Protein AF-0000000076350309 (afdb_homodimer)

pLDDT: mean 96.48, std 7.48, range [29.39, 98.94]

Solvent-accessible surface area (backbone atoms only — not comparable to full-atom values): 29999 Å² total; per-residue (Å²): 111,44,42,26,37,51,48,71,53,39,19,86,79,54,42,64,66,51,50,51,47,52,54,49,47,38,48,73,71,63,35,56,29,39,27,26,43,61,72,67,57,34,24,63,75,46,32,63,47,60,28,59,30,50,51,46,39,62,40,49,46,18,20,42,32,36,62,42,72,75,42,17,35,34,30,63,34,36,41,47,68,81,47,61,39,58,48,52,37,40,50,52,18,45,41,20,52,60,14,92,51,30,45,36,47,18,30,30,58,71,84,57,55,68,37,27,53,54,70,71,43,66,56,91,46,31,64,63,45,27,56,52,36,53,51,49,23,54,44,39,53,76,30,72,57,25,67,45,84,56,95,88,52,52,47,68,50,28,41,43,33,56,50,40,68,47,86,73,61,43,28,27,22,30,47,78,48,70,68,31,37,51,44,8,17,73,73,20,55,14,34,26,26,63,47,47,21,58,49,51,48,67,58,44,52,60,52,27,42,52,47,1,54,74,67,73,40,68,60,36,38,38,33,38,34,26,43,46,41,84,40,82,56,78,91,49,56,74,39,37,40,36,48,12,32,72,67,51,31,44,50,41,53,51,50,39,50,74,72,52,29,50,34,39,33,42,25,71,65,69,68,37,65,91,66,51,70,52,72,68,56,47,51,52,52,51,52,51,49,46,50,46,56,51,54,61,60,64,74,104,111,44,42,25,36,52,50,71,52,39,18,87,80,54,42,61,68,51,50,51,46,50,52,50,47,39,48,72,73,64,36,56,30,39,27,26,42,61,70,66,57,33,24,64,75,46,33,64,46,59,28,58,30,48,51,44,39,61,41,49,47,20,20,42,32,36,61,42,72,75,42,17,36,34,28,63,33,37,40,48,67,80,47,60,37,59,48,53,37,40,49,53,16,45,41,19,52,60,15,92,52,29,44,36,47,18,30,31,59,71,84,58,56,67,37,26,53,53,70,71,42,67,58,91,45,32,64,63,46,26,56,52,33,52,52,50,24,55,44,38,52,75,29,72,59,24,67,46,84,56,95,87,52,50,47,70,52,27,40,41,33,57,50,39,66,46,86,74,60,44,29,26,21,28,46,79,47,69,68,30,37,51,46,8,17,73,72,20,56,15,35,26,26,62,46,48,20,58,50,52,47,67,60,44,52,60,52,28,41,51,46,1,55,76,66,73,40,69,61,38,38,38,32,38,32,26,44,46,41,84,42,83,54,78,92,49,55,74,40,38,38,37,49,12,32,73,68,50,31,43,49,39,54,51,50,39,50,73,73,53,30,49,34,39,32,41,26,71,65,68,67,37,65,91,67,50,70,52,70,67,56,48,49,51,52,51,53,51,48,46,52,47,55,52,54,61,63,62,78,107

Organism: Streptomyces venezuelae (NCBI:txid54571)

Radius of gyration: 25.12 Å; Cα contacts (8 Å, |Δi|>4): 1314; chains: 2; bounding box: 47×79×51 Å

Secondary structure (DSSP, 8-state):
-EEEEEE--BSTT--HHHHHHHHHHHHHHT-SEEEE---SSB-HHHHHHSPSSB--HHHHHHHHHHHSTT-EEEES-EEGGGS-HHHHHHHHHHHHHH-TT-EEEEEE--S-HHHHHHHT--GGGHHHHHHHHHHHHHHHHH-SSEEEE-SS-EEEEEB-PSPPSSSSPPEEEE-SSHHHHHHHHHH-SEEE-BS-BHHHHHHHHHHHHHHHHHHT-PPPEE-PEEEPEES-----TTSBTTEE-HHHHHHHHHHHHHTTB-EEEEE---SSGGGPPPHHHHHHHHHHHHHHHHHHHHT-/-EEEEEE--BSTT--HHHHHHHHHHHHHHT-SEEEE---SSB-HHHHHHSPSPB--HHHHHHHHHHHSTT-EEEES-EEGGGS-HHHHHHHHHHHHHH-TT-EEEEEE--S-HHHHHHHT--GGGHHHHHHHHHHHHHHHHH-SSEEEE-SS-EEEEEB-PSPPSSSSPPEEEE-SSHHHHHHHHHH-SEEE-BS-BHHHHHHHHHHHHHHHHHHT-PPPEE-PEEEPEES-----TTSBTTEE-HHHHHHHHHHHHHTTB-EEEEE---SSGGGPPPHHHHHHHHHHHHHHHHHHHHT-

Structure (mmCIF, N/CA/C/O backbone):
data_AF-0000000076350309-model_v1
#
loop_
_entity.id
_entity.type
_entity.pdbx_description
1 polymer 'LLM class F420-dependent oxidoreductase'
#
loop_
_atom_site.group_PDB
_atom_site.id
_atom_site.type_symbol
_atom_site.label_atom_id
_atom_site.label_alt_id
_atom_site.label_comp_id
_atom_site.label_asym_id
_atom_site.label_entity_id
_atom_site.label_seq_id
_atom_site.pdbx_PDB_ins_code
_atom_site.Cartn_x
_atom_site.Cartn_y
_atom_site.Cartn_z
_atom_site.occupancy
_atom_site.B_iso_or_equiv
_atom_site.auth_seq_id
_atom_site.auth_comp_id
_atom_site.auth_asym_id
_atom_site.auth_atom_id
_atom_site.pdbx_PDB_model_num
ATOM 1 N N . MET A 1 1 ? -15.742 -23.703 -12.102 1 93.44 1 MET A N 1
ATOM 2 C CA . MET A 1 1 ? -14.336 -23.312 -12.086 1 93.44 1 MET A CA 1
ATOM 3 C C . MET A 1 1 ? -14.156 -21.906 -12.672 1 93.44 1 MET A C 1
ATOM 5 O O . MET A 1 1 ? -14.672 -21.625 -13.758 1 93.44 1 MET A O 1
ATOM 9 N N . ARG A 1 2 ? -13.695 -21.078 -11.938 1 96.38 2 ARG A N 1
ATOM 10 C CA . ARG A 1 2 ? -13.461 -19.703 -12.367 1 96.38 2 ARG A CA 1
ATOM 11 C C . ARG A 1 2 ? -12.039 -19.531 -12.898 1 96.38 2 ARG A C 1
ATOM 13 O O . ARG A 1 2 ? -11.109 -20.188 -12.422 1 96.38 2 ARG A O 1
ATOM 20 N N . TYR A 1 3 ? -11.883 -18.609 -13.836 1 98.25 3 TYR A N 1
ATOM 21 C CA . TYR A 1 3 ? -10.578 -18.344 -14.43 1 98.25 3 TYR A CA 1
ATOM 22 C C . TYR A 1 3 ? -10.109 -16.922 -14.117 1 98.25 3 TYR A C 1
ATOM 24 O O . TYR A 1 3 ? -10.914 -15.992 -14.109 1 98.25 3 TYR A O 1
ATOM 32 N N . GLY A 1 4 ? -8.852 -16.766 -13.875 1 98.56 4 GLY A N 1
ATOM 33 C CA . GLY A 1 4 ? -8.219 -15.469 -13.68 1 98.56 4 GLY A CA 1
ATOM 34 C C . GLY A 1 4 ? -6.973 -15.281 -14.523 1 98.56 4 GLY A C 1
ATOM 35 O O . GLY A 1 4 ? -6.547 -16.203 -15.227 1 98.56 4 GLY A O 1
ATOM 36 N N . VAL A 1 5 ? -6.445 -14.125 -14.508 1 98.5 5 VAL A N 1
ATOM 37 C CA . VAL A 1 5 ? -5.262 -13.812 -15.305 1 98.5 5 VAL A CA 1
ATOM 38 C C . VAL A 1 5 ? -4.199 -13.172 -14.406 1 98.5 5 VAL A C 1
ATOM 40 O O . VAL A 1 5 ? -4.52 -12.375 -13.523 1 98.5 5 VAL A O 1
ATOM 43 N N . ASN A 1 6 ? -2.979 -13.578 -14.586 1 98.56 6 ASN A N 1
ATOM 44 C CA . ASN A 1 6 ? -1.843 -12.891 -13.984 1 98.56 6 ASN A CA 1
ATOM 45 C C . ASN A 1 6 ? -1.532 -11.578 -14.703 1 98.56 6 ASN A C 1
ATOM 47 O O . ASN A 1 6 ? -1.207 -11.578 -15.891 1 98.56 6 ASN A O 1
ATOM 51 N N . LEU A 1 7 ? -1.704 -10.469 -14.031 1 98.5 7 LEU A N 1
ATOM 52 C CA . LEU A 1 7 ? -1.295 -9.18 -14.594 1 98.5 7 LEU A CA 1
ATOM 53 C C . LEU A 1 7 ? 0.222 -9.023 -14.539 1 98.5 7 LEU A C 1
ATOM 55 O O . LEU A 1 7 ? 0.835 -9.219 -13.492 1 98.5 7 LEU A O 1
ATOM 59 N N . LEU A 1 8 ? 0.759 -8.719 -15.641 1 97.94 8 LEU A N 1
ATOM 60 C CA . LEU A 1 8 ? 2.205 -8.531 -15.695 1 97.94 8 LEU A CA 1
ATOM 61 C C . LEU A 1 8 ? 2.592 -7.121 -15.273 1 97.94 8 LEU A C 1
ATOM 63 O O . LEU A 1 8 ? 2.709 -6.23 -16.125 1 97.94 8 LEU A O 1
ATOM 67 N N . ASN A 1 9 ? 2.867 -6.973 -14 1 98.62 9 ASN A N 1
ATOM 68 C CA . ASN A 1 9 ? 3.16 -5.664 -13.422 1 98.62 9 ASN A CA 1
ATOM 69 C C . ASN A 1 9 ? 4.66 -5.371 -13.43 1 98.62 9 ASN A C 1
ATOM 71 O O . ASN A 1 9 ? 5.156 -4.641 -12.57 1 98.62 9 ASN A O 1
ATOM 75 N N . PHE A 1 10 ? 5.387 -5.965 -14.336 1 98.38 10 PHE A N 1
ATOM 76 C CA . PHE A 1 10 ? 6.836 -5.797 -14.406 1 98.38 10 PHE A CA 1
ATOM 77 C C . PHE A 1 10 ? 7.324 -5.914 -15.844 1 98.38 10 PHE A C 1
ATOM 79 O O . PHE A 1 10 ? 6.617 -6.438 -16.703 1 98.38 10 PHE A O 1
ATOM 86 N N . GLY A 1 11 ? 8.531 -5.387 -16.016 1 96.69 11 GLY A N 1
ATOM 87 C CA . GLY A 1 11 ? 9.242 -5.609 -17.266 1 96.69 11 GLY A CA 1
ATOM 88 C C . GLY A 1 11 ? 8.992 -4.527 -18.297 1 96.69 11 GLY A C 1
ATOM 89 O O . GLY A 1 11 ? 8.219 -3.598 -18.047 1 96.69 11 GLY A O 1
ATOM 90 N N . SER A 1 12 ? 9.625 -4.703 -19.453 1 91.06 12 SER A N 1
ATOM 91 C CA . SER A 1 12 ? 9.547 -3.729 -20.531 1 91.06 12 SER A CA 1
ATOM 92 C C . SER A 1 12 ? 8.109 -3.516 -20.984 1 91.06 12 SER A C 1
ATOM 94 O O . SER A 1 12 ? 7.344 -4.473 -21.109 1 91.06 12 SER A O 1
ATOM 96 N N . GLY A 1 13 ? 7.719 -2.285 -21.125 1 91.25 13 GLY A N 1
ATOM 97 C CA . GLY A 1 13 ? 6.391 -1.97 -21.625 1 91.25 13 GLY A CA 1
ATOM 98 C C . GLY A 1 13 ? 5.359 -1.817 -20.531 1 91.25 13 GLY A C 1
ATOM 99 O O . GLY A 1 13 ? 4.199 -1.491 -20.797 1 91.25 13 GLY A O 1
ATOM 100 N N . THR A 1 14 ? 5.844 -2.059 -19.328 1 97.06 14 THR A N 1
ATOM 101 C CA . THR A 1 14 ? 4.906 -1.904 -18.219 1 97.06 14 THR A CA 1
ATOM 102 C C . THR A 1 14 ? 4.723 -0.431 -17.875 1 97.06 14 THR A C 1
ATOM 104 O O . THR A 1 14 ? 5.664 0.23 -17.438 1 97.06 14 THR A O 1
ATOM 107 N N . THR A 1 15 ? 3.594 0.11 -18.156 1 97.62 15 THR A N 1
ATOM 108 C CA . THR A 1 15 ? 3.162 1.479 -17.891 1 97.62 15 THR A CA 1
ATOM 109 C C . THR A 1 15 ? 1.771 1.498 -17.266 1 97.62 15 THR A C 1
ATOM 111 O O . THR A 1 15 ? 1.062 0.49 -17.281 1 97.62 15 THR A O 1
ATOM 114 N N . PRO A 1 16 ? 1.378 2.623 -16.672 1 98 16 PRO A N 1
ATOM 115 C CA . PRO A 1 16 ? 0.005 2.715 -16.172 1 98 16 PRO A CA 1
ATOM 116 C C . PRO A 1 16 ? -1.034 2.338 -17.234 1 98 16 PRO A C 1
ATOM 118 O O . PRO A 1 16 ? -1.977 1.6 -16.938 1 98 16 PRO A O 1
ATOM 121 N N . ASP A 1 17 ? -0.868 2.76 -18.438 1 97.56 17 ASP A N 1
ATOM 122 C CA . ASP A 1 17 ? -1.815 2.477 -19.516 1 97.56 17 ASP A CA 1
ATOM 123 C C . ASP A 1 17 ? -1.858 0.983 -19.828 1 97.56 17 ASP A C 1
ATOM 125 O O . ASP A 1 17 ? -2.936 0.414 -20.016 1 97.56 17 ASP A O 1
ATOM 129 N N . SER A 1 18 ? -0.678 0.36 -19.922 1 97.75 18 SER A N 1
ATOM 130 C CA . SER A 1 18 ? -0.656 -1.062 -20.25 1 97.75 18 SER A CA 1
ATOM 131 C C . SER A 1 18 ? -1.261 -1.896 -19.125 1 97.75 18 SER A C 1
ATOM 133 O O . SER A 1 18 ? -1.907 -2.914 -19.375 1 97.75 18 SER A O 1
ATOM 135 N N . LEU A 1 19 ? -1.033 -1.503 -17.875 1 98.31 19 LEU A N 1
ATOM 136 C CA . LEU A 1 19 ? -1.599 -2.203 -16.734 1 98.31 19 LEU A CA 1
ATOM 137 C C . LEU A 1 19 ? -3.117 -2.08 -16.719 1 98.31 19 LEU A C 1
ATOM 139 O O . LEU A 1 19 ? -3.822 -3.062 -16.484 1 98.31 19 LEU A O 1
ATOM 143 N N . LEU A 1 20 ? -3.594 -0.855 -16.969 1 98.06 20 LEU A N 1
ATOM 144 C CA . LEU A 1 20 ? -5.035 -0.643 -17.062 1 98.06 20 LEU A CA 1
ATOM 145 C C . LEU A 1 20 ? -5.633 -1.468 -18.203 1 98.06 20 LEU A C 1
ATOM 147 O O . LEU A 1 20 ? -6.691 -2.078 -18.031 1 98.06 20 LEU A O 1
ATOM 151 N N . ARG A 1 21 ? -4.949 -1.507 -19.281 1 97.69 21 ARG A N 1
ATOM 152 C CA . ARG A 1 21 ? -5.426 -2.275 -20.438 1 97.69 21 ARG A CA 1
ATOM 153 C C . ARG A 1 21 ? -5.484 -3.764 -20.109 1 97.69 21 ARG A C 1
ATOM 155 O O . ARG A 1 21 ? -6.449 -4.441 -20.469 1 97.69 21 ARG A O 1
ATOM 162 N N . GLN A 1 22 ? -4.48 -4.297 -19.438 1 98 22 GLN A N 1
ATOM 163 C CA . GLN A 1 22 ? -4.48 -5.699 -19.047 1 98 22 GLN A CA 1
ATOM 164 C C . GLN A 1 22 ? -5.711 -6.031 -18.203 1 98 22 GLN A C 1
ATOM 166 O O . GLN A 1 22 ? -6.395 -7.027 -18.453 1 98 22 GLN A O 1
ATOM 171 N N . ALA A 1 23 ? -5.98 -5.191 -17.219 1 98.5 23 ALA A N 1
ATOM 172 C CA . ALA A 1 23 ? -7.098 -5.434 -16.312 1 98.5 23 ALA A CA 1
ATOM 173 C C . ALA A 1 23 ? -8.43 -5.316 -17.031 1 98.5 23 ALA A C 1
ATOM 175 O O . ALA A 1 23 ? -9.336 -6.137 -16.828 1 98.5 23 ALA A O 1
ATOM 176 N N . THR A 1 24 ? -8.547 -4.297 -17.875 1 97.31 24 THR A N 1
ATOM 177 C CA . THR A 1 24 ? -9.773 -4.09 -18.641 1 97.31 24 THR A CA 1
ATOM 178 C C . THR A 1 24 ? -10.023 -5.25 -19.594 1 97.31 24 THR A C 1
ATOM 180 O O . THR A 1 24 ? -11.148 -5.742 -19.703 1 97.31 24 THR A O 1
ATOM 183 N N . ASP A 1 25 ? -8.914 -5.684 -20.25 1 96.56 25 ASP A N 1
ATOM 184 C CA . ASP A 1 25 ? -9.023 -6.832 -21.141 1 96.56 25 ASP A CA 1
ATOM 185 C C . ASP A 1 25 ? -9.477 -8.078 -20.391 1 96.56 25 ASP A C 1
ATOM 187 O O . ASP A 1 25 ? -10.336 -8.82 -20.875 1 96.56 25 ASP A O 1
ATOM 191 N N . ALA A 1 26 ? -8.898 -8.297 -19.219 1 96.75 26 ALA A N 1
ATOM 192 C CA . ALA A 1 26 ? -9.273 -9.445 -18.406 1 96.75 26 ALA A CA 1
ATOM 193 C C . ALA A 1 26 ? -10.773 -9.445 -18.109 1 96.75 26 ALA A C 1
ATOM 195 O O . ALA A 1 26 ? -11.461 -10.438 -18.328 1 96.75 26 ALA A O 1
ATOM 196 N N . ARG A 1 27 ? -11.289 -8.297 -17.641 1 95.5 27 ARG A N 1
ATOM 197 C CA . ARG A 1 27 ? -12.711 -8.164 -17.344 1 95.5 27 ARG A CA 1
ATOM 198 C C . ARG A 1 27 ? -13.562 -8.383 -18.594 1 95.5 27 ARG A C 1
ATOM 200 O O . ARG A 1 27 ? -14.539 -9.133 -18.562 1 95.5 27 ARG A O 1
ATOM 207 N N . ASP A 1 28 ? -13.125 -7.789 -19.672 1 94.31 28 ASP A N 1
ATOM 208 C CA . ASP A 1 28 ? -13.914 -7.809 -20.906 1 94.31 28 ASP A CA 1
ATOM 209 C C . ASP A 1 28 ? -13.914 -9.203 -21.531 1 94.31 28 ASP A C 1
ATOM 211 O O . ASP A 1 28 ? -14.875 -9.578 -22.219 1 94.31 28 ASP A O 1
ATOM 215 N N . LEU A 1 29 ? -12.844 -9.969 -21.375 1 95.19 29 LEU A N 1
ATOM 216 C CA . LEU A 1 29 ? -12.742 -11.32 -21.922 1 95.19 29 LEU A CA 1
ATOM 217 C C . LEU A 1 29 ? -13.5 -12.312 -21.031 1 95.19 29 LEU A C 1
ATOM 219 O O . LEU A 1 29 ? -13.641 -13.484 -21.406 1 95.19 29 LEU A O 1
ATOM 223 N N . GLY A 1 30 ? -13.945 -11.867 -19.844 1 94.94 30 GLY A N 1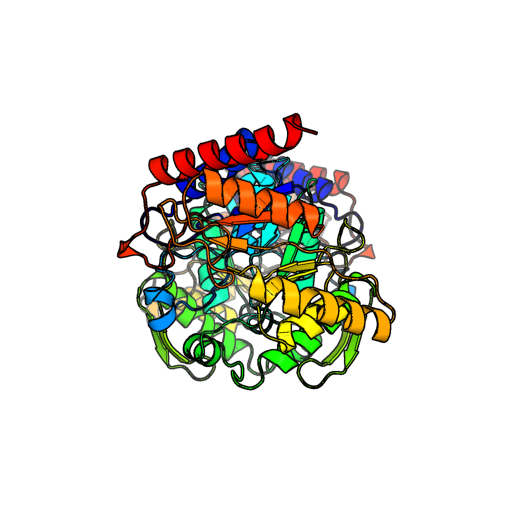
ATOM 224 C CA . GLY A 1 30 ? -14.789 -12.703 -19.016 1 94.94 30 GLY A CA 1
ATOM 225 C C . GLY A 1 30 ? -14.039 -13.375 -17.891 1 94.94 30 GLY A C 1
ATOM 226 O O . GLY A 1 30 ? -14.562 -14.297 -17.25 1 94.94 30 GLY A O 1
ATOM 227 N N . PHE A 1 31 ? -12.852 -12.977 -17.656 1 97.5 31 PHE A N 1
ATOM 228 C CA . PHE A 1 31 ? -12.117 -13.508 -16.5 1 97.5 31 PHE A CA 1
ATOM 229 C C . PHE A 1 31 ? -12.734 -13.023 -15.203 1 97.5 31 PHE A C 1
ATOM 231 O O . PHE A 1 31 ? -13.164 -11.875 -15.102 1 97.5 31 PHE A O 1
ATOM 238 N N . GLY A 1 32 ? -12.719 -13.891 -14.195 1 96.88 32 GLY A N 1
ATOM 239 C CA . GLY A 1 32 ? -13.359 -13.602 -12.922 1 96.88 32 GLY A CA 1
ATOM 240 C C . GLY A 1 32 ? -12.453 -12.844 -11.961 1 96.88 32 GLY A C 1
ATOM 241 O O . GLY A 1 32 ? -12.93 -12.227 -11.008 1 96.88 32 GLY A O 1
ATOM 242 N N . PHE A 1 33 ? -11.141 -12.938 -12.148 1 98.69 33 PHE A N 1
ATOM 243 C CA . PHE A 1 33 ? -10.219 -12.266 -11.242 1 98.69 33 PHE A CA 1
ATOM 244 C C . PHE A 1 33 ? -8.875 -12.023 -11.93 1 98.69 33 PHE A C 1
ATOM 246 O O . PHE A 1 33 ? -8.594 -12.609 -12.977 1 98.69 33 PHE A O 1
ATOM 253 N N . ALA A 1 34 ? -8.125 -11.125 -11.43 1 98.88 34 ALA A N 1
ATOM 254 C CA . ALA A 1 34 ? -6.754 -10.828 -11.844 1 98.88 34 ALA A CA 1
ATOM 255 C C . ALA A 1 34 ? -5.832 -10.719 -10.641 1 98.88 34 ALA A C 1
ATOM 257 O O . ALA A 1 34 ? -6.234 -10.234 -9.578 1 98.88 34 ALA A O 1
ATOM 258 N N . MET A 1 35 ? -4.629 -11.219 -10.797 1 98.88 35 MET A N 1
ATOM 259 C CA . MET A 1 35 ? -3.717 -11.234 -9.656 1 98.88 35 MET A CA 1
ATOM 260 C C . MET A 1 35 ? -2.379 -10.602 -10.023 1 98.88 35 MET A C 1
ATOM 262 O O . MET A 1 35 ? -2.039 -10.492 -11.203 1 98.88 35 MET A O 1
ATOM 266 N N . ILE A 1 36 ? -1.663 -10.156 -9.016 1 98.94 36 ILE A N 1
ATOM 267 C CA . ILE A 1 36 ? -0.493 -9.305 -9.195 1 98.94 36 ILE A CA 1
ATOM 268 C C . ILE A 1 36 ? 0.669 -9.844 -8.359 1 98.94 36 ILE A C 1
ATOM 270 O O . ILE A 1 36 ? 0.478 -10.266 -7.219 1 98.94 36 ILE A O 1
ATOM 274 N N . SER A 1 37 ? 1.897 -9.797 -8.875 1 98.69 37 SER A N 1
ATOM 275 C CA . SER A 1 37 ? 3.098 -10.336 -8.242 1 98.69 37 SER A CA 1
ATOM 276 C C . SER A 1 37 ? 3.705 -9.336 -7.266 1 98.69 37 SER A C 1
ATOM 278 O O . SER A 1 37 ? 3.383 -8.148 -7.305 1 98.69 37 SER A O 1
ATOM 280 N N . ASP A 1 38 ? 4.664 -9.891 -6.445 1 98.75 38 ASP A N 1
ATOM 281 C CA . ASP A 1 38 ? 5.23 -9.078 -5.375 1 98.75 38 ASP A CA 1
ATOM 282 C C . ASP A 1 38 ? 6.754 -9.078 -5.426 1 98.75 38 ASP A C 1
ATOM 284 O O . ASP A 1 38 ? 7.379 -10.141 -5.398 1 98.75 38 ASP A O 1
ATOM 288 N N . HIS A 1 39 ? 7.352 -7.93 -5.449 1 98.75 39 HIS A N 1
ATOM 289 C CA . HIS A 1 39 ? 8.734 -7.637 -5.09 1 98.75 39 HIS A CA 1
ATOM 290 C C . HIS A 1 39 ? 8.883 -6.211 -4.57 1 98.75 39 HIS A C 1
ATOM 292 O O . HIS A 1 39 ? 8.328 -5.273 -5.152 1 98.75 39 HIS A O 1
ATOM 298 N N . ILE A 1 40 ? 9.609 -6.074 -3.463 1 98.44 40 ILE A N 1
ATOM 299 C CA . ILE A 1 40 ? 9.867 -4.754 -2.896 1 98.44 40 ILE A CA 1
ATOM 300 C C . ILE A 1 40 ? 11.242 -4.258 -3.35 1 98.44 40 ILE A C 1
ATOM 302 O O . ILE A 1 40 ? 11.367 -3.143 -3.857 1 98.44 40 ILE A O 1
ATOM 306 N N . ALA A 1 41 ? 12.258 -5.047 -3.145 1 98.62 41 ALA A N 1
ATOM 307 C CA . ALA A 1 41 ? 13.617 -4.773 -3.592 1 98.62 41 ALA A CA 1
ATOM 308 C C . ALA A 1 41 ? 14 -5.66 -4.773 1 98.62 41 ALA A C 1
ATOM 310 O O . ALA A 1 41 ? 14.305 -6.844 -4.598 1 98.62 41 ALA A O 1
ATOM 311 N N . VAL A 1 42 ? 14.039 -5.129 -5.957 1 98.75 42 VAL A N 1
ATOM 312 C CA . VAL A 1 42 ? 14.383 -5.895 -7.152 1 98.75 42 VAL A CA 1
ATOM 313 C C . VAL A 1 42 ? 15.898 -6.02 -7.277 1 98.75 42 VAL A C 1
ATOM 315 O O . VAL A 1 42 ? 16.531 -5.223 -7.969 1 98.75 42 VAL A O 1
ATOM 318 N N . THR A 1 43 ? 16.453 -6.977 -6.625 1 98.81 43 THR A N 1
ATOM 319 C CA . THR A 1 43 ? 17.891 -7.289 -6.652 1 98.81 43 THR A CA 1
ATOM 320 C C . THR A 1 43 ? 18.281 -7.855 -8.016 1 98.81 43 THR A C 1
ATOM 322 O O . THR A 1 43 ? 17.422 -8.172 -8.836 1 98.81 43 THR A O 1
ATOM 325 N N . PRO A 1 44 ? 19.609 -8.008 -8.25 1 98.19 44 PRO A N 1
ATOM 326 C CA . PRO A 1 44 ? 20.047 -8.508 -9.555 1 98.19 44 PRO A CA 1
ATOM 327 C C . PRO A 1 44 ? 19.453 -9.867 -9.898 1 98.19 44 PRO A C 1
ATOM 329 O O . PRO A 1 44 ? 19.047 -10.086 -11.047 1 98.19 44 PRO A O 1
ATOM 332 N N . ASP A 1 45 ? 19.375 -10.773 -8.961 1 97.69 45 ASP A N 1
ATOM 333 C CA . ASP A 1 45 ? 18.797 -12.094 -9.219 1 97.69 45 ASP A CA 1
ATOM 334 C C . ASP A 1 45 ? 17.312 -11.992 -9.555 1 97.69 45 ASP A C 1
ATOM 336 O O . ASP A 1 45 ? 16.828 -12.68 -10.453 1 97.69 45 ASP A O 1
ATOM 340 N N . VAL A 1 46 ? 16.562 -11.141 -8.859 1 98.31 46 VAL A N 1
ATOM 341 C CA . VAL A 1 46 ? 15.156 -10.914 -9.133 1 98.31 46 VAL A CA 1
ATOM 342 C C . VAL A 1 46 ? 14.984 -10.297 -10.516 1 98.31 46 VAL A C 1
ATOM 344 O O . VAL A 1 46 ? 14.133 -10.727 -11.297 1 98.31 46 VAL A O 1
ATOM 347 N N . HIS A 1 47 ? 15.82 -9.305 -10.828 1 98 47 HIS A N 1
ATOM 348 C CA . HIS A 1 47 ? 15.742 -8.586 -12.094 1 98 47 HIS A CA 1
ATOM 349 C C . HIS A 1 47 ? 15.938 -9.531 -13.273 1 98 47 HIS A C 1
ATOM 351 O O . HIS A 1 47 ? 15.359 -9.328 -14.344 1 98 47 HIS A O 1
ATOM 357 N N . GLU A 1 48 ? 16.719 -10.539 -13.055 1 97.19 48 GLU A N 1
ATOM 358 C CA . GLU A 1 48 ? 17 -11.5 -14.117 1 97.19 48 GLU A CA 1
ATOM 359 C C . GLU A 1 48 ? 15.75 -12.266 -14.523 1 97.19 48 GLU A C 1
ATOM 361 O O . GLU A 1 48 ? 15.602 -12.664 -15.68 1 97.19 48 GLU A O 1
ATOM 366 N N . VAL A 1 49 ? 14.828 -12.453 -13.609 1 96.56 49 VAL A N 1
ATOM 367 C CA . VAL A 1 49 ? 13.625 -13.25 -13.852 1 96.56 49 VAL A CA 1
ATOM 368 C C . VAL A 1 49 ? 12.422 -12.328 -14.031 1 96.56 49 VAL A C 1
ATOM 370 O O . VAL A 1 49 ? 11.617 -12.516 -14.945 1 96.56 49 VAL A O 1
ATOM 373 N N . TYR A 1 50 ? 12.297 -11.312 -13.203 1 97.06 50 TYR A N 1
ATOM 374 C CA . TYR A 1 50 ? 11.227 -10.328 -13.18 1 97.06 50 TYR A CA 1
ATOM 375 C C . TYR A 1 50 ? 11.789 -8.914 -13.258 1 97.06 50 TYR A C 1
ATOM 377 O O . TYR A 1 50 ? 11.945 -8.242 -12.234 1 97.06 50 TYR A O 1
ATOM 385 N N . PRO A 1 51 ? 12 -8.453 -14.43 1 97.38 51 PRO A N 1
ATOM 386 C CA . PRO A 1 51 ? 12.758 -7.211 -14.586 1 97.38 51 PRO A CA 1
ATOM 387 C C . PRO A 1 51 ? 11.961 -5.973 -14.195 1 97.38 51 PRO A C 1
ATOM 389 O O . PRO A 1 51 ? 10.734 -5.957 -14.344 1 97.38 51 PRO A O 1
ATOM 392 N N . ALA A 1 52 ? 12.656 -4.938 -13.766 1 97.5 52 ALA A N 1
ATOM 393 C CA . ALA A 1 52 ? 12.078 -3.602 -13.633 1 97.5 52 ALA A CA 1
ATOM 394 C C . ALA A 1 52 ? 11.695 -3.033 -15 1 97.5 52 ALA A C 1
ATOM 396 O O . ALA A 1 52 ? 12.281 -3.4 -16.016 1 97.5 52 ALA A O 1
ATOM 397 N N . PRO A 1 53 ? 10.75 -2.137 -15.07 1 98.31 53 PRO A N 1
ATOM 398 C CA . PRO A 1 53 ? 10.039 -1.568 -13.922 1 98.31 53 PRO A CA 1
ATOM 399 C C . PRO A 1 53 ? 9.102 -2.574 -13.258 1 98.31 53 PRO A C 1
ATOM 401 O O . PRO A 1 53 ? 8.547 -3.445 -13.93 1 98.31 53 PRO A O 1
ATOM 404 N N . PHE A 1 54 ? 8.93 -2.51 -11.969 1 98.81 54 PHE A N 1
ATOM 405 C CA . PHE A 1 54 ? 8.102 -3.402 -11.164 1 98.81 54 PHE A CA 1
ATOM 406 C C . PHE A 1 54 ? 7.156 -2.607 -10.273 1 98.81 54 PHE A C 1
ATOM 408 O O . PHE A 1 54 ? 7.598 -1.857 -9.406 1 98.81 54 PHE A O 1
ATOM 415 N N . TYR A 1 55 ? 5.828 -2.76 -10.438 1 98.88 55 TYR A N 1
ATOM 416 C CA . TYR A 1 55 ? 4.828 -2.01 -9.688 1 98.88 55 TYR A CA 1
ATOM 417 C C . TYR A 1 55 ? 4.41 -2.762 -8.43 1 98.88 55 TYR A C 1
ATOM 419 O O . TYR A 1 55 ? 4.262 -3.986 -8.453 1 98.88 55 TYR A O 1
ATOM 427 N N . ASP A 1 56 ? 4.184 -2.006 -7.348 1 98.88 56 ASP A N 1
ATOM 428 C CA . ASP A 1 56 ? 3.742 -2.57 -6.074 1 98.88 56 ASP A CA 1
ATOM 429 C C . ASP A 1 56 ? 2.371 -3.229 -6.211 1 98.88 56 ASP A C 1
ATOM 431 O O . ASP A 1 56 ? 1.444 -2.633 -6.766 1 98.88 56 ASP A O 1
ATOM 435 N N . GLN A 1 57 ? 2.232 -4.355 -5.648 1 98.88 57 GLN A N 1
ATOM 436 C CA . GLN A 1 57 ? 1.042 -5.164 -5.902 1 98.88 57 GLN A CA 1
ATOM 437 C C . GLN A 1 57 ? -0.181 -4.57 -5.207 1 98.88 57 GLN A C 1
ATOM 439 O O . GLN A 1 57 ? -1.28 -4.578 -5.762 1 98.88 57 GLN A O 1
ATOM 444 N N . PHE A 1 58 ? -0.064 -4.047 -3.99 1 98.94 58 PHE A N 1
ATOM 445 C CA . PHE A 1 58 ? -1.215 -3.545 -3.25 1 98.94 58 PHE A CA 1
ATOM 446 C C . PHE A 1 58 ? -1.666 -2.197 -3.801 1 98.94 58 PHE A C 1
ATOM 448 O O . PHE A 1 58 ? -2.865 -1.957 -3.961 1 98.94 58 PHE A O 1
ATOM 455 N N . VAL A 1 59 ? -0.687 -1.352 -4.133 1 98.88 59 VAL A N 1
ATOM 456 C CA . VAL A 1 59 ? -0.993 -0.054 -4.727 1 98.88 59 VAL A CA 1
ATOM 457 C C . VAL A 1 59 ? -1.698 -0.252 -6.066 1 98.88 59 VAL A C 1
ATOM 459 O O . VAL A 1 59 ? -2.723 0.382 -6.336 1 98.88 59 VAL A O 1
ATOM 462 N N . LEU A 1 60 ? -1.185 -1.148 -6.852 1 98.94 60 LEU A N 1
ATOM 463 C CA . LEU A 1 60 ? -1.78 -1.398 -8.164 1 98.94 60 LEU A CA 1
ATOM 464 C C . LEU A 1 60 ? -3.174 -2.002 -8.016 1 98.94 60 LEU A C 1
ATOM 466 O O . LEU A 1 60 ? -4.102 -1.604 -8.719 1 98.94 60 LEU A O 1
ATOM 470 N N . ALA A 1 61 ? -3.316 -2.98 -7.105 1 98.94 61 ALA A N 1
ATOM 471 C CA . ALA A 1 61 ? -4.629 -3.582 -6.879 1 98.94 61 ALA A CA 1
ATOM 472 C C . ALA A 1 61 ? -5.652 -2.527 -6.461 1 98.94 61 ALA A C 1
ATOM 474 O O . ALA A 1 61 ? -6.777 -2.514 -6.961 1 98.94 61 ALA A O 1
ATOM 475 N N . ALA A 1 62 ? -5.297 -1.646 -5.562 1 98.88 62 ALA A N 1
ATOM 476 C CA . ALA A 1 62 ? -6.199 -0.6 -5.086 1 98.88 62 ALA A CA 1
ATOM 477 C C . ALA A 1 62 ? -6.59 0.343 -6.219 1 98.88 62 ALA A C 1
ATOM 479 O O . ALA A 1 62 ? -7.762 0.692 -6.367 1 98.88 62 ALA A O 1
ATOM 480 N N . TYR A 1 63 ? -5.605 0.761 -7.066 1 98.88 63 TYR A N 1
ATOM 481 C CA . TYR A 1 63 ? -5.848 1.624 -8.219 1 98.88 63 TYR A CA 1
ATOM 482 C C . TYR A 1 63 ? -6.832 0.979 -9.188 1 98.88 63 TYR A C 1
ATOM 484 O O . TYR A 1 63 ? -7.801 1.612 -9.609 1 98.88 63 TYR A O 1
ATOM 492 N N . LEU A 1 64 ? -6.566 -0.319 -9.453 1 98.81 64 LEU A N 1
ATOM 493 C CA . LEU A 1 64 ? -7.41 -1.032 -10.414 1 98.81 64 LEU A CA 1
ATOM 494 C C . LEU A 1 64 ? -8.805 -1.269 -9.836 1 98.81 64 LEU A C 1
ATOM 496 O O . LEU A 1 64 ? -9.789 -1.277 -10.578 1 98.81 64 LEU A O 1
ATOM 500 N N . ALA A 1 65 ? -8.898 -1.47 -8.484 1 98.56 65 ALA A N 1
ATOM 501 C CA . ALA A 1 65 ? -10.203 -1.568 -7.836 1 98.56 65 ALA A CA 1
ATOM 502 C C . ALA A 1 65 ? -11.047 -0.326 -8.109 1 98.56 65 ALA A C 1
ATOM 504 O O . ALA A 1 65 ? -12.266 -0.411 -8.227 1 98.56 65 ALA A O 1
ATOM 505 N N . GLY A 1 66 ? -10.398 0.819 -8.203 1 97.88 66 GLY A N 1
ATOM 506 C CA . GLY A 1 66 ? -11.086 2.062 -8.516 1 97.88 66 GLY A CA 1
ATOM 507 C C . GLY A 1 66 ? -11.383 2.227 -9.992 1 97.88 66 GLY A C 1
ATOM 508 O O . GLY A 1 66 ? -12.453 2.709 -10.367 1 97.88 66 GLY A O 1
ATOM 509 N N . ARG A 1 67 ? -10.531 1.762 -10.867 1 97.38 67 ARG A N 1
ATOM 510 C CA . ARG A 1 67 ? -10.562 2.064 -12.297 1 97.38 67 ARG A CA 1
ATOM 511 C C . ARG A 1 67 ? -11.367 1.013 -13.062 1 97.38 67 ARG A C 1
ATOM 513 O O . ARG A 1 67 ? -11.93 1.301 -14.117 1 97.38 67 ARG A O 1
ATOM 520 N N . VAL A 1 68 ? -11.32 -0.234 -12.547 1 97.5 68 VAL A N 1
ATOM 521 C CA . VAL A 1 68 ? -11.93 -1.359 -13.258 1 97.5 68 VAL A CA 1
ATOM 522 C C . VAL A 1 68 ? -12.906 -2.082 -12.336 1 97.5 68 VAL A C 1
ATOM 524 O O . VAL A 1 68 ? -12.688 -3.24 -11.977 1 97.5 68 VAL A O 1
ATOM 527 N N . PRO A 1 69 ? -14.031 -1.414 -12.023 1 93.38 69 PRO A N 1
ATOM 528 C CA . PRO A 1 69 ? -15.008 -2.033 -11.133 1 93.38 69 PRO A CA 1
ATOM 529 C C . PRO A 1 69 ? -15.523 -3.373 -11.648 1 93.38 69 PRO A C 1
ATOM 531 O O . PRO A 1 69 ? -15.688 -3.545 -12.859 1 93.38 69 PRO A O 1
ATOM 534 N N . GLY A 1 70 ? -15.727 -4.309 -10.742 1 95.12 70 GLY A N 1
ATOM 535 C CA . GLY A 1 70 ? -16.312 -5.598 -11.086 1 95.12 70 GLY A CA 1
ATOM 536 C C . GLY A 1 70 ? -15.266 -6.695 -11.242 1 95.12 70 GLY A C 1
ATOM 537 O O . GLY A 1 70 ? -15.617 -7.875 -11.352 1 95.12 70 GLY A O 1
ATOM 538 N N . LEU A 1 71 ? -14.047 -6.363 -11.336 1 98.06 71 LEU A N 1
ATOM 539 C CA . LEU A 1 71 ? -12.969 -7.344 -11.43 1 98.06 71 LEU A CA 1
ATOM 540 C C . LEU A 1 71 ? -12.422 -7.68 -10.047 1 98.06 71 LEU A C 1
ATOM 542 O O . LEU A 1 71 ? -11.93 -6.797 -9.336 1 98.06 71 LEU A O 1
ATOM 546 N N . ARG A 1 72 ? -12.586 -8.938 -9.617 1 98.75 72 ARG A N 1
ATOM 547 C CA . ARG A 1 72 ? -11.938 -9.359 -8.375 1 98.75 72 ARG A CA 1
ATOM 548 C C . ARG A 1 72 ? -10.422 -9.312 -8.516 1 98.75 72 ARG A C 1
ATOM 550 O O . ARG A 1 72 ? -9.875 -9.695 -9.555 1 98.75 72 ARG A O 1
ATOM 557 N N . LEU A 1 73 ? -9.758 -8.766 -7.555 1 98.94 73 LEU A N 1
ATOM 558 C CA . LEU A 1 73 ? -8.312 -8.609 -7.602 1 98.94 73 LEU A CA 1
ATOM 559 C C . LEU A 1 73 ? -7.633 -9.477 -6.543 1 98.94 73 LEU A C 1
ATOM 561 O O . LEU A 1 73 ? -8.281 -9.922 -5.598 1 98.94 73 LEU A O 1
ATOM 565 N N . GLY A 1 74 ? -6.402 -9.797 -6.703 1 98.88 74 GLY A N 1
ATOM 566 C CA . GLY A 1 74 ? -5.645 -10.547 -5.711 1 98.88 74 GLY A CA 1
ATOM 567 C C . GLY A 1 74 ? -4.148 -10.508 -5.949 1 98.88 74 GLY A C 1
ATOM 568 O O . GLY A 1 74 ? -3.67 -9.75 -6.797 1 98.88 74 GLY A O 1
ATOM 569 N N . THR A 1 75 ? -3.449 -11.227 -5.109 1 98.94 75 THR A N 1
ATOM 570 C CA . THR A 1 75 ? -1.996 -11.305 -5.219 1 98.94 75 THR A CA 1
ATOM 571 C C . THR A 1 75 ? -1.551 -12.734 -5.5 1 98.94 75 THR A C 1
ATOM 573 O O . THR A 1 75 ? -2.189 -13.688 -5.055 1 98.94 75 THR A O 1
ATOM 576 N N . THR A 1 76 ? -0.46 -12.938 -6.27 1 98.88 76 THR A N 1
ATOM 577 C CA . THR A 1 76 ? 0.064 -14.258 -6.609 1 98.88 76 THR A CA 1
ATOM 578 C C . THR A 1 76 ? 1.587 -14.227 -6.699 1 98.88 76 THR A C 1
ATOM 580 O O . THR A 1 76 ? 2.148 -14.094 -7.789 1 98.88 76 THR A O 1
ATOM 583 N N . ILE A 1 77 ? 2.168 -14.188 -5.637 1 98.62 77 ILE A N 1
ATOM 584 C CA . ILE A 1 77 ? 1.668 -14.125 -4.27 1 98.62 77 ILE A CA 1
ATOM 585 C C . ILE A 1 77 ? 2.287 -12.93 -3.547 1 98.62 77 ILE A C 1
ATOM 587 O O . ILE A 1 77 ? 3.201 -12.289 -4.07 1 98.62 77 ILE A O 1
ATOM 591 N N . THR A 1 78 ? 1.719 -12.531 -2.447 1 98.94 78 THR A N 1
ATOM 592 C CA . THR A 1 78 ? 2.385 -11.695 -1.459 1 98.94 78 THR A CA 1
ATOM 593 C C . THR A 1 78 ? 3.461 -12.484 -0.716 1 98.94 78 THR A C 1
ATOM 595 O O . THR A 1 78 ? 3.174 -13.523 -0.119 1 98.94 78 THR A O 1
ATOM 598 N N . VAL A 1 79 ? 4.75 -12.039 -0.831 1 98.94 79 VAL A N 1
ATOM 599 C CA . VAL A 1 79 ? 5.781 -12.617 0.022 1 98.94 79 VAL A CA 1
ATOM 600 C C . VAL A 1 79 ? 5.613 -12.109 1.453 1 98.94 79 VAL A C 1
ATOM 602 O O . VAL A 1 79 ? 6.043 -11 1.781 1 98.94 79 VAL A O 1
ATOM 605 N N . VAL A 1 80 ? 5.102 -12.906 2.27 1 98.88 80 VAL A N 1
ATOM 606 C CA . VAL A 1 80 ? 4.5 -12.523 3.543 1 98.88 80 VAL A CA 1
ATOM 607 C C . VAL A 1 80 ? 5.559 -11.898 4.449 1 98.88 80 VAL A C 1
ATOM 609 O O . VAL A 1 80 ? 5.32 -10.867 5.074 1 98.88 80 VAL A O 1
ATOM 612 N N . PRO A 1 81 ? 6.852 -12.406 4.449 1 98.88 81 PRO A N 1
ATOM 613 C CA . PRO A 1 81 ? 7.82 -11.914 5.43 1 98.88 81 PRO A CA 1
ATOM 614 C C . PRO A 1 81 ? 8.336 -10.516 5.094 1 98.88 81 PRO A C 1
ATOM 616 O O . PRO A 1 81 ? 9.008 -9.891 5.914 1 98.88 81 PRO A O 1
ATOM 619 N N . TYR A 1 82 ? 7.965 -10 3.881 1 98.81 82 TYR A N 1
ATOM 620 C CA . TYR A 1 82 ? 8.578 -8.758 3.42 1 98.81 82 TYR A CA 1
ATOM 621 C C . TYR A 1 82 ? 8.016 -7.559 4.18 1 98.81 82 TYR A C 1
ATOM 623 O O . TYR A 1 82 ? 8.578 -6.461 4.125 1 98.81 82 TYR A O 1
ATOM 631 N N . ARG A 1 83 ? 6.914 -7.762 4.902 1 98.38 83 ARG A N 1
ATOM 632 C CA . ARG A 1 83 ? 6.223 -6.691 5.613 1 98.38 83 ARG A CA 1
ATOM 633 C C . ARG A 1 83 ? 5.801 -7.145 7.008 1 98.38 83 ARG A C 1
ATOM 635 O O . ARG A 1 83 ? 5.617 -8.344 7.25 1 98.38 83 ARG A O 1
ATOM 642 N N . HIS A 1 84 ? 5.652 -6.113 7.895 1 98.75 84 HIS A N 1
ATOM 643 C CA . HIS A 1 84 ? 4.992 -6.43 9.156 1 98.75 84 HIS A CA 1
ATOM 644 C C . HIS A 1 84 ? 3.604 -7.016 8.914 1 98.75 84 HIS A C 1
ATOM 646 O O . HIS A 1 84 ? 2.861 -6.539 8.055 1 98.75 84 HIS A O 1
ATOM 652 N N . PRO A 1 85 ? 3.209 -8.094 9.672 1 98.88 85 PRO A N 1
ATOM 653 C CA . PRO A 1 85 ? 1.938 -8.758 9.375 1 98.88 85 PRO A CA 1
ATOM 654 C C . PRO A 1 85 ? 0.733 -7.832 9.547 1 98.88 85 PRO A C 1
ATOM 656 O O . PRO A 1 85 ? -0.254 -7.953 8.82 1 98.88 85 PRO A O 1
ATOM 659 N N . LEU A 1 86 ? 0.786 -6.883 10.484 1 98.88 86 LEU A N 1
ATOM 660 C CA . LEU A 1 86 ? -0.328 -5.961 10.68 1 98.88 86 LEU A CA 1
ATOM 661 C C . LEU A 1 86 ? -0.495 -5.043 9.477 1 98.88 86 LEU A C 1
ATOM 663 O O . LEU A 1 86 ? -1.616 -4.656 9.141 1 98.88 86 LEU A O 1
ATOM 667 N N . GLN A 1 87 ? 0.61 -4.68 8.844 1 98.88 87 GLN A N 1
ATOM 668 C CA . GLN A 1 87 ? 0.525 -3.891 7.613 1 98.88 87 GLN A CA 1
ATOM 669 C C . GLN A 1 87 ? -0.161 -4.68 6.504 1 98.88 87 GLN A C 1
ATOM 671 O O . GLN A 1 87 ? -1.061 -4.164 5.836 1 98.88 87 GLN A O 1
ATOM 676 N N . THR A 1 88 ? 0.255 -5.922 6.328 1 98.94 88 THR A N 1
ATOM 677 C CA . THR A 1 88 ? -0.352 -6.781 5.316 1 98.94 88 THR A CA 1
ATOM 678 C C . THR A 1 88 ? -1.836 -6.988 5.602 1 98.94 88 THR A C 1
ATOM 680 O O . THR A 1 88 ? -2.668 -6.891 4.695 1 98.94 88 THR A O 1
ATOM 683 N N . ALA A 1 89 ? -2.143 -7.25 6.883 1 98.88 89 ALA A N 1
ATOM 684 C CA . ALA A 1 89 ? -3.533 -7.453 7.277 1 98.88 89 ALA A CA 1
ATOM 685 C C . ALA A 1 89 ? -4.391 -6.246 6.914 1 98.88 89 ALA A C 1
ATOM 687 O O . ALA A 1 89 ? -5.48 -6.391 6.355 1 98.88 89 ALA A O 1
ATOM 688 N N . ARG A 1 90 ? -3.9 -5.086 7.172 1 98.81 90 ARG A N 1
ATOM 689 C CA . ARG A 1 90 ? -4.652 -3.855 6.938 1 98.81 90 ARG A CA 1
ATOM 690 C C . ARG A 1 90 ? -4.824 -3.594 5.445 1 98.81 90 ARG A C 1
ATOM 692 O O . ARG A 1 90 ? -5.934 -3.318 4.984 1 98.81 90 ARG A O 1
ATOM 699 N N . MET A 1 91 ? -3.756 -3.689 4.691 1 98.88 91 MET A N 1
ATOM 700 C CA . MET A 1 91 ? -3.826 -3.406 3.262 1 98.88 91 MET A CA 1
ATOM 701 C C . MET A 1 91 ? -4.777 -4.371 2.561 1 98.88 91 MET A C 1
ATOM 703 O O . MET A 1 91 ? -5.613 -3.953 1.761 1 98.88 91 MET A O 1
ATOM 707 N N . ALA A 1 92 ? -4.688 -5.641 2.918 1 98.94 92 ALA A N 1
ATOM 708 C CA . ALA A 1 92 ? -5.562 -6.641 2.309 1 98.94 92 ALA A CA 1
ATOM 709 C C . ALA A 1 92 ? -7.023 -6.375 2.662 1 98.94 92 ALA A C 1
ATOM 711 O O . ALA A 1 92 ? -7.895 -6.387 1.787 1 98.94 92 ALA A O 1
ATOM 712 N N . ALA A 1 93 ? -7.297 -6.141 3.938 1 98.88 93 ALA A N 1
ATOM 713 C CA . ALA A 1 93 ? -8.656 -5.863 4.387 1 98.88 93 ALA A CA 1
ATOM 714 C C . ALA A 1 93 ? -9.211 -4.609 3.717 1 98.88 93 ALA A C 1
ATOM 716 O O . ALA A 1 93 ? -10.375 -4.574 3.318 1 98.88 93 ALA A O 1
ATOM 717 N N . ASN A 1 94 ? -8.375 -3.574 3.615 1 98.94 94 ASN A N 1
ATOM 718 C CA . ASN A 1 94 ? -8.805 -2.324 3.002 1 98.94 94 ASN A CA 1
ATOM 719 C C . ASN A 1 94 ? -9.172 -2.518 1.533 1 98.94 94 ASN A C 1
ATOM 721 O O . ASN A 1 94 ? -10.203 -2.021 1.075 1 98.94 94 ASN A O 1
ATOM 725 N N . ILE A 1 95 ? -8.336 -3.252 0.772 1 98.88 95 ILE A N 1
ATOM 726 C CA . ILE A 1 95 ? -8.625 -3.471 -0.64 1 98.88 95 ILE A CA 1
ATOM 727 C C . ILE A 1 95 ? -9.906 -4.285 -0.783 1 98.88 95 ILE A C 1
ATOM 729 O O . ILE A 1 95 ? -10.734 -4.008 -1.655 1 98.88 95 ILE A O 1
ATOM 733 N N . ASP A 1 96 ? -10.094 -5.285 0.096 1 98.88 96 ASP A N 1
ATOM 734 C CA . ASP A 1 96 ? -11.312 -6.09 0.093 1 98.88 96 ASP A CA 1
ATOM 735 C C . ASP A 1 96 ? -12.547 -5.227 0.345 1 98.88 96 ASP A C 1
ATOM 737 O O . ASP A 1 96 ? -13.609 -5.461 -0.235 1 98.88 96 ASP A O 1
ATOM 741 N N . ARG A 1 97 ? -12.414 -4.246 1.223 1 98.56 97 ARG A N 1
ATOM 742 C CA . ARG A 1 97 ? -13.508 -3.324 1.533 1 98.56 97 ARG A CA 1
ATOM 743 C C . ARG A 1 97 ? -13.742 -2.354 0.381 1 98.56 97 ARG A C 1
ATOM 745 O O . ARG A 1 97 ? -14.891 -1.999 0.09 1 98.56 97 ARG A O 1
ATOM 752 N N . LEU A 1 98 ? -12.688 -1.936 -0.306 1 98.62 98 LEU A N 1
ATOM 753 C CA . LEU A 1 98 ? -12.766 -0.897 -1.328 1 98.62 98 LEU A CA 1
ATOM 754 C C . LEU A 1 98 ? -13.227 -1.48 -2.66 1 98.62 98 LEU A C 1
ATOM 756 O O . LEU A 1 98 ? -13.703 -0.75 -3.533 1 98.62 98 LEU A O 1
ATOM 760 N N . ASN A 1 99 ? -13.023 -2.764 -2.891 1 98.56 99 ASN A N 1
ATOM 761 C CA . ASN A 1 99 ? -13.383 -3.449 -4.125 1 98.56 99 ASN A CA 1
ATOM 762 C C . ASN A 1 99 ? -14.602 -4.348 -3.932 1 98.56 99 ASN A C 1
ATOM 764 O O . ASN A 1 99 ? -14.492 -5.449 -3.389 1 98.56 99 ASN A O 1
ATOM 768 N N . ASP A 1 100 ? -15.719 -3.959 -4.465 1 97.19 100 ASP A N 1
ATOM 769 C CA . ASP A 1 100 ? -16.969 -4.691 -4.281 1 97.19 100 ASP A CA 1
ATOM 770 C C . ASP A 1 100 ? -16.828 -6.133 -4.766 1 97.19 100 ASP A C 1
ATOM 772 O O . ASP A 1 100 ? -17.484 -7.035 -4.234 1 97.19 100 ASP A O 1
ATOM 776 N N . ALA A 1 101 ? -15.945 -6.328 -5.707 1 97.81 101 ALA A N 1
ATOM 777 C CA . ALA A 1 101 ? -15.766 -7.668 -6.262 1 97.81 101 ALA A CA 1
ATOM 778 C C . ALA A 1 101 ? -14.891 -8.523 -5.352 1 97.81 101 ALA A C 1
ATOM 780 O O . ALA A 1 101 ? -14.781 -9.734 -5.555 1 97.81 101 ALA A O 1
ATOM 781 N N . GLY A 1 102 ? -14.258 -7.895 -4.375 1 98.5 102 GLY A N 1
ATOM 782 C CA . GLY A 1 102 ? -13.516 -8.633 -3.369 1 98.5 102 GLY A CA 1
ATOM 783 C C . GLY A 1 102 ? -12.031 -8.711 -3.66 1 98.5 102 GLY A C 1
ATOM 784 O O . GLY A 1 102 ? -11.547 -8.094 -4.613 1 98.5 102 GLY A O 1
ATOM 785 N N . PHE A 1 103 ? -11.328 -9.398 -2.826 1 98.88 103 PHE A N 1
ATOM 786 C CA . PHE A 1 103 ? -9.875 -9.516 -2.883 1 98.88 103 PHE A CA 1
ATOM 787 C C . PHE A 1 103 ? -9.43 -10.898 -2.426 1 98.88 103 PHE A C 1
ATOM 789 O O . PHE A 1 103 ? -10.023 -11.484 -1.519 1 98.88 103 PHE A O 1
ATOM 796 N N . ILE A 1 104 ? -8.398 -11.492 -3.066 1 98.94 104 ILE A N 1
ATOM 797 C CA . ILE A 1 104 ? -7.762 -12.75 -2.672 1 98.94 104 ILE A CA 1
ATOM 798 C C . ILE A 1 104 ? -6.32 -12.477 -2.248 1 98.94 104 ILE A C 1
ATOM 800 O O . ILE A 1 104 ? -5.539 -11.906 -3.012 1 98.94 104 ILE A O 1
ATOM 804 N N . LEU A 1 105 ? -6.035 -12.844 -1.03 1 98.94 105 LEU A N 1
ATOM 805 C CA . LEU A 1 105 ? -4.637 -12.742 -0.622 1 98.94 105 LEU A CA 1
ATOM 806 C C . LEU A 1 105 ? -3.877 -14.016 -0.958 1 98.94 105 LEU A C 1
ATOM 808 O O . LEU A 1 105 ? -3.902 -14.977 -0.187 1 98.94 105 LEU A O 1
ATOM 812 N N . GLY A 1 106 ? -3.264 -14.031 -2.158 1 98.94 106 GLY A N 1
ATOM 813 C CA . GLY A 1 106 ? -2.246 -15.055 -2.367 1 98.94 106 GLY A CA 1
ATOM 814 C C . GLY A 1 106 ? -0.992 -14.82 -1.547 1 98.94 106 GLY A C 1
ATOM 815 O O . GLY A 1 106 ? -0.413 -13.727 -1.586 1 98.94 106 GLY A O 1
ATOM 816 N N . ALA A 1 107 ? -0.565 -15.797 -0.836 1 98.88 107 ALA A N 1
ATOM 817 C CA . ALA A 1 107 ? 0.505 -15.625 0.142 1 98.88 107 ALA A CA 1
ATOM 818 C C . ALA A 1 107 ? 1.538 -16.734 0.027 1 98.88 107 ALA A C 1
ATOM 820 O O . ALA A 1 107 ? 1.188 -17.891 -0.239 1 98.88 107 ALA A O 1
ATOM 821 N N . GLY A 1 108 ? 2.758 -16.406 0.225 1 98.81 108 GLY A N 1
ATOM 822 C CA . GLY A 1 108 ? 3.824 -17.406 0.209 1 98.81 108 GLY A CA 1
ATOM 823 C C . GLY A 1 108 ? 5.125 -16.891 0.795 1 98.81 108 GLY A C 1
ATOM 824 O O . GLY A 1 108 ? 5.141 -15.859 1.474 1 98.81 108 GLY A O 1
ATOM 825 N N . VAL A 1 109 ? 6.266 -17.625 0.587 1 98.69 109 VAL A N 1
ATOM 826 C CA . VAL A 1 109 ? 7.5 -17.375 1.326 1 98.69 109 VAL A CA 1
ATOM 827 C C . VAL A 1 109 ? 8.492 -16.625 0.444 1 98.69 109 VAL A C 1
ATOM 829 O O . VAL A 1 109 ? 9.406 -15.969 0.948 1 98.69 109 VAL A O 1
ATOM 832 N N . GLY A 1 110 ? 8.281 -16.672 -0.823 1 98.19 110 GLY A N 1
ATOM 833 C CA . GLY A 1 110 ? 9.258 -16.078 -1.728 1 98.19 110 GLY A CA 1
ATOM 834 C C . GLY A 1 110 ? 10.508 -16.922 -1.878 1 98.19 110 GLY A C 1
ATOM 835 O O . GLY A 1 110 ? 10.648 -17.953 -1.219 1 98.19 110 GLY A O 1
ATOM 836 N N . TRP A 1 111 ? 11.461 -16.547 -2.828 1 97.69 111 TRP A N 1
ATOM 837 C CA . TRP A 1 111 ? 12.57 -17.438 -3.168 1 97.69 111 TRP A CA 1
ATOM 838 C C . TRP A 1 111 ? 13.898 -16.703 -3.084 1 97.69 111 TRP A C 1
ATOM 840 O O . TRP A 1 111 ? 14.961 -17.328 -3.033 1 97.69 111 TRP A O 1
ATOM 850 N N . SER A 1 112 ? 13.93 -15.336 -3.15 1 98.56 112 SER A N 1
ATOM 851 C CA . SER A 1 112 ? 15.164 -14.594 -3.361 1 98.56 112 SER A CA 1
ATOM 852 C C . SER A 1 112 ? 15.867 -14.297 -2.039 1 98.56 112 SER A C 1
ATOM 854 O O . SER A 1 112 ? 15.453 -13.406 -1.294 1 98.56 112 SER A O 1
ATOM 856 N N . ALA A 1 113 ? 16.953 -15.008 -1.784 1 98.75 113 ALA A N 1
ATOM 857 C CA . ALA A 1 113 ? 17.75 -14.766 -0.586 1 98.75 113 ALA A CA 1
ATOM 858 C C . ALA A 1 113 ? 18.312 -13.344 -0.586 1 98.75 113 ALA A C 1
ATOM 860 O O . ALA A 1 113 ? 18.375 -12.695 0.46 1 98.75 113 ALA A O 1
ATOM 861 N N . ALA A 1 114 ? 18.75 -12.891 -1.775 1 98.75 114 ALA A N 1
ATOM 862 C CA . ALA A 1 114 ? 19.312 -11.555 -1.896 1 98.75 114 ALA A CA 1
ATOM 863 C C . ALA A 1 114 ? 18.297 -10.484 -1.503 1 98.75 114 ALA A C 1
ATOM 865 O O . ALA A 1 114 ? 18.625 -9.508 -0.828 1 98.75 114 ALA A O 1
ATOM 866 N N . GLU A 1 115 ? 17.062 -10.688 -1.943 1 98.75 115 GLU A N 1
ATOM 867 C CA . GLU A 1 115 ? 16.031 -9.727 -1.599 1 98.75 115 GLU A CA 1
ATOM 868 C C . GLU A 1 115 ? 15.734 -9.734 -0.1 1 98.75 115 GLU A C 1
ATOM 870 O O . GLU A 1 115 ? 15.555 -8.688 0.512 1 98.75 115 GLU A O 1
ATOM 875 N N . TYR A 1 116 ? 15.703 -10.914 0.513 1 98.81 116 TYR A N 1
ATOM 876 C CA . TYR A 1 116 ? 15.547 -11.039 1.958 1 98.81 116 TYR A CA 1
ATOM 877 C C . TYR A 1 116 ? 16.656 -10.281 2.691 1 98.81 116 TYR A C 1
ATOM 879 O O . TYR A 1 116 ? 16.391 -9.602 3.688 1 98.81 116 TYR A O 1
ATOM 887 N N . GLU A 1 117 ? 17.844 -10.438 2.209 1 98.62 117 GLU A N 1
ATOM 888 C CA . GLU A 1 117 ? 18.969 -9.758 2.832 1 98.62 117 GLU A CA 1
ATOM 889 C C . GLU A 1 117 ? 18.797 -8.242 2.795 1 98.62 117 GLU A C 1
ATOM 891 O O . GLU A 1 117 ? 19.016 -7.562 3.799 1 98.62 117 GLU A O 1
ATOM 896 N N . VAL A 1 118 ? 18.375 -7.75 1.655 1 98.75 118 VAL A N 1
ATOM 897 C CA . VAL A 1 118 ? 18.156 -6.316 1.505 1 98.75 118 VAL A CA 1
ATOM 898 C C . VAL A 1 118 ? 17.109 -5.852 2.516 1 98.75 118 VAL A C 1
ATOM 900 O O . VAL A 1 118 ? 17.25 -4.789 3.123 1 98.75 118 VAL A O 1
ATOM 903 N N . LEU A 1 119 ? 16.094 -6.652 2.742 1 98.56 119 LEU A N 1
ATOM 904 C CA . LEU A 1 119 ? 14.961 -6.258 3.578 1 98.56 119 LEU A CA 1
ATOM 905 C C . LEU A 1 119 ? 15.234 -6.57 5.047 1 98.56 119 LEU A C 1
ATOM 907 O O . LEU A 1 119 ? 14.422 -6.25 5.914 1 98.56 119 LEU A O 1
ATOM 911 N N . GLY A 1 120 ? 16.328 -7.141 5.332 1 97.69 120 GLY A N 1
ATOM 912 C CA . GLY A 1 120 ? 16.734 -7.41 6.699 1 97.69 120 GLY A CA 1
ATOM 913 C C . GLY A 1 120 ? 15.977 -8.547 7.348 1 97.69 120 GLY A C 1
ATOM 914 O O . GLY A 1 120 ? 15.766 -8.547 8.562 1 97.69 120 GLY A O 1
ATOM 915 N N . VAL A 1 121 ? 15.453 -9.484 6.57 1 98.31 121 VAL A N 1
ATOM 916 C CA . VAL A 1 121 ? 14.68 -10.617 7.066 1 98.31 121 VAL A CA 1
ATOM 917 C C . VAL A 1 121 ? 15.5 -11.898 6.918 1 98.31 121 VAL A C 1
ATOM 919 O O . VAL A 1 121 ? 16.109 -12.141 5.871 1 98.31 121 VAL A O 1
ATOM 922 N N . PRO A 1 122 ? 15.594 -12.773 7.941 1 98.44 122 PRO A N 1
ATOM 923 C CA . PRO A 1 122 ? 16.375 -14.008 7.832 1 98.44 122 PRO A CA 1
ATOM 924 C C . PRO A 1 122 ? 15.766 -15 6.836 1 98.44 122 PRO A C 1
ATOM 926 O O . PRO A 1 122 ? 14.719 -15.586 7.105 1 98.44 122 PRO A O 1
ATOM 929 N N . PHE A 1 123 ? 16.5 -15.258 5.809 1 98.69 123 PHE A N 1
ATOM 930 C CA . PHE A 1 123 ? 16 -16.062 4.691 1 98.69 123 PHE A CA 1
ATOM 931 C C . PHE A 1 123 ? 15.734 -17.5 5.137 1 98.69 123 PHE A C 1
ATOM 933 O O . PHE A 1 123 ? 14.75 -18.109 4.715 1 98.69 123 PHE A O 1
ATOM 940 N N . ARG A 1 124 ? 16.5 -18.016 5.977 1 98.5 124 ARG A N 1
ATOM 941 C CA . ARG A 1 124 ? 16.406 -19.422 6.352 1 98.5 124 ARG A CA 1
ATOM 942 C C . ARG A 1 124 ? 15.203 -19.672 7.258 1 98.5 124 ARG A C 1
ATOM 944 O O . ARG A 1 124 ? 14.805 -20.812 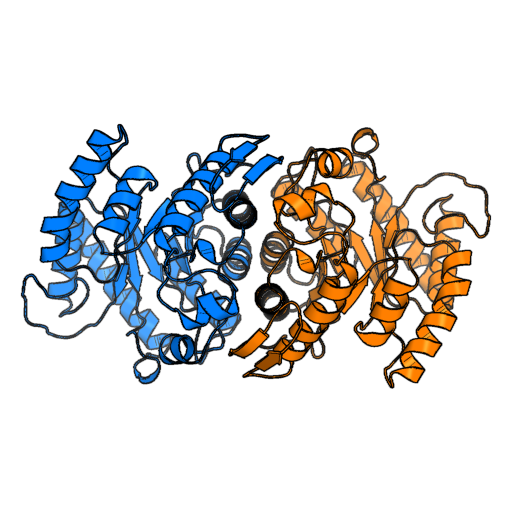7.473 1 98.5 124 ARG A O 1
ATOM 951 N N . GLU A 1 125 ? 14.648 -18.625 7.785 1 98.69 125 GLU A N 1
ATOM 952 C CA . GLU A 1 125 ? 13.484 -18.75 8.664 1 98.69 125 GLU A CA 1
ATOM 953 C C . GLU A 1 125 ? 12.203 -18.344 7.941 1 98.69 125 GLU A C 1
ATOM 955 O O . GLU A 1 125 ? 11.148 -18.203 8.57 1 98.69 125 GLU A O 1
ATOM 960 N N . ARG A 1 126 ? 12.25 -18.203 6.668 1 98.62 126 ARG A N 1
ATOM 961 C CA . ARG A 1 126 ? 11.164 -17.578 5.91 1 98.62 126 ARG A CA 1
ATOM 962 C C . ARG A 1 126 ? 9.883 -18.406 6.027 1 98.62 126 ARG A C 1
ATOM 964 O O . ARG A 1 126 ? 8.789 -17.844 6.051 1 98.62 126 ARG A O 1
ATOM 971 N N . GLY A 1 127 ? 9.961 -19.703 6.105 1 98.75 127 GLY A N 1
ATOM 972 C CA . GLY A 1 127 ? 8.781 -20.547 6.305 1 98.75 127 GLY A CA 1
ATOM 973 C C . GLY A 1 127 ? 8.117 -20.312 7.648 1 98.75 127 GLY A C 1
ATOM 974 O O . GLY A 1 127 ? 6.902 -20.094 7.715 1 98.75 127 GLY A O 1
ATOM 975 N N . ALA A 1 128 ? 8.898 -20.344 8.734 1 98.81 128 ALA A N 1
ATOM 976 C CA . ALA A 1 128 ? 8.383 -20.156 10.086 1 98.81 128 ALA A CA 1
ATOM 977 C C . ALA A 1 128 ? 7.789 -18.766 10.25 1 98.81 128 ALA A C 1
ATOM 979 O O . ALA A 1 128 ? 6.738 -18.594 10.875 1 98.81 128 ALA A O 1
ATOM 980 N N . ILE A 1 129 ? 8.453 -17.766 9.664 1 98.94 129 ILE A N 1
ATOM 981 C CA . ILE A 1 129 ? 7.949 -16.406 9.703 1 98.94 129 ILE A CA 1
ATOM 982 C C . ILE A 1 129 ? 6.594 -16.328 9 1 98.94 129 ILE A C 1
ATOM 984 O O . ILE A 1 129 ? 5.645 -15.75 9.531 1 98.94 129 ILE A O 1
ATOM 988 N N . THR A 1 130 ? 6.516 -16.984 7.844 1 98.94 130 THR A N 1
ATOM 989 C CA . THR A 1 130 ? 5.281 -16.953 7.066 1 98.94 130 THR A CA 1
ATOM 990 C C . THR A 1 130 ? 4.137 -17.609 7.844 1 98.94 130 THR A C 1
ATOM 992 O O . THR A 1 130 ? 3.029 -17.062 7.891 1 98.94 130 THR A O 1
ATOM 995 N N . ASP A 1 131 ? 4.367 -18.75 8.469 1 98.88 131 ASP A N 1
ATOM 996 C CA . ASP A 1 131 ? 3.342 -19.422 9.258 1 98.88 131 ASP A CA 1
ATOM 997 C C . ASP A 1 131 ? 2.848 -18.531 10.391 1 98.88 131 ASP A C 1
ATOM 999 O O . ASP A 1 131 ? 1.641 -18.359 10.586 1 98.88 131 ASP A O 1
ATOM 1003 N N . GLU A 1 132 ? 3.791 -17.938 11.117 1 98.94 132 GLU A N 1
ATOM 1004 C CA . GLU A 1 132 ? 3.438 -17.062 12.234 1 98.94 132 GLU A CA 1
ATOM 1005 C C . GLU A 1 132 ? 2.723 -15.805 11.758 1 98.94 132 GLU A C 1
ATOM 1007 O O . GLU A 1 132 ? 1.706 -15.406 12.328 1 98.94 132 GLU A O 1
ATOM 1012 N N . TYR A 1 133 ? 3.24 -15.203 10.711 1 98.94 133 TYR A N 1
ATOM 1013 C CA . TYR A 1 133 ? 2.658 -13.961 10.211 1 98.94 133 TYR A CA 1
ATOM 1014 C C . TYR A 1 133 ? 1.255 -14.203 9.664 1 98.94 133 TYR A C 1
ATOM 1016 O O . TYR A 1 133 ? 0.351 -13.391 9.883 1 98.94 133 TYR A O 1
ATOM 1024 N N . LEU A 1 134 ? 1.045 -15.281 8.945 1 98.94 134 LEU A N 1
ATOM 1025 C CA . LEU A 1 134 ? -0.294 -15.578 8.445 1 98.94 134 LEU A CA 1
ATOM 1026 C C . LEU A 1 134 ? -1.265 -15.797 9.602 1 98.94 134 LEU A C 1
ATOM 1028 O O . LEU A 1 134 ? -2.428 -15.398 9.531 1 98.94 134 LEU A O 1
ATOM 1032 N N . THR A 1 135 ? -0.784 -16.469 10.648 1 98.88 135 THR A N 1
ATOM 1033 C CA . THR A 1 135 ? -1.612 -16.656 11.836 1 98.88 135 THR A CA 1
ATOM 1034 C C . THR A 1 135 ? -1.986 -15.305 12.438 1 98.88 135 THR A C 1
ATOM 1036 O O . THR A 1 135 ? -3.152 -15.062 12.766 1 98.88 135 THR A O 1
ATOM 1039 N N . ALA A 1 136 ? -1.033 -14.422 12.539 1 98.94 136 ALA A N 1
ATOM 1040 C CA . ALA A 1 136 ? -1.263 -13.094 13.086 1 98.94 136 ALA A CA 1
ATOM 1041 C C . ALA A 1 136 ? -2.207 -12.289 12.203 1 98.94 136 ALA A C 1
ATOM 1043 O O . ALA A 1 136 ? -3.086 -11.578 12.695 1 98.94 136 ALA A O 1
ATOM 1044 N N . ILE A 1 137 ? -2.023 -12.352 10.891 1 98.88 137 ILE A N 1
ATOM 1045 C CA . ILE A 1 137 ? -2.867 -11.656 9.922 1 98.88 137 ILE A CA 1
ATOM 1046 C C . ILE A 1 137 ? -4.316 -12.102 10.094 1 98.88 137 ILE A C 1
ATOM 1048 O O . ILE A 1 137 ? -5.219 -11.266 10.203 1 98.88 137 ILE A O 1
ATOM 1052 N N . ARG A 1 138 ? -4.547 -13.375 10.156 1 98.62 138 ARG A N 1
ATOM 1053 C CA . ARG A 1 138 ? -5.895 -13.914 10.289 1 98.62 138 ARG A CA 1
ATOM 1054 C C . ARG A 1 138 ? -6.516 -13.516 11.625 1 98.62 138 ARG A C 1
ATOM 1056 O O . ARG A 1 138 ? -7.703 -13.18 11.688 1 98.62 138 ARG A O 1
ATOM 1063 N N . ALA A 1 139 ? -5.699 -13.523 12.695 1 98.5 139 ALA A N 1
ATOM 1064 C CA . ALA A 1 139 ? -6.18 -13.07 14 1 98.5 139 ALA A CA 1
ATOM 1065 C C . ALA A 1 139 ? -6.594 -11.602 13.953 1 98.5 139 ALA A C 1
ATOM 1067 O O . ALA A 1 139 ? -7.617 -11.219 14.523 1 98.5 139 ALA A O 1
ATOM 1068 N N . ALA A 1 140 ? -5.816 -10.812 13.266 1 98.69 140 ALA A N 1
ATOM 1069 C CA . ALA A 1 140 ? -6.082 -9.383 13.164 1 98.69 140 ALA A CA 1
ATOM 1070 C C . ALA A 1 140 ? -7.418 -9.117 12.469 1 98.69 140 ALA A C 1
ATOM 1072 O O . ALA A 1 140 ? -8.102 -8.141 12.781 1 98.69 140 ALA A O 1
ATOM 1073 N N . TRP A 1 141 ? -7.82 -9.969 11.523 1 98.62 141 TRP A N 1
ATOM 1074 C CA . TRP A 1 141 ? -9.07 -9.805 10.789 1 98.62 141 TRP A CA 1
ATOM 1075 C C . TRP A 1 141 ? -10.266 -10.219 11.641 1 98.62 141 TRP A C 1
ATOM 1077 O O . TRP A 1 141 ? -11.391 -9.766 11.414 1 98.62 141 TRP A O 1
ATOM 1087 N N . ARG A 1 142 ? -10.047 -11.031 12.633 1 97.38 142 ARG A N 1
ATOM 1088 C CA . ARG A 1 142 ? -11.148 -11.641 13.375 1 97.38 142 ARG A CA 1
ATOM 1089 C C . ARG A 1 142 ? -11.344 -10.953 14.727 1 97.38 142 ARG A C 1
ATOM 1091 O O . ARG A 1 142 ? -12.453 -10.922 15.258 1 97.38 142 ARG A O 1
ATOM 1098 N N . GLU A 1 143 ? -10.195 -10.477 15.266 1 97.56 143 GLU A N 1
ATOM 1099 C CA . GLU A 1 143 ? -10.164 -9.93 16.609 1 97.56 143 GLU A CA 1
ATOM 1100 C C . GLU A 1 143 ? -9.82 -8.438 16.609 1 97.56 143 GLU A C 1
ATOM 1102 O O . GLU A 1 143 ? -8.742 -8.055 16.156 1 97.56 143 GLU A O 1
ATOM 1107 N N . ASP A 1 144 ? -10.633 -7.605 17.156 1 97.5 144 ASP A N 1
ATOM 1108 C CA . ASP A 1 144 ? -10.383 -6.172 17.266 1 97.5 144 ASP A CA 1
ATOM 1109 C C . ASP A 1 144 ? -10.852 -5.629 18.625 1 97.5 144 ASP A C 1
ATOM 1111 O O . ASP A 1 144 ? -12.055 -5.473 18.844 1 97.5 144 ASP A O 1
ATOM 1115 N N . PRO A 1 145 ? -10 -5.336 19.641 1 98.38 145 PRO A N 1
ATOM 1116 C CA . PRO A 1 145 ? -8.555 -5.34 19.422 1 98.38 145 PRO A CA 1
ATOM 1117 C C . PRO A 1 145 ? -7.965 -6.746 19.375 1 98.38 145 PRO A C 1
ATOM 1119 O O . PRO A 1 145 ? -8.594 -7.695 19.859 1 98.38 145 PRO A O 1
ATOM 1122 N N . THR A 1 146 ? -6.746 -6.82 18.734 1 98.81 146 THR A N 1
ATOM 1123 C CA . THR A 1 146 ? -6.043 -8.094 18.656 1 98.81 146 THR A CA 1
ATOM 1124 C C . THR A 1 146 ? -4.754 -8.055 19.469 1 98.81 146 THR A C 1
ATOM 1126 O O . THR A 1 146 ? -4.16 -6.988 19.656 1 98.81 146 THR A O 1
ATOM 1129 N N . SER A 1 147 ? -4.402 -9.172 20.047 1 98.81 147 SER A N 1
ATOM 1130 C CA . SER A 1 147 ? -3.109 -9.43 20.672 1 98.81 147 SER A CA 1
ATOM 1131 C C . SER A 1 147 ? -2.469 -10.703 20.125 1 98.81 147 SER A C 1
ATOM 1133 O O . SER A 1 147 ? -3.164 -11.664 19.797 1 98.81 147 SER A O 1
ATOM 1135 N N . PHE A 1 148 ? -1.204 -10.688 19.969 1 98.81 148 PHE A N 1
ATOM 1136 C CA . PHE A 1 148 ? -0.452 -11.812 19.422 1 98.81 148 PHE A CA 1
ATOM 1137 C C . PHE A 1 148 ? 0.946 -11.867 20.016 1 98.81 148 PHE A C 1
ATOM 1139 O O . PHE A 1 148 ? 1.653 -10.859 20.062 1 98.81 148 PHE A O 1
ATOM 1146 N N . HIS A 1 149 ? 1.314 -12.969 20.5 1 98.62 149 HIS A N 1
ATOM 1147 C CA . HIS A 1 149 ? 2.619 -13.164 21.125 1 98.62 149 HIS A CA 1
ATOM 1148 C C . HIS A 1 149 ? 3.377 -14.312 20.469 1 98.62 149 HIS A C 1
ATOM 1150 O O . HIS A 1 149 ? 3.277 -15.461 20.906 1 98.62 149 HIS A O 1
ATOM 1156 N N . GLY A 1 150 ? 4.133 -13.977 19.453 1 98.62 150 GLY A N 1
ATOM 1157 C CA . GLY A 1 150 ? 4.926 -14.969 18.75 1 98.62 150 GLY A CA 1
ATOM 1158 C C . GLY A 1 150 ? 6.418 -14.727 18.844 1 98.62 150 GLY A C 1
ATOM 1159 O O . GLY A 1 150 ? 6.863 -13.867 19.609 1 98.62 150 GLY A O 1
ATOM 1160 N N . THR A 1 151 ? 7.207 -15.547 18.094 1 98.5 151 THR A N 1
ATOM 1161 C CA . THR A 1 151 ? 8.656 -15.453 18.047 1 98.5 151 THR A CA 1
ATOM 1162 C C . THR A 1 151 ? 9.094 -14.25 17.219 1 98.5 151 THR A C 1
ATOM 1164 O O . THR A 1 151 ? 10.07 -13.578 17.547 1 98.5 151 THR A O 1
ATOM 1167 N N . TYR A 1 152 ? 8.359 -13.922 16.141 1 98.44 152 TYR A N 1
ATOM 1168 C CA . TYR A 1 152 ? 8.805 -12.93 15.172 1 98.44 152 TYR A CA 1
ATOM 1169 C C . TYR A 1 152 ? 8.039 -11.625 15.328 1 98.44 152 TYR A C 1
ATOM 1171 O O . TYR A 1 152 ? 8.516 -10.562 14.922 1 98.44 152 TYR A O 1
ATOM 1179 N N . VAL A 1 153 ? 6.824 -11.703 15.867 1 98.44 153 VAL A N 1
ATOM 1180 C CA . VAL A 1 153 ? 6.035 -10.5 16.141 1 98.44 153 VAL A CA 1
ATOM 1181 C C . VAL A 1 153 ? 5.273 -10.672 17.438 1 98.44 153 VAL A C 1
ATOM 1183 O O . VAL A 1 153 ? 4.859 -11.781 17.797 1 98.44 153 VAL A O 1
ATOM 1186 N N . SER A 1 154 ? 5.164 -9.555 18.172 1 98.69 154 SER A N 1
ATOM 1187 C CA . SER A 1 154 ? 4.465 -9.547 19.453 1 98.69 154 SER A CA 1
ATOM 1188 C C . SER A 1 154 ? 3.838 -8.188 19.734 1 98.69 154 SER A C 1
ATOM 1190 O O . SER A 1 154 ? 4.496 -7.152 19.594 1 98.69 154 SER A O 1
ATOM 1192 N N . TYR A 1 155 ? 2.602 -8.125 20.062 1 98.69 155 TYR A N 1
ATOM 1193 C CA . TYR A 1 155 ? 1.896 -6.887 20.375 1 98.69 155 TYR A CA 1
ATOM 1194 C C . TYR A 1 155 ? 0.648 -7.164 21.219 1 98.69 155 TYR A C 1
ATOM 1196 O O . TYR A 1 155 ? 0.157 -8.297 21.25 1 98.69 155 TYR A O 1
ATOM 1204 N N . ASP A 1 156 ? 0.11 -6.117 21.875 1 98.38 156 ASP A N 1
ATOM 1205 C CA . ASP A 1 156 ? -1.087 -6.211 22.703 1 98.38 156 ASP A CA 1
ATOM 1206 C C . ASP A 1 156 ? -2.088 -5.113 22.359 1 98.38 156 ASP A C 1
ATOM 1208 O O . ASP A 1 156 ? -1.722 -3.938 22.266 1 98.38 156 ASP A O 1
ATOM 1212 N N . GLY A 1 157 ? -3.25 -5.504 22.203 1 98.5 157 GLY A N 1
ATOM 1213 C CA . GLY A 1 157 ? -4.379 -4.59 22.188 1 98.5 157 GLY A CA 1
ATOM 1214 C C . GLY A 1 157 ? -4.363 -3.648 21 1 98.5 157 GLY A C 1
ATOM 1215 O O . GLY A 1 157 ? -4.691 -2.469 21.125 1 98.5 157 GLY A O 1
ATOM 1216 N N . VAL A 1 158 ? -3.971 -4.078 19.812 1 98.81 158 VAL A N 1
ATOM 1217 C CA . VAL A 1 158 ? -3.895 -3.244 18.609 1 98.81 158 VAL A CA 1
ATOM 1218 C C . VAL A 1 158 ? -5.223 -3.293 17.859 1 98.81 158 VAL A C 1
ATOM 1220 O O . VAL A 1 158 ? -5.773 -4.371 17.641 1 98.81 158 VAL A O 1
ATOM 1223 N N . ARG A 1 159 ? -5.789 -2.084 17.578 1 98.69 159 ARG A N 1
ATOM 1224 C CA . ARG A 1 159 ? -7.004 -2.023 16.766 1 98.69 159 ARG A CA 1
ATOM 1225 C C . ARG A 1 159 ? -6.688 -2.195 15.289 1 98.69 159 ARG A C 1
ATOM 1227 O O . ARG A 1 159 ? -5.719 -1.627 14.789 1 98.69 159 ARG A O 1
ATOM 1234 N N . THR A 1 160 ? -7.512 -3.033 14.617 1 97.88 160 THR A N 1
ATOM 1235 C CA . THR A 1 160 ? -7.18 -3.379 13.234 1 97.88 160 THR A CA 1
ATOM 1236 C C . THR A 1 160 ? -8.359 -3.107 12.312 1 97.88 160 THR A C 1
ATOM 1238 O O . THR A 1 160 ? -8.297 -3.379 11.109 1 97.88 160 THR A O 1
ATOM 1241 N N . ALA A 1 161 ? -9.422 -2.564 12.844 1 98.31 161 ALA A N 1
ATOM 1242 C CA . ALA A 1 161 ? -10.562 -2.223 12 1 98.31 161 ALA A CA 1
ATOM 1243 C C . ALA A 1 161 ? -10.156 -1.243 10.898 1 98.31 161 ALA A C 1
ATOM 1245 O O . ALA A 1 161 ? -9.312 -0.374 11.117 1 98.31 161 ALA A O 1
ATOM 1246 N N . PRO A 1 162 ? -10.844 -1.348 9.695 1 98.31 162 PRO A N 1
ATOM 1247 C CA . PRO A 1 162 ? -12 -2.211 9.445 1 98.31 162 PRO A CA 1
ATOM 1248 C C . PRO A 1 162 ? -11.602 -3.654 9.141 1 98.31 162 PRO A C 1
ATOM 1250 O O . PRO A 1 162 ? -10.555 -3.895 8.539 1 98.31 162 PRO A O 1
ATOM 1253 N N . ALA A 1 163 ? -12.391 -4.602 9.555 1 98.19 163 ALA A N 1
ATOM 1254 C CA . ALA A 1 163 ? -12.25 -5.988 9.125 1 98.19 163 ALA A CA 1
ATOM 1255 C C . ALA A 1 163 ? -12.523 -6.133 7.633 1 98.19 163 ALA A C 1
ATOM 1257 O O . ALA A 1 163 ? -13.211 -5.293 7.039 1 98.19 163 ALA A O 1
ATOM 1258 N N . PRO A 1 164 ? -12 -7.188 7 1 98.62 164 PRO A N 1
ATOM 1259 C CA . PRO A 1 164 ? -12.375 -7.426 5.602 1 98.62 164 PRO A CA 1
ATOM 1260 C C . PRO A 1 164 ? -13.883 -7.531 5.402 1 98.62 164 PRO A C 1
ATOM 1262 O O . PRO A 1 164 ? -14.609 -7.914 6.324 1 98.62 164 PRO A O 1
ATOM 1265 N N . ALA A 1 165 ? -14.367 -7.129 4.207 1 98.12 165 ALA A N 1
ATOM 1266 C CA . ALA A 1 165 ? -15.773 -7.289 3.854 1 98.12 165 ALA A CA 1
ATOM 1267 C C . ALA A 1 165 ? -16.141 -8.766 3.729 1 98.12 165 ALA A C 1
ATOM 1269 O O . ALA A 1 165 ? -17.234 -9.18 4.156 1 98.12 165 ALA A O 1
ATOM 1270 N N . SER A 1 166 ? -15.219 -9.5 3.098 1 97.19 166 SER A N 1
ATOM 1271 C CA . SER A 1 166 ? -15.391 -10.945 2.982 1 97.19 166 SER A CA 1
ATOM 1272 C C . SER A 1 166 ? -15.109 -11.648 4.305 1 97.19 166 SER A C 1
ATOM 1274 O O . SER A 1 166 ? -14.172 -11.273 5.023 1 97.19 166 SER A O 1
ATOM 1276 N N . SER A 1 167 ? -15.906 -12.625 4.586 1 94.69 167 SER A N 1
ATOM 1277 C CA . SER A 1 167 ? -15.688 -13.422 5.789 1 94.69 167 SER A CA 1
ATOM 1278 C C . SER A 1 167 ? -15.766 -14.914 5.48 1 94.69 167 SER A C 1
ATOM 1280 O O . SER A 1 167 ? -16.859 -15.461 5.312 1 94.69 167 SER A O 1
ATOM 1282 N N . PRO A 1 168 ? -14.75 -15.531 5.449 1 96 168 PRO A N 1
ATOM 1283 C CA . PRO A 1 168 ? -13.383 -15 5.562 1 96 168 PRO A CA 1
ATOM 1284 C C . PRO A 1 168 ? -12.891 -14.352 4.27 1 96 168 PRO A C 1
ATOM 1286 O O . PRO A 1 168 ? -13.391 -14.672 3.188 1 96 168 PRO A O 1
ATOM 1289 N N . LEU A 1 169 ? -11.883 -13.43 4.371 1 98.19 169 LEU A N 1
ATOM 1290 C CA . LEU A 1 169 ? -11.078 -13.07 3.211 1 98.19 169 LEU A CA 1
ATOM 1291 C C . LEU A 1 169 ? -10.25 -14.266 2.74 1 98.19 169 LEU A C 1
ATOM 1293 O O . LEU A 1 169 ? -9.508 -14.859 3.523 1 98.19 169 LEU A O 1
ATOM 1297 N N . PRO A 1 170 ? -10.414 -14.664 1.514 1 98.56 170 PRO A N 1
ATOM 1298 C CA . PRO A 1 170 ? -9.695 -15.867 1.074 1 98.56 170 PRO A CA 1
ATOM 1299 C C . PRO A 1 170 ? -8.18 -15.68 1.07 1 98.56 170 PRO A C 1
ATOM 1301 O O . PRO A 1 170 ? -7.676 -14.711 0.497 1 98.56 170 PRO A O 1
ATOM 1304 N N . VAL A 1 171 ? -7.531 -16.609 1.676 1 98.94 171 VAL A N 1
ATOM 1305 C CA . VAL A 1 171 ? -6.078 -16.734 1.617 1 98.94 171 VAL A CA 1
ATOM 1306 C C . VAL A 1 171 ? -5.699 -17.953 0.776 1 98.94 171 VAL A C 1
ATOM 1308 O O . VAL A 1 171 ? -6.062 -19.078 1.109 1 98.94 171 VAL A O 1
ATOM 1311 N N . TRP A 1 172 ? -5.062 -17.719 -0.356 1 98.94 172 TRP A N 1
ATOM 1312 C CA . TRP A 1 172 ? -4.504 -18.797 -1.171 1 98.94 172 TRP A CA 1
ATOM 1313 C C . TRP A 1 172 ? -3.016 -18.969 -0.895 1 98.94 172 TRP A C 1
ATOM 1315 O O . TRP A 1 172 ? -2.215 -18.078 -1.182 1 98.94 172 TRP A O 1
ATOM 1325 N N . VAL A 1 173 ? -2.645 -20.078 -0.376 1 98.94 173 VAL A N 1
ATOM 1326 C CA . VAL A 1 173 ? -1.252 -20.312 -0.011 1 98.94 173 VAL A CA 1
ATOM 1327 C C . VAL A 1 173 ? -0.501 -20.922 -1.201 1 98.94 173 VAL A C 1
ATOM 13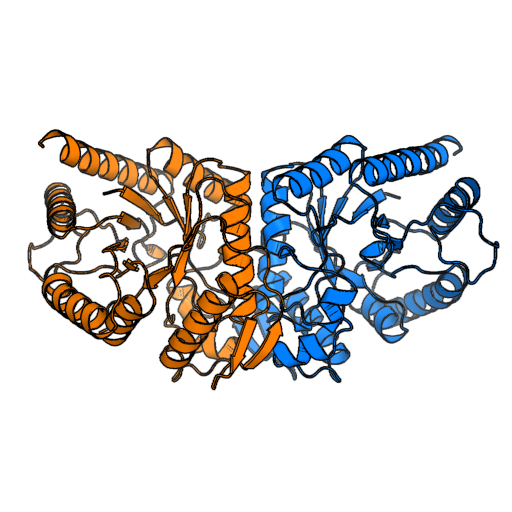29 O O . VAL A 1 173 ? -0.859 -21.984 -1.696 1 98.94 173 VAL A O 1
ATOM 1332 N N . GLY A 1 174 ? 0.485 -20.172 -1.62 1 98.81 174 GLY A N 1
ATOM 1333 C CA . GLY A 1 174 ? 1.282 -20.609 -2.756 1 98.81 174 GLY A CA 1
ATOM 1334 C C . GLY A 1 174 ? 2.389 -21.562 -2.373 1 98.81 174 GLY A C 1
ATOM 1335 O O . GLY A 1 174 ? 2.758 -21.672 -1.2 1 98.81 174 GLY A O 1
ATOM 1336 N N . GLY A 1 175 ? 2.908 -22.25 -3.426 1 98.25 175 GLY A N 1
ATOM 1337 C CA . GLY A 1 175 ? 4.055 -23.141 -3.279 1 98.25 175 GLY A CA 1
ATOM 1338 C C . GLY A 1 175 ? 3.729 -24.594 -3.553 1 98.25 175 GLY A C 1
ATOM 1339 O O . GLY A 1 175 ? 2.598 -25.031 -3.336 1 98.25 175 GLY A O 1
ATOM 1340 N N . ASN A 1 176 ? 4.75 -25.375 -3.949 1 98.5 176 ASN A N 1
ATOM 1341 C CA . ASN A 1 176 ? 4.578 -26.781 -4.336 1 98.5 176 ASN A CA 1
ATOM 1342 C C . ASN A 1 176 ? 5.102 -27.719 -3.26 1 98.5 176 ASN A C 1
ATOM 1344 O O . ASN A 1 176 ? 4.785 -28.906 -3.268 1 98.5 176 ASN A O 1
ATOM 1348 N N . SER A 1 177 ? 5.914 -27.234 -2.322 1 98.19 177 SER A N 1
ATOM 1349 C CA . SER A 1 177 ? 6.621 -28.078 -1.364 1 98.19 177 SER A CA 1
ATOM 1350 C C . SER A 1 177 ? 5.664 -28.656 -0.33 1 98.19 177 SER A C 1
ATOM 1352 O O . SER A 1 177 ? 4.574 -28.125 -0.113 1 98.19 177 SER A O 1
ATOM 1354 N N . PRO A 1 178 ? 6.078 -29.719 0.286 1 98 178 PRO A N 1
ATOM 1355 C CA . PRO A 1 178 ? 5.258 -30.266 1.373 1 98 178 PRO A CA 1
ATOM 1356 C C . PRO A 1 178 ? 4.973 -29.234 2.467 1 98 178 PRO A C 1
ATOM 1358 O O . PRO A 1 178 ? 3.875 -29.219 3.029 1 98 178 PRO A O 1
ATOM 1361 N N . ALA A 1 179 ? 5.934 -28.406 2.754 1 98.25 179 ALA A N 1
ATOM 1362 C CA . ALA A 1 179 ? 5.727 -27.375 3.756 1 98.25 179 ALA A CA 1
ATOM 1363 C C . ALA A 1 179 ? 4.625 -26.406 3.32 1 98.25 179 ALA A C 1
ATOM 1365 O O . ALA A 1 179 ? 3.783 -26.016 4.129 1 98.25 179 ALA A O 1
ATOM 1366 N N . ALA A 1 180 ? 4.648 -26.031 2.074 1 98.69 180 ALA A N 1
ATOM 1367 C CA . ALA A 1 180 ? 3.609 -25.156 1.538 1 98.69 180 ALA A CA 1
ATOM 1368 C C . ALA A 1 180 ? 2.244 -25.828 1.572 1 98.69 180 ALA A C 1
ATOM 1370 O O . ALA A 1 180 ? 1.231 -25.188 1.862 1 98.69 180 ALA A O 1
ATOM 1371 N N . GLN A 1 181 ? 2.227 -27.109 1.248 1 98.81 181 GLN A N 1
ATOM 1372 C CA . GLN A 1 181 ? 0.988 -27.875 1.283 1 98.81 181 GLN A CA 1
ATOM 1373 C C . GLN A 1 181 ? 0.416 -27.938 2.697 1 98.81 181 GLN A C 1
ATOM 1375 O O . GLN A 1 181 ? -0.782 -27.734 2.896 1 98.81 181 GLN A O 1
ATOM 1380 N N . ARG A 1 182 ? 1.251 -28.234 3.664 1 98.62 182 ARG A N 1
ATOM 1381 C CA . ARG A 1 182 ? 0.817 -28.234 5.059 1 98.62 182 ARG A CA 1
ATOM 1382 C C . ARG A 1 182 ? 0.289 -26.859 5.469 1 98.62 182 ARG A C 1
ATOM 1384 O O . ARG A 1 182 ? -0.738 -26.766 6.145 1 98.62 182 ARG A O 1
ATOM 1391 N N . ARG A 1 183 ? 0.973 -25.828 5.074 1 98.81 183 ARG A N 1
ATOM 1392 C CA . ARG A 1 183 ? 0.547 -24.469 5.367 1 98.81 183 ARG A CA 1
ATOM 1393 C C . ARG A 1 183 ? -0.825 -24.188 4.766 1 98.81 183 ARG A C 1
ATOM 1395 O O . ARG A 1 183 ? -1.678 -23.578 5.414 1 98.81 183 ARG A O 1
ATOM 1402 N N . ALA A 1 184 ? -0.997 -24.562 3.5 1 98.88 184 ALA A N 1
ATOM 1403 C CA . ALA A 1 184 ? -2.291 -24.375 2.852 1 98.88 184 ALA A CA 1
ATOM 1404 C C . ALA A 1 184 ? -3.406 -25.062 3.641 1 98.88 184 ALA A C 1
ATOM 1406 O O . ALA A 1 184 ? -4.477 -24.484 3.846 1 98.88 184 ALA A O 1
ATOM 1407 N N . ALA A 1 185 ? -3.17 -26.219 4.082 1 98.81 185 ALA A N 1
ATOM 1408 C CA . ALA A 1 185 ? -4.156 -26.984 4.832 1 98.81 185 ALA A CA 1
ATOM 1409 C C . ALA A 1 185 ? -4.488 -26.312 6.16 1 98.81 185 ALA A C 1
ATOM 1411 O O . ALA A 1 185 ? -5.641 -26.328 6.598 1 98.81 185 ALA A O 1
ATOM 1412 N N . ARG A 1 186 ? -3.504 -25.688 6.73 1 98.5 186 ARG A N 1
ATOM 1413 C CA . ARG A 1 186 ? -3.652 -25.219 8.102 1 98.5 186 ARG A CA 1
ATOM 1414 C C . ARG A 1 186 ? -4.082 -23.75 8.141 1 98.5 186 ARG A C 1
ATOM 1416 O O . ARG A 1 186 ? -4.676 -23.297 9.125 1 98.5 186 ARG A O 1
ATOM 1423 N N . LEU A 1 187 ? -3.799 -23 7.043 1 98.5 187 LEU A N 1
ATOM 1424 C CA . LEU A 1 187 ? -3.955 -21.547 7.16 1 98.5 187 LEU A CA 1
ATOM 1425 C C . LEU A 1 187 ? -4.656 -20.984 5.934 1 98.5 187 LEU A C 1
ATOM 1427 O O . LEU A 1 187 ? -4.949 -19.781 5.883 1 98.5 187 LEU A O 1
ATOM 1431 N N . GLY A 1 188 ? -4.953 -21.781 4.93 1 98.56 188 GLY A N 1
ATOM 1432 C CA . GLY A 1 188 ? -5.457 -21.234 3.682 1 98.56 188 GLY A CA 1
ATOM 1433 C C . GLY A 1 188 ? -6.875 -21.672 3.363 1 98.56 188 GLY A C 1
ATOM 1434 O O . GLY A 1 188 ? -7.336 -22.703 3.854 1 98.56 188 GLY A O 1
ATOM 1435 N N . GLU A 1 189 ? -7.594 -20.891 2.613 1 98.56 189 GLU A N 1
ATOM 1436 C CA . GLU A 1 189 ? -8.836 -21.281 1.954 1 98.56 189 GLU A CA 1
ATOM 1437 C C . GLU A 1 189 ? -8.555 -21.938 0.602 1 98.56 189 GLU A C 1
ATOM 1439 O O . GLU A 1 189 ? -9.438 -22.578 0.02 1 98.56 189 GLU A O 1
ATOM 1444 N N . GLY A 1 190 ? -7.328 -21.812 0.102 1 98.81 190 GLY A N 1
ATOM 1445 C CA . GLY A 1 190 ? -6.922 -22.422 -1.151 1 98.81 190 GLY A CA 1
ATOM 1446 C C . GLY A 1 190 ? -5.457 -22.812 -1.179 1 98.81 190 GLY A C 1
ATOM 1447 O O . GLY A 1 190 ? -4.625 -22.156 -0.541 1 98.81 190 GLY A O 1
ATOM 1448 N N . TRP A 1 191 ? -5.109 -23.906 -1.863 1 98.94 191 TRP A N 1
ATOM 1449 C CA . TRP A 1 191 ? -3.746 -24.219 -2.283 1 98.94 191 TRP A CA 1
ATOM 1450 C C . TRP A 1 191 ? -3.477 -23.703 -3.689 1 98.94 191 TRP A C 1
ATOM 1452 O O . TRP A 1 191 ? -4.254 -23.953 -4.613 1 98.94 191 TRP A O 1
ATOM 1462 N N . HIS A 1 192 ? -2.455 -22.859 -3.824 1 98.94 192 HIS A N 1
ATOM 1463 C CA . HIS A 1 192 ? -2.16 -22.094 -5.023 1 98.94 192 HIS A CA 1
ATOM 1464 C C . HIS A 1 192 ? -0.808 -22.469 -5.613 1 98.94 192 HIS A C 1
ATOM 1466 O O . HIS A 1 192 ? 0.101 -21.641 -5.691 1 98.94 192 HIS A O 1
ATOM 1472 N N . PRO A 1 193 ? -0.696 -23.75 -6.086 1 98.88 193 PRO A N 1
ATOM 1473 C CA . PRO A 1 193 ? 0.58 -24.203 -6.645 1 98.88 193 PRO A CA 1
ATOM 1474 C C . PRO A 1 193 ? 0.918 -23.531 -7.973 1 98.88 193 PRO A C 1
ATOM 1476 O O . PRO A 1 193 ? 0.017 -23.125 -8.703 1 98.88 193 PRO A O 1
ATOM 1479 N N . PHE A 1 194 ? 2.182 -23.422 -8.227 1 98.62 194 PHE A N 1
ATOM 1480 C CA . PHE A 1 194 ? 2.684 -22.859 -9.469 1 98.62 194 PHE A CA 1
ATOM 1481 C C . PHE A 1 194 ? 3.188 -23.953 -10.406 1 98.62 194 PHE A C 1
ATOM 1483 O O . PHE A 1 194 ? 4 -24.781 -10.008 1 98.62 194 PHE A O 1
ATOM 1490 N N . MET A 1 195 ? 2.736 -23.953 -11.586 1 98.38 195 MET A N 1
ATOM 1491 C CA . MET A 1 195 ? 3.125 -24.875 -12.648 1 98.38 195 MET A CA 1
ATOM 1492 C C . MET A 1 195 ? 3.086 -26.328 -12.172 1 98.38 195 MET A C 1
ATOM 1494 O O . MET A 1 195 ? 4.059 -27.062 -12.328 1 98.38 195 MET A O 1
ATOM 1498 N N . PRO A 1 196 ? 1.952 -26.656 -11.633 1 98.69 196 PRO A N 1
ATOM 1499 C CA . PRO A 1 196 ? 1.927 -28.047 -11.148 1 98.69 196 PRO A CA 1
ATOM 1500 C C . PRO A 1 196 ? 1.819 -29.062 -12.281 1 98.69 196 PRO A C 1
ATOM 1502 O O . PRO A 1 196 ? 1.313 -28.734 -13.359 1 98.69 196 PRO A O 1
ATOM 1505 N N . SER A 1 197 ? 2.291 -30.297 -12.039 1 98.56 197 SER A N 1
ATOM 1506 C CA . SER A 1 197 ? 2.045 -31.453 -12.898 1 98.56 197 SER A CA 1
ATOM 1507 C C . SER A 1 197 ? 0.923 -32.312 -12.344 1 98.56 197 SER A C 1
ATOM 1509 O O . SER A 1 197 ? 0.515 -32.156 -11.195 1 98.56 197 SER A O 1
ATOM 1511 N N . ARG A 1 198 ? 0.438 -33.156 -13.227 1 97.75 198 ARG A N 1
ATOM 1512 C CA . ARG A 1 198 ? -0.55 -34.125 -12.758 1 97.75 198 ARG A CA 1
ATOM 1513 C C . ARG A 1 198 ? 0.018 -35 -11.641 1 97.75 198 ARG A C 1
ATOM 1515 O O . ARG A 1 198 ? -0.67 -35.281 -10.656 1 97.75 198 ARG A O 1
ATOM 1522 N N . ALA A 1 199 ? 1.235 -35.375 -11.789 1 98.12 199 ALA A N 1
ATOM 1523 C CA . ALA A 1 199 ? 1.902 -36.188 -10.781 1 98.12 199 ALA A CA 1
ATOM 1524 C C . ALA A 1 199 ? 1.951 -35.469 -9.43 1 98.12 199 ALA A C 1
ATOM 1526 O O . ALA A 1 199 ? 1.65 -36.062 -8.391 1 98.12 199 ALA A O 1
ATOM 1527 N N . LEU A 1 200 ? 2.295 -34.25 -9.453 1 98.56 200 LEU A N 1
ATOM 1528 C CA . LEU A 1 200 ? 2.354 -33.469 -8.227 1 98.56 200 LEU A CA 1
ATOM 1529 C C . LEU A 1 200 ? 0.981 -33.375 -7.566 1 98.56 200 LEU A C 1
ATOM 1531 O O . LEU A 1 200 ? 0.862 -33.562 -6.348 1 98.56 200 LEU A O 1
ATOM 1535 N N . LEU A 1 201 ? -0.041 -33.125 -8.359 1 98.69 201 LEU A N 1
ATOM 1536 C CA . LEU A 1 201 ? -1.387 -33 -7.816 1 98.69 201 LEU A CA 1
ATOM 1537 C C . LEU A 1 201 ? -1.857 -34.312 -7.195 1 98.69 201 LEU A C 1
ATOM 1539 O O . LEU A 1 201 ? -2.432 -34.312 -6.102 1 98.69 201 LEU A O 1
ATOM 1543 N N . ASP A 1 202 ? -1.573 -35.375 -7.898 1 97.38 202 ASP A N 1
ATOM 1544 C CA . ASP A 1 202 ? -1.976 -36.688 -7.418 1 97.38 202 ASP A CA 1
ATOM 1545 C C . ASP A 1 202 ? -1.349 -36.969 -6.059 1 97.38 202 ASP A C 1
ATOM 1547 O O . ASP A 1 202 ? -1.978 -37.625 -5.203 1 97.38 202 ASP A O 1
ATOM 1551 N N . GLU A 1 203 ? -0.198 -36.562 -5.906 1 97.88 203 GLU A N 1
ATOM 1552 C CA . GLU A 1 203 ? 0.521 -36.781 -4.656 1 97.88 203 GLU A CA 1
ATOM 1553 C C . GLU A 1 203 ? 0.089 -35.812 -3.574 1 97.88 203 GLU A C 1
ATOM 1555 O O . GLU A 1 203 ? -0.077 -36.188 -2.414 1 97.88 203 GLU A O 1
ATOM 1560 N N . ALA A 1 204 ? -0.11 -34.594 -3.875 1 98.75 204 ALA A N 1
ATOM 1561 C CA . ALA A 1 204 ? -0.282 -33.5 -2.924 1 98.75 204 ALA A CA 1
ATOM 1562 C C . ALA A 1 204 ? -1.701 -33.469 -2.363 1 98.75 204 ALA A C 1
ATOM 1564 O O . ALA A 1 204 ? -1.9 -33.219 -1.172 1 98.75 204 ALA A O 1
ATOM 1565 N N . LEU A 1 205 ? -2.717 -33.688 -3.213 1 98.75 205 LEU A N 1
ATOM 1566 C CA . LEU A 1 205 ? -4.105 -33.438 -2.834 1 98.75 205 LEU A CA 1
ATOM 1567 C C . LEU A 1 205 ? -4.52 -34.344 -1.672 1 98.75 205 LEU A C 1
ATOM 1569 O O . LEU A 1 205 ? -5.094 -33.875 -0.689 1 98.75 205 LEU A O 1
ATOM 1573 N N . PRO A 1 206 ? -4.156 -35.656 -1.711 1 98.12 206 PRO A N 1
ATOM 1574 C CA . PRO A 1 206 ? -4.488 -36.469 -0.549 1 98.12 206 PRO A CA 1
ATOM 1575 C C . PRO A 1 206 ? -3.76 -36.031 0.718 1 98.12 206 PRO A C 1
ATOM 1577 O O . PRO A 1 206 ? -4.328 -36.094 1.812 1 98.12 206 PRO A O 1
ATOM 1580 N N . ARG A 1 207 ? -2.529 -35.625 0.571 1 98 207 ARG A N 1
ATOM 1581 C CA . ARG A 1 207 ? -1.76 -35.156 1.715 1 98 207 ARG A CA 1
ATOM 1582 C C . ARG A 1 207 ? -2.398 -33.906 2.326 1 98 207 ARG A C 1
ATOM 1584 O O . ARG A 1 207 ? -2.514 -33.812 3.549 1 98 207 ARG A O 1
ATOM 1591 N N . ILE A 1 208 ? -2.809 -33 1.532 1 98.81 208 ILE A N 1
ATOM 1592 C CA . ILE A 1 208 ? -3.434 -31.75 1.976 1 98.81 208 ILE A CA 1
ATOM 1593 C C . ILE A 1 208 ? -4.754 -32.062 2.678 1 98.81 208 ILE A C 1
ATOM 1595 O O . ILE A 1 208 ? -5.051 -31.484 3.732 1 98.81 208 ILE A O 1
ATOM 1599 N N . ALA A 1 209 ? -5.5 -32.969 2.084 1 98.69 209 ALA A N 1
ATOM 1600 C CA . ALA A 1 209 ? -6.773 -33.344 2.689 1 98.69 209 ALA A CA 1
ATOM 1601 C C . ALA A 1 209 ? -6.559 -33.938 4.074 1 98.69 209 ALA A C 1
ATOM 1603 O O . ALA A 1 209 ? -7.277 -33.625 5.02 1 98.69 209 ALA A O 1
ATOM 1604 N N . ALA A 1 210 ? -5.602 -34.812 4.164 1 98.5 210 ALA A N 1
ATOM 1605 C CA . ALA A 1 210 ? -5.301 -35.438 5.438 1 98.5 210 ALA A CA 1
ATOM 1606 C C . ALA A 1 210 ? -4.859 -34.406 6.48 1 98.5 210 ALA A C 1
ATOM 1608 O O . ALA A 1 210 ? -5.25 -34.5 7.645 1 98.5 210 ALA A O 1
ATOM 1609 N N . GLU A 1 211 ? -4.016 -33.531 6.062 1 98.38 211 GLU A N 1
ATOM 1610 C CA . GLU A 1 211 ? -3.537 -32.469 6.957 1 98.38 211 GLU A CA 1
ATOM 1611 C C . GLU A 1 211 ? -4.684 -31.594 7.43 1 98.38 211 GLU A C 1
ATOM 1613 O O . GLU A 1 211 ? -4.73 -31.203 8.594 1 98.38 211 GLU A O 1
ATOM 1618 N N . ALA A 1 212 ? -5.562 -31.188 6.551 1 98.62 212 ALA A N 1
ATOM 1619 C CA . ALA A 1 212 ? -6.719 -30.359 6.895 1 98.62 212 ALA A CA 1
ATOM 1620 C C . ALA A 1 212 ? -7.617 -31.078 7.898 1 98.62 212 ALA A C 1
ATOM 1622 O O . ALA A 1 212 ? -8.07 -30.484 8.875 1 98.62 212 ALA A O 1
ATOM 1623 N N . GLU A 1 213 ? -7.852 -32.344 7.645 1 98.25 213 GLU A N 1
ATOM 1624 C CA . GLU A 1 213 ? -8.656 -33.156 8.562 1 98.25 213 GLU A CA 1
ATOM 1625 C C . GLU A 1 213 ? -8.031 -33.188 9.953 1 98.25 213 GLU A C 1
ATOM 1627 O O . GLU A 1 213 ? -8.727 -33 10.953 1 98.25 213 GLU A O 1
ATOM 1632 N N . ALA A 1 214 ? -6.797 -33.438 9.977 1 98.06 214 ALA A N 1
ATOM 1633 C CA . ALA A 1 214 ? -6.078 -33.469 11.25 1 98.06 214 ALA A CA 1
ATOM 1634 C C . ALA A 1 214 ? -6.168 -32.156 11.984 1 98.06 214 ALA A C 1
ATOM 1636 O O . ALA A 1 214 ? -6.211 -32.125 13.219 1 98.06 214 ALA A O 1
ATOM 1637 N N . ALA A 1 215 ? -6.238 -31.078 11.25 1 96.94 215 ALA A N 1
ATOM 1638 C CA . ALA A 1 215 ? -6.281 -29.734 11.82 1 96.94 215 ALA A CA 1
ATOM 1639 C C . ALA A 1 215 ? -7.719 -29.312 12.109 1 96.94 215 ALA A C 1
ATOM 1641 O O . ALA A 1 215 ? -7.953 -28.234 12.656 1 96.94 215 ALA A O 1
ATOM 1642 N N . GLY A 1 216 ? -8.703 -30.094 11.75 1 97.81 216 GLY A N 1
ATOM 1643 C CA . GLY A 1 216 ? -10.102 -29.766 11.945 1 97.81 216 GLY A CA 1
ATOM 1644 C C . GLY A 1 216 ? -10.586 -28.641 11.062 1 97.81 216 GLY A C 1
ATOM 1645 O O . GLY A 1 216 ? -11.414 -27.828 11.477 1 97.81 216 GLY A O 1
ATOM 1646 N N . ARG A 1 217 ? -10.031 -28.562 9.898 1 97.31 217 ARG A N 1
ATOM 1647 C CA . ARG A 1 217 ? -10.375 -27.5 8.953 1 97.31 217 ARG A CA 1
ATOM 1648 C C . ARG A 1 217 ? -10.945 -28.094 7.664 1 97.31 217 ARG A C 1
ATOM 1650 O O . ARG A 1 217 ? -10.664 -29.234 7.32 1 97.31 217 ARG A O 1
ATOM 1657 N N . PRO A 1 218 ? -11.758 -27.266 6.977 1 97.69 218 PRO A N 1
ATOM 1658 C CA . PRO A 1 218 ? -12.117 -27.688 5.621 1 97.69 218 PRO A CA 1
ATOM 1659 C C . PRO A 1 218 ? -10.898 -27.828 4.707 1 97.69 218 PRO A C 1
ATOM 1661 O O . PRO A 1 218 ? -9.945 -27.062 4.824 1 97.69 218 PRO A O 1
ATOM 1664 N N . VAL A 1 219 ? -10.938 -28.797 3.805 1 98.31 219 VAL A N 1
ATOM 1665 C CA . VAL A 1 219 ? -9.883 -28.938 2.801 1 98.31 219 VAL A CA 1
ATOM 1666 C C . VAL A 1 219 ? -9.812 -27.672 1.952 1 98.31 219 VAL A C 1
ATOM 1668 O O . VAL A 1 219 ? -10.836 -27.188 1.451 1 98.31 219 VAL A O 1
ATOM 1671 N N . PRO A 1 220 ? -8.648 -27.078 1.859 1 98.56 220 PRO A N 1
ATOM 1672 C CA . PRO A 1 220 ? -8.555 -25.891 1.006 1 98.56 220 PRO A CA 1
ATOM 1673 C C . PRO A 1 220 ? -8.883 -26.188 -0.456 1 98.56 220 PRO A C 1
ATOM 1675 O O . PRO A 1 220 ? -8.625 -27.281 -0.938 1 98.56 220 PRO A O 1
ATOM 1678 N N . GLY A 1 221 ? -9.484 -25.203 -1.097 1 98.62 221 GLY A N 1
ATOM 1679 C CA . GLY A 1 221 ? -9.734 -25.359 -2.521 1 98.62 221 GLY A CA 1
ATOM 1680 C C . GLY A 1 221 ? -8.461 -25.484 -3.342 1 98.62 221 GLY A C 1
ATOM 1681 O O . GLY A 1 221 ? -7.375 -25.156 -2.863 1 98.62 221 GLY A O 1
ATOM 1682 N N . LEU A 1 222 ? -8.586 -26.078 -4.516 1 98.88 222 LEU A N 1
ATOM 1683 C CA . LEU A 1 222 ? -7.496 -26.141 -5.48 1 98.88 222 LEU A CA 1
ATOM 1684 C C . LEU A 1 222 ? -7.562 -24.953 -6.449 1 98.88 222 LEU A C 1
ATOM 1686 O O . LEU A 1 222 ? -8.523 -24.828 -7.211 1 98.88 222 LEU A O 1
ATOM 1690 N N . ALA A 1 223 ? -6.543 -24.062 -6.402 1 98.88 223 ALA A N 1
ATOM 1691 C CA . ALA A 1 223 ? -6.496 -22.875 -7.242 1 98.88 223 ALA A CA 1
ATOM 1692 C C . ALA A 1 223 ? -5.117 -22.703 -7.879 1 98.88 223 ALA A C 1
ATOM 1694 O O . ALA A 1 223 ? -4.371 -21.781 -7.531 1 98.88 223 ALA A O 1
ATOM 1695 N N . PRO A 1 224 ? -4.805 -23.484 -8.875 1 98.94 224 PRO A N 1
ATOM 1696 C CA . PRO A 1 224 ? -3.449 -23.5 -9.43 1 98.94 224 PRO A CA 1
ATOM 1697 C C . PRO A 1 224 ? -3.184 -22.312 -10.359 1 98.94 224 PRO A C 1
ATOM 1699 O O . PRO A 1 224 ? -4.117 -21.766 -10.961 1 98.94 224 PRO A O 1
ATOM 1702 N N . ARG A 1 225 ? -1.959 -21.891 -10.391 1 98.88 225 ARG A N 1
ATOM 1703 C CA . ARG A 1 225 ? -1.438 -20.969 -11.398 1 98.88 225 ARG A CA 1
ATOM 1704 C C . ARG A 1 225 ? -0.709 -21.734 -12.5 1 98.88 225 ARG A C 1
ATOM 1706 O O . ARG A 1 225 ? 0.278 -22.422 -12.242 1 98.88 225 ARG A O 1
ATOM 1713 N N . LEU A 1 226 ? -1.238 -21.609 -13.672 1 98.62 226 LEU A N 1
ATOM 1714 C CA . LEU A 1 226 ? -0.663 -22.281 -14.828 1 98.62 226 LEU A CA 1
ATOM 1715 C C . LEU A 1 226 ? 0.148 -21.328 -15.68 1 98.62 226 LEU A C 1
ATOM 1717 O O . LEU A 1 226 ? -0.387 -20.328 -16.172 1 98.62 226 LEU A O 1
ATOM 1721 N N . GLN A 1 227 ? 1.455 -21.594 -15.836 1 98.25 227 GLN A N 1
ATOM 1722 C CA . GLN A 1 227 ? 2.199 -20.938 -16.906 1 98.25 227 GLN A CA 1
ATOM 1723 C C . GLN A 1 227 ? 1.812 -21.516 -18.266 1 98.25 227 GLN A C 1
ATOM 1725 O O . GLN A 1 227 ? 1.874 -22.719 -18.484 1 98.25 227 GLN A O 1
ATOM 1730 N N . ILE A 1 228 ? 1.42 -20.656 -19.156 1 97.56 228 ILE A N 1
ATOM 1731 C CA . ILE A 1 228 ? 0.895 -21.125 -20.438 1 97.56 228 ILE A CA 1
ATOM 1732 C C . ILE A 1 228 ? 2.004 -21.109 -21.484 1 97.56 228 ILE A C 1
ATOM 1734 O O . ILE A 1 228 ? 2.633 -20.078 -21.719 1 97.56 228 ILE A O 1
ATOM 1738 N N . ARG A 1 229 ? 2.279 -22.188 -22 1 95.56 229 ARG A N 1
ATOM 1739 C CA . ARG A 1 229 ? 3.172 -22.375 -23.141 1 95.56 229 ARG A CA 1
ATOM 1740 C C . ARG A 1 229 ? 2.518 -23.234 -24.203 1 95.56 229 ARG A C 1
ATOM 1742 O O . ARG A 1 229 ? 2.449 -24.453 -24.078 1 95.56 229 ARG A O 1
ATOM 1749 N N . VAL A 1 230 ? 2.125 -22.594 -25.234 1 94.06 230 VAL A N 1
ATOM 1750 C CA . VAL A 1 230 ? 1.405 -23.297 -26.297 1 94.06 230 VAL A CA 1
ATOM 1751 C C . VAL A 1 230 ? 2.4 -23.938 -27.266 1 94.06 230 VAL A C 1
ATOM 1753 O O . VAL A 1 230 ? 3.275 -23.25 -27.797 1 94.06 230 VAL A O 1
ATOM 1756 N N . GLY A 1 231 ? 2.377 -25.109 -27.359 1 94 231 GLY A N 1
ATOM 1757 C CA . GLY A 1 231 ? 3.197 -25.922 -28.25 1 94 231 GLY A CA 1
ATOM 1758 C C . GLY A 1 231 ? 3.158 -27.406 -27.906 1 94 231 GLY A C 1
ATOM 1759 O O . GLY A 1 231 ? 2.938 -27.781 -26.75 1 94 231 GLY A O 1
ATOM 1760 N N . GLU A 1 232 ? 3.318 -28.234 -28.859 1 90.81 232 GLU A N 1
ATOM 1761 C CA . GLU A 1 232 ? 3.248 -29.672 -28.625 1 90.81 232 GLU A CA 1
ATOM 1762 C C . GLU A 1 232 ? 4.289 -30.125 -27.609 1 90.81 232 GLU A C 1
ATOM 1764 O O . GLU A 1 232 ? 5.449 -29.719 -27.672 1 90.81 232 GLU A O 1
ATOM 1769 N N . GLN A 1 233 ? 3.838 -30.844 -26.672 1 94.56 233 GLN A N 1
ATOM 1770 C CA . GLN A 1 233 ? 4.68 -31.422 -25.641 1 94.56 233 GLN A CA 1
ATOM 1771 C C . GLN A 1 233 ? 4.359 -32.906 -25.438 1 94.56 233 GLN A C 1
ATOM 1773 O O . GLN A 1 233 ? 3.223 -33.344 -25.625 1 94.56 233 GLN A O 1
ATOM 1778 N N . PRO A 1 234 ? 5.363 -33.625 -25.078 1 95.31 234 PRO A N 1
ATOM 1779 C CA . PRO A 1 234 ? 5.035 -35 -24.672 1 95.31 234 PRO A CA 1
ATOM 1780 C C . PRO A 1 234 ? 4.062 -35.062 -23.5 1 95.31 234 PRO A C 1
ATOM 1782 O O . PRO A 1 234 ? 4.141 -34.219 -22.594 1 95.31 234 PRO A O 1
ATOM 1785 N N . ASP A 1 235 ? 3.145 -35.938 -23.641 1 92.44 235 ASP A N 1
ATOM 1786 C CA . ASP A 1 235 ? 2.135 -36.062 -22.594 1 92.44 235 ASP A CA 1
ATOM 1787 C C . ASP A 1 235 ? 2.611 -37 -21.484 1 92.44 235 ASP A C 1
ATOM 1789 O O . ASP A 1 235 ? 2.311 -38.188 -21.5 1 92.44 235 ASP A O 1
ATOM 1793 N N . THR A 1 236 ? 3.332 -36.562 -20.578 1 96 236 THR A N 1
ATOM 1794 C CA . THR A 1 236 ? 3.828 -37.281 -19.422 1 96 236 THR A CA 1
ATOM 1795 C C . THR A 1 236 ? 3.205 -36.75 -18.141 1 96 236 THR A C 1
ATOM 1797 O O . THR A 1 236 ? 2.74 -35.594 -18.094 1 96 236 THR A O 1
ATOM 1800 N N . PRO A 1 237 ? 3.162 -37.594 -17.062 1 95.5 237 PRO A N 1
ATOM 1801 C CA . PRO A 1 237 ? 2.605 -37.125 -15.797 1 95.5 237 PRO A CA 1
ATOM 1802 C C . PRO A 1 237 ? 3.387 -35.938 -15.203 1 95.5 237 PRO A C 1
ATOM 1804 O O . PRO A 1 237 ? 2.877 -35.219 -14.336 1 95.5 237 PRO A O 1
ATOM 1807 N N . GLU A 1 238 ? 4.637 -35.75 -15.695 1 97 238 GLU A N 1
ATOM 1808 C CA . GLU A 1 238 ? 5.508 -34.719 -15.164 1 97 238 GLU A CA 1
ATOM 1809 C C . GLU A 1 238 ? 5.371 -33.438 -15.945 1 97 238 GLU A C 1
ATOM 1811 O O . GLU A 1 238 ? 5.859 -32.375 -15.523 1 97 238 GLU A O 1
ATOM 1816 N N . ARG A 1 239 ? 4.676 -33.469 -17.062 1 97.81 239 ARG A N 1
ATOM 1817 C CA . ARG A 1 239 ? 4.457 -32.281 -17.859 1 97.81 239 ARG A CA 1
ATOM 1818 C C . ARG A 1 239 ? 3.701 -31.219 -17.062 1 97.81 239 ARG A C 1
ATOM 1820 O O . ARG A 1 239 ? 2.65 -31.5 -16.484 1 97.81 239 ARG A O 1
ATOM 1827 N N . PRO A 1 240 ? 4.254 -30 -17 1 98.25 240 PRO A N 1
ATOM 1828 C CA . PRO A 1 240 ? 3.461 -28.953 -16.344 1 98.25 240 PRO A CA 1
ATOM 1829 C C . PRO A 1 240 ? 2.115 -28.719 -17.031 1 98.25 240 PRO A C 1
ATOM 1831 O O . PRO A 1 240 ? 2.059 -28.578 -18.25 1 98.25 240 PRO A O 1
ATOM 1834 N N . LEU A 1 241 ? 1.077 -28.734 -16.188 1 98.31 241 LEU A N 1
ATOM 1835 C CA . LEU A 1 241 ? -0.226 -28.375 -16.734 1 98.31 241 LEU A CA 1
ATOM 1836 C C . LEU A 1 241 ? -0.19 -26.984 -17.344 1 98.31 241 LEU A C 1
ATOM 1838 O O . LEU A 1 241 ? 0.431 -26.062 -16.797 1 98.31 241 LEU A O 1
ATOM 1842 N N . GLY A 1 242 ? -0.796 -26.766 -18.547 1 97.62 242 GLY A N 1
ATOM 1843 C CA . GLY A 1 242 ? -0.76 -25.5 -19.25 1 97.62 242 GLY A CA 1
ATOM 1844 C C . GLY A 1 242 ? 0.282 -25.453 -20.359 1 97.62 242 GLY A C 1
ATOM 1845 O O . GLY A 1 242 ? 0.277 -24.547 -21.188 1 97.62 242 GLY A O 1
ATOM 1846 N N . HIS A 1 243 ? 1.23 -26.422 -20.281 1 97.88 243 HIS A N 1
ATOM 1847 C CA . HIS A 1 243 ? 2.197 -26.562 -21.359 1 97.88 243 HIS A CA 1
ATOM 1848 C C . HIS A 1 243 ? 1.736 -27.609 -22.375 1 97.88 243 HIS A C 1
ATOM 1850 O O . HIS A 1 243 ? 1.496 -28.766 -22.016 1 97.88 243 HIS A O 1
ATOM 1856 N N . GLY A 1 244 ? 1.585 -27.25 -23.641 1 97.12 244 GLY A N 1
ATOM 1857 C CA . GLY A 1 244 ? 1.195 -28.234 -24.641 1 97.12 244 GLY A CA 1
ATOM 1858 C C . GLY A 1 244 ? 0.314 -27.656 -25.734 1 97.12 244 GLY A C 1
ATOM 1859 O O . GLY A 1 244 ? 0.134 -26.438 -25.812 1 97.12 244 GLY A O 1
ATOM 1860 N N . SER A 1 245 ? -0.17 -28.562 -26.609 1 96.44 245 SER A N 1
ATOM 1861 C CA . SER A 1 245 ? -1.128 -28.172 -27.641 1 96.44 245 SER A CA 1
ATOM 1862 C C . SER A 1 245 ? -2.428 -27.672 -27.016 1 96.44 245 SER A C 1
ATOM 1864 O O . SER A 1 245 ? -2.67 -27.859 -25.828 1 96.44 245 SER A O 1
ATOM 1866 N N . VAL A 1 246 ? -3.186 -27.031 -27.828 1 95.56 246 VAL A N 1
ATOM 1867 C CA . VAL A 1 246 ? -4.484 -26.547 -27.375 1 95.56 246 VAL A CA 1
ATOM 1868 C C . VAL A 1 246 ? -5.312 -27.703 -26.828 1 95.56 246 VAL A C 1
ATOM 1870 O O . VAL A 1 246 ? -5.988 -27.562 -25.812 1 95.56 246 VAL A O 1
ATOM 1873 N N . GLY A 1 247 ? -5.227 -28.781 -27.531 1 95.5 247 GLY A N 1
ATOM 1874 C CA . GLY A 1 247 ? -5.918 -29.984 -27.078 1 95.5 247 GLY A CA 1
ATOM 1875 C C . GLY A 1 247 ? -5.43 -30.469 -25.719 1 95.5 247 GLY A C 1
ATOM 1876 O O . GLY A 1 247 ? -6.23 -30.859 -24.875 1 95.5 247 GLY A O 1
ATOM 1877 N N . GLN A 1 248 ? -4.156 -30.469 -25.531 1 96.69 248 GLN A N 1
ATOM 1878 C CA . GLN A 1 248 ? -3.57 -30.891 -24.266 1 96.69 248 GLN A CA 1
ATOM 1879 C C . GLN A 1 248 ? -3.99 -29.953 -23.141 1 96.69 248 GLN A C 1
ATOM 1881 O O . GLN A 1 248 ? -4.32 -30.391 -22.031 1 96.69 248 GLN A O 1
ATOM 1886 N N . ILE A 1 249 ? -3.977 -28.688 -23.422 1 97.25 249 ILE A N 1
ATOM 1887 C CA . ILE A 1 249 ? -4.352 -27.688 -22.422 1 97.25 249 ILE A CA 1
ATOM 1888 C C . ILE A 1 249 ? -5.832 -27.844 -22.062 1 97.25 249 ILE A C 1
ATOM 1890 O O . ILE A 1 249 ? -6.211 -27.75 -20.891 1 97.25 249 ILE A O 1
ATOM 1894 N N . ARG A 1 250 ? -6.672 -28.078 -23.047 1 96.44 250 ARG A N 1
ATOM 1895 C CA . ARG A 1 250 ? -8.07 -28.391 -22.766 1 96.44 250 ARG A CA 1
ATOM 1896 C C . ARG A 1 250 ? -8.195 -29.562 -21.812 1 96.44 250 ARG A C 1
ATOM 1898 O O . ARG A 1 250 ? -8.969 -29.516 -20.859 1 96.44 250 ARG A O 1
ATOM 1905 N N . GLY A 1 251 ? -7.449 -30.609 -22.141 1 96.44 251 GLY A N 1
ATOM 1906 C CA . GLY A 1 251 ? -7.43 -31.766 -21.266 1 96.44 251 GLY A CA 1
ATOM 1907 C C . GLY A 1 251 ? -6.98 -31.438 -19.859 1 96.44 251 GLY A C 1
ATOM 1908 O O . GLY A 1 251 ? -7.504 -31.984 -18.875 1 96.44 251 GLY A O 1
ATOM 1909 N N . ASP A 1 252 ? -5.961 -30.609 -19.75 1 97.62 252 ASP A N 1
ATOM 1910 C CA . ASP A 1 252 ? -5.488 -30.156 -18.438 1 97.62 252 ASP A CA 1
ATOM 1911 C C . ASP A 1 252 ? -6.613 -29.5 -17.641 1 97.62 252 ASP A C 1
ATOM 1913 O O . ASP A 1 252 ? -6.793 -29.781 -16.453 1 97.62 252 ASP A O 1
ATOM 1917 N N . LEU A 1 253 ? -7.359 -28.562 -18.25 1 97.62 253 LEU A N 1
ATOM 1918 C CA . LEU A 1 253 ? -8.445 -27.844 -17.594 1 97.62 253 LEU A CA 1
ATOM 1919 C C . LEU A 1 253 ? -9.555 -28.812 -17.172 1 97.62 253 LEU A C 1
ATOM 1921 O O . LEU A 1 253 ? -10.125 -28.672 -16.094 1 97.62 253 LEU A O 1
ATOM 1925 N N . GLU A 1 254 ? -9.82 -29.797 -18 1 96.44 254 GLU A N 1
ATOM 1926 C CA . GLU A 1 254 ? -10.797 -30.828 -17.656 1 96.44 254 GLU A CA 1
ATOM 1927 C C . GLU A 1 254 ? -10.344 -31.641 -16.438 1 96.44 254 GLU A C 1
ATOM 1929 O O . GLU A 1 254 ? -11.141 -31.938 -15.547 1 96.44 254 GLU A O 1
ATOM 1934 N N . THR A 1 255 ? -9.094 -31.984 -16.5 1 96.69 255 THR A N 1
ATOM 1935 C CA . THR A 1 255 ? -8.516 -32.719 -15.383 1 96.69 255 THR A CA 1
ATOM 1936 C C . THR A 1 255 ? -8.641 -31.906 -14.094 1 96.69 255 THR A C 1
ATOM 1938 O O . THR A 1 255 ? -9.047 -32.438 -13.055 1 96.69 255 THR A O 1
ATOM 1941 N N . LEU A 1 256 ? -8.305 -30.656 -14.141 1 98.25 256 LEU A N 1
ATOM 1942 C CA . LEU A 1 256 ? -8.398 -29.781 -12.969 1 98.25 256 LEU A CA 1
ATOM 1943 C C . LEU A 1 256 ? -9.836 -29.688 -12.469 1 98.25 256 LEU A C 1
ATOM 1945 O O . LEU A 1 256 ? -10.078 -29.734 -11.266 1 98.25 256 LEU A O 1
ATOM 1949 N N . ALA A 1 257 ? -10.734 -29.531 -13.391 1 97.06 257 ALA A N 1
ATOM 1950 C CA . ALA A 1 257 ? -12.148 -29.516 -13.008 1 97.06 257 ALA A CA 1
ATOM 1951 C C . ALA A 1 257 ? -12.539 -30.812 -12.289 1 97.06 257 ALA A C 1
ATOM 1953 O O . ALA A 1 257 ? -13.227 -30.766 -11.266 1 97.06 257 ALA A O 1
ATOM 1954 N N . GLY A 1 258 ? -12.117 -31.891 -12.812 1 96.75 258 GLY A N 1
ATOM 1955 C CA . GLY A 1 258 ? -12.406 -33.188 -12.219 1 96.75 258 GLY A CA 1
ATOM 1956 C C . GLY A 1 258 ? -11.82 -33.344 -10.828 1 96.75 258 GLY A C 1
ATOM 1957 O O . GLY A 1 258 ? -12.375 -34.062 -9.992 1 96.75 258 GLY A O 1
ATOM 1958 N N . LEU A 1 259 ? -10.695 -32.688 -10.609 1 97.56 259 LEU A N 1
ATOM 1959 C CA . LEU A 1 259 ? -10.016 -32.75 -9.32 1 97.56 259 LEU A CA 1
ATOM 1960 C C . LEU A 1 259 ? -10.609 -31.75 -8.336 1 97.56 259 LEU A C 1
ATOM 1962 O O . LEU A 1 259 ? -10.195 -31.688 -7.176 1 97.56 259 LEU A O 1
ATOM 1966 N N . GLY A 1 260 ? -11.539 -30.922 -8.82 1 96.19 260 GLY A N 1
ATOM 1967 C CA . GLY A 1 260 ? -12.258 -30.016 -7.934 1 96.19 260 GLY A CA 1
ATOM 1968 C C . GLY A 1 260 ? -11.641 -28.641 -7.867 1 96.19 260 GLY A C 1
ATOM 1969 O O . GLY A 1 260 ? -11.867 -27.891 -6.906 1 96.19 260 GLY A O 1
ATOM 1970 N N . ALA A 1 261 ? -10.82 -28.344 -8.836 1 98.31 261 ALA A N 1
ATOM 1971 C CA . ALA A 1 261 ? -10.297 -26.969 -8.875 1 98.31 261 ALA A CA 1
ATOM 1972 C C . ALA A 1 261 ? -11.43 -25.953 -8.906 1 98.31 261 ALA A C 1
ATOM 1974 O O . ALA A 1 261 ? -12.398 -26.109 -9.656 1 98.31 261 ALA A O 1
ATOM 1975 N N . THR A 1 262 ? -11.312 -24.938 -8.023 1 97.25 262 THR A N 1
ATOM 1976 C CA . THR A 1 262 ? -12.328 -23.891 -7.961 1 97.25 262 THR A CA 1
ATOM 1977 C C . THR A 1 262 ? -11.953 -22.719 -8.852 1 97.25 262 THR A C 1
ATOM 1979 O O . THR A 1 262 ? -12.82 -22.047 -9.406 1 97.25 262 THR A O 1
ATOM 1982 N N . ASP A 1 263 ? -10.719 -22.469 -8.922 1 98.56 263 ASP A N 1
ATOM 1983 C CA . ASP A 1 263 ? -10.148 -21.344 -9.656 1 98.56 263 ASP A CA 1
ATOM 1984 C C . ASP A 1 263 ? -8.875 -21.75 -10.383 1 98.56 263 ASP A C 1
ATOM 1986 O O . ASP A 1 263 ? -8.109 -22.578 -9.891 1 98.56 263 ASP A O 1
ATOM 1990 N N . VAL A 1 264 ? -8.656 -21.203 -11.531 1 98.75 264 VAL A N 1
ATOM 1991 C CA . VAL A 1 264 ? -7.418 -21.406 -12.281 1 98.75 264 VAL A CA 1
ATOM 1992 C C . VAL A 1 264 ? -6.863 -20.047 -12.734 1 98.75 264 VAL A C 1
ATOM 1994 O O . VAL A 1 264 ? -7.562 -19.281 -13.391 1 98.75 264 VAL A O 1
ATOM 1997 N N . LEU A 1 265 ? -5.652 -19.75 -12.344 1 98.81 265 LEU A N 1
ATOM 1998 C CA . LEU A 1 265 ? -4.969 -18.547 -12.773 1 98.81 265 LEU A CA 1
ATOM 1999 C C . LEU A 1 265 ? -4.109 -18.812 -14 1 98.81 265 LEU A C 1
ATOM 2001 O O . LEU A 1 265 ? -3.219 -19.656 -13.969 1 98.81 265 LEU A O 1
ATOM 2005 N N . LEU A 1 266 ? -4.41 -18.094 -15.039 1 98.5 266 LEU A N 1
ATOM 2006 C CA . LEU A 1 266 ? -3.66 -18.234 -16.281 1 98.5 266 LEU A CA 1
ATOM 2007 C C . LEU A 1 266 ? -2.557 -17.188 -16.375 1 98.5 266 LEU A C 1
ATOM 2009 O O . LEU A 1 266 ? -2.811 -15.992 -16.203 1 98.5 266 LEU A O 1
ATOM 2013 N N . ASP A 1 267 ? -1.346 -17.625 -16.641 1 98.19 267 ASP A N 1
ATOM 2014 C CA . ASP A 1 267 ? -0.152 -16.781 -16.672 1 98.19 267 ASP A CA 1
ATOM 2015 C C . ASP A 1 267 ? 0.55 -16.891 -18.031 1 98.19 267 ASP A C 1
ATOM 2017 O O . ASP A 1 267 ? 1.093 -17.938 -18.375 1 98.19 267 ASP A O 1
ATOM 2021 N N . THR A 1 268 ? 0.616 -15.773 -18.766 1 96.69 268 THR A N 1
ATOM 2022 C CA . THR A 1 268 ? 1.2 -15.781 -20.109 1 96.69 268 THR A CA 1
ATOM 2023 C C . THR A 1 268 ? 2.693 -15.469 -20.047 1 96.69 268 THR A C 1
ATOM 2025 O O . THR A 1 268 ? 3.379 -15.492 -21.062 1 96.69 268 THR A O 1
ATOM 2028 N N . TYR A 1 269 ? 3.23 -15.125 -18.844 1 96.5 269 TYR A N 1
ATOM 2029 C CA . TYR A 1 269 ? 4.652 -14.828 -18.719 1 96.5 269 TYR A CA 1
ATOM 2030 C C . TYR A 1 269 ? 5.488 -16.094 -18.797 1 96.5 269 TYR A C 1
ATOM 2032 O O . TYR A 1 269 ? 5.297 -17.031 -18.016 1 96.5 269 TYR A O 1
ATOM 2040 N N . PRO A 1 270 ? 6.484 -16.203 -19.672 1 93.19 270 PRO A N 1
ATOM 2041 C CA . PRO A 1 270 ? 7.227 -17.453 -19.906 1 93.19 270 PRO A CA 1
ATOM 2042 C C . PRO A 1 270 ? 8.266 -17.734 -18.828 1 93.19 270 PRO A C 1
ATOM 2044 O O . PRO A 1 270 ? 8.812 -18.844 -18.766 1 93.19 270 PRO A O 1
ATOM 2047 N N . GLY A 1 271 ? 8.578 -16.766 -18 1 91.06 271 GLY A N 1
ATOM 2048 C CA . GLY A 1 271 ? 9.555 -16.984 -16.938 1 91.06 271 GLY A CA 1
ATOM 2049 C C . GLY A 1 271 ? 10.906 -16.359 -17.234 1 91.06 271 GLY A C 1
ATOM 2050 O O . GLY A 1 271 ? 11.797 -16.344 -16.375 1 91.06 271 GLY A O 1
ATOM 2051 N N . THR A 1 272 ? 11.047 -15.828 -18.453 1 91.44 272 THR A N 1
ATOM 2052 C CA . THR A 1 272 ? 12.258 -15.125 -18.859 1 91.44 272 THR A CA 1
ATOM 2053 C C . THR A 1 272 ? 11.914 -13.891 -19.688 1 91.44 272 THR A C 1
ATOM 2055 O O . THR A 1 272 ? 11.062 -13.953 -20.578 1 91.44 272 THR A O 1
ATOM 2058 N N . PRO A 1 273 ? 12.609 -12.812 -19.312 1 91.69 273 PRO A N 1
ATOM 2059 C CA . PRO A 1 273 ? 12.273 -11.578 -20.016 1 91.69 273 PRO A CA 1
ATOM 2060 C C . PRO A 1 273 ? 12.461 -11.688 -21.531 1 91.69 273 PRO A C 1
ATOM 2062 O O . PRO A 1 273 ? 11.688 -11.117 -22.297 1 91.69 273 PRO A O 1
ATOM 2065 N N . GLY A 1 274 ? 13.477 -12.367 -21.969 1 89.62 274 GLY A N 1
ATOM 2066 C CA . GLY A 1 274 ? 13.797 -12.469 -23.375 1 89.62 274 GLY A CA 1
ATOM 2067 C C . GLY A 1 274 ? 12.727 -13.172 -24.188 1 89.62 274 GLY A C 1
ATOM 2068 O O . GLY A 1 274 ? 12.617 -12.961 -25.391 1 89.62 274 GLY A O 1
ATOM 2069 N N . GLU A 1 275 ? 11.867 -13.969 -23.562 1 90.12 275 GLU A N 1
ATOM 2070 C CA . GLU A 1 275 ? 10.836 -14.75 -24.234 1 90.12 275 GLU A CA 1
ATOM 2071 C C . GLU A 1 275 ? 9.461 -14.094 -24.094 1 90.12 275 GLU A C 1
ATOM 2073 O O . GLU A 1 275 ? 8.461 -14.625 -24.562 1 90.12 275 GLU A O 1
ATOM 2078 N N . ARG A 1 276 ? 9.414 -12.992 -23.469 1 89.69 276 ARG A N 1
ATOM 2079 C CA . ARG A 1 276 ? 8.141 -12.328 -23.234 1 89.69 276 ARG A CA 1
ATOM 2080 C C . ARG A 1 276 ? 7.516 -11.875 -24.547 1 89.69 276 ARG A C 1
ATOM 2082 O O . ARG A 1 276 ? 8.18 -11.25 -25.375 1 89.69 276 ARG A O 1
ATOM 2089 N N . ALA A 1 277 ? 6.246 -12.219 -24.719 1 88.94 277 ALA A N 1
ATOM 2090 C CA . ALA A 1 277 ? 5.496 -11.781 -25.891 1 88.94 277 ALA A CA 1
ATOM 2091 C C . ALA A 1 277 ? 5.012 -10.344 -25.734 1 88.94 277 ALA A C 1
ATOM 2093 O O . ALA A 1 277 ? 5.156 -9.758 -24.656 1 88.94 277 ALA A O 1
ATOM 2094 N N . ASP A 1 278 ? 4.562 -9.797 -26.766 1 89.56 278 ASP A N 1
ATOM 2095 C CA . ASP A 1 278 ? 3.967 -8.477 -26.656 1 89.56 278 ASP A CA 1
ATOM 2096 C C . ASP A 1 278 ? 2.514 -8.562 -26.188 1 89.56 278 ASP A C 1
ATOM 2098 O O . ASP A 1 278 ? 1.966 -9.656 -26.047 1 89.56 278 ASP A O 1
ATOM 2102 N N . ALA A 1 279 ? 1.947 -7.445 -25.922 1 89.06 279 ALA A N 1
ATOM 2103 C CA . ALA A 1 279 ? 0.614 -7.352 -25.328 1 89.06 279 ALA A CA 1
ATOM 2104 C C . ALA A 1 279 ? -0.438 -7.953 -26.25 1 89.06 279 ALA A C 1
ATOM 2106 O O . ALA A 1 279 ? -1.402 -8.57 -25.797 1 89.06 279 ALA A O 1
ATOM 2107 N N . ALA A 1 280 ? -0.255 -7.758 -27.516 1 91.31 280 ALA A N 1
ATOM 2108 C CA . ALA A 1 280 ? -1.22 -8.281 -28.484 1 91.31 280 ALA A CA 1
ATOM 2109 C C . ALA A 1 280 ? -1.218 -9.805 -28.484 1 91.31 280 ALA A C 1
ATOM 2111 O O . ALA A 1 280 ? -2.277 -10.438 -28.516 1 91.31 280 ALA A O 1
ATOM 2112 N N . GLU A 1 281 ? -0.031 -10.344 -28.469 1 92.94 281 GLU A N 1
ATOM 2113 C CA . GLU A 1 281 ? 0.092 -11.797 -28.422 1 92.94 281 GLU A CA 1
ATOM 2114 C C . GLU A 1 281 ? -0.462 -12.359 -27.125 1 92.94 281 GLU A C 1
ATOM 2116 O O . GLU A 1 281 ? -1.143 -13.391 -27.125 1 92.94 281 GLU A O 1
ATOM 2121 N N . ASP A 1 282 ? -0.185 -11.703 -26.031 1 93.56 282 ASP A N 1
ATOM 2122 C CA . ASP A 1 282 ? -0.739 -12.125 -24.75 1 93.56 282 ASP A CA 1
ATOM 2123 C C . ASP A 1 282 ? -2.266 -12.156 -24.781 1 93.56 282 ASP A C 1
ATOM 2125 O O . ASP A 1 282 ? -2.883 -13.125 -24.344 1 93.56 282 ASP A O 1
ATOM 2129 N N . ARG A 1 283 ? -2.836 -11.133 -25.328 1 93.88 283 ARG A N 1
ATOM 2130 C CA . ARG A 1 283 ? -4.289 -11.062 -25.406 1 93.88 283 ARG A CA 1
ATOM 2131 C C . ARG A 1 283 ? -4.848 -12.18 -26.281 1 93.88 283 ARG A C 1
ATOM 2133 O O . ARG A 1 283 ? -5.863 -12.789 -25.938 1 93.88 283 ARG A O 1
ATOM 2140 N N . ARG A 1 284 ? -4.195 -12.461 -27.359 1 94.81 284 ARG A N 1
ATOM 2141 C CA . ARG A 1 284 ? -4.629 -13.539 -28.25 1 94.81 284 ARG A CA 1
ATOM 2142 C C . ARG A 1 284 ? -4.617 -14.883 -27.531 1 94.81 284 ARG A C 1
ATOM 2144 O O . ARG A 1 284 ? -5.543 -15.68 -27.688 1 94.81 284 ARG A O 1
ATOM 2151 N N . VAL A 1 285 ? -3.584 -15.086 -26.812 1 95.12 285 VAL A N 1
ATOM 2152 C CA . VAL A 1 285 ? -3.459 -16.344 -26.062 1 95.12 285 VAL A CA 1
ATOM 2153 C C . VAL A 1 285 ? -4.582 -16.438 -25.031 1 95.12 285 VAL A C 1
ATOM 2155 O O . VAL A 1 285 ? -5.215 -17.484 -24.891 1 95.12 285 VAL A O 1
ATOM 2158 N N . LEU A 1 286 ? -4.871 -15.367 -24.328 1 95.44 286 LEU A N 1
ATOM 2159 C CA . LEU A 1 286 ? -5.918 -15.367 -23.312 1 95.44 286 LEU A CA 1
ATOM 2160 C C . LEU A 1 286 ? -7.285 -15.594 -23.953 1 95.44 286 LEU A C 1
ATOM 2162 O O . LEU A 1 286 ? -8.117 -16.328 -23.391 1 95.44 286 LEU A O 1
ATOM 2166 N N . GLU A 1 287 ? -7.516 -14.992 -25.109 1 95.56 287 GLU A N 1
ATOM 2167 C CA . GLU A 1 287 ? -8.766 -15.219 -25.828 1 95.56 287 GLU A CA 1
ATOM 2168 C C . GLU A 1 287 ? -8.922 -16.688 -26.219 1 95.56 287 GLU A C 1
ATOM 2170 O O . GLU A 1 287 ? -10 -17.266 -26.062 1 95.56 287 GLU A O 1
ATOM 2175 N N . LEU A 1 288 ? -7.859 -17.203 -26.672 1 94.06 288 LEU A N 1
ATOM 2176 C CA . LEU A 1 288 ? -7.852 -18.609 -27.047 1 94.06 288 LEU A CA 1
ATOM 2177 C C . LEU A 1 288 ? -8.164 -19.5 -25.844 1 94.06 288 LEU A C 1
ATOM 2179 O O . LEU A 1 288 ? -9.008 -20.391 -25.938 1 94.06 288 LEU A O 1
ATOM 2183 N N . LEU A 1 289 ? -7.559 -19.188 -24.766 1 93.69 289 LEU A N 1
ATOM 2184 C CA . LEU A 1 289 ? -7.719 -20.016 -23.578 1 93.69 289 LEU A CA 1
ATOM 2185 C C . LEU A 1 289 ? -9.125 -19.891 -23.016 1 93.69 289 LEU A C 1
ATOM 2187 O O . LEU A 1 289 ? -9.688 -20.859 -22.5 1 93.69 289 LEU A O 1
ATOM 2191 N N . MET A 1 290 ? -9.664 -18.703 -23.109 1 93.38 290 MET A N 1
ATOM 2192 C CA . MET A 1 290 ? -11.039 -18.516 -22.656 1 93.38 290 MET A CA 1
ATOM 2193 C C . MET A 1 290 ? -12.008 -19.297 -23.547 1 93.38 290 MET A C 1
ATOM 2195 O O . MET A 1 290 ? -12.984 -19.859 -23.047 1 93.38 290 MET A O 1
ATOM 2199 N N . SER A 1 291 ? -11.703 -19.344 -24.781 1 92.62 291 SER A N 1
ATOM 2200 C CA . SER A 1 291 ? -12.523 -20.141 -25.688 1 92.62 291 SER A CA 1
ATOM 2201 C C . SER A 1 291 ? -12.453 -21.625 -25.359 1 92.62 291 SER A C 1
ATOM 2203 O O . SER A 1 291 ? -13.461 -22.328 -25.406 1 92.62 291 SER A O 1
ATOM 2205 N N . VAL A 1 292 ? -11.273 -22.062 -25.031 1 91.69 292 VAL A N 1
ATOM 2206 C CA . VAL A 1 292 ? -11.039 -23.453 -24.641 1 91.69 292 VAL A CA 1
ATOM 2207 C C . VAL A 1 292 ? -11.781 -23.75 -23.328 1 91.69 292 VAL A C 1
ATOM 2209 O O . VAL A 1 292 ? -12.438 -24.797 -23.203 1 91.69 292 VAL A O 1
ATOM 2212 N N . ALA A 1 293 ? -11.703 -22.875 -22.422 1 90.81 293 ALA A N 1
ATOM 2213 C CA . ALA A 1 293 ? -12.32 -23.016 -21.109 1 90.81 293 ALA A CA 1
ATOM 2214 C C . ALA A 1 293 ? -13.844 -23.062 -21.219 1 90.81 293 ALA A C 1
ATOM 2216 O O . ALA A 1 293 ? -14.5 -23.828 -20.516 1 90.81 293 ALA A O 1
ATOM 2217 N N . GLN A 1 294 ? -14.414 -22.188 -22.047 1 86 294 GLN A N 1
ATOM 2218 C CA . GLN A 1 294 ? -15.859 -22.109 -22.203 1 86 294 GLN A CA 1
ATOM 2219 C C . GLN A 1 294 ? -16.391 -23.312 -22.984 1 86 294 GLN A C 1
ATOM 2221 O O . GLN A 1 294 ? -17.547 -23.703 -22.812 1 86 294 GLN A O 1
ATOM 2226 N N . GLY A 1 295 ? -15.656 -23.734 -23.953 1 74.19 295 GLY A N 1
ATOM 2227 C CA . GLY A 1 295 ? -16.031 -24.969 -24.641 1 74.19 295 GLY A CA 1
ATOM 2228 C C . GLY A 1 295 ? -16.062 -26.172 -23.703 1 74.19 295 GLY A C 1
ATOM 2229 O O . GLY A 1 295 ? -16.781 -27.141 -23.969 1 74.19 295 GLY A O 1
ATOM 2230 N N . THR A 1 296 ? -15.211 -26.031 -22.828 1 61.03 296 THR A N 1
ATOM 2231 C CA . THR A 1 296 ? -15.195 -27.094 -21.828 1 61.03 296 THR A CA 1
ATOM 2232 C C . THR A 1 296 ? -16.484 -27.078 -21.016 1 61.03 296 THR A C 1
ATOM 2234 O O . THR A 1 296 ? -16.938 -28.125 -20.531 1 61.03 296 THR A O 1
ATOM 2237 N N . ILE A 1 297 ? -17.234 -25.906 -20.828 1 53.31 297 ILE A N 1
ATOM 2238 C CA . ILE A 1 297 ? -18.484 -25.766 -20.078 1 53.31 297 ILE A CA 1
ATOM 2239 C C . ILE A 1 297 ? -19.656 -26.281 -20.922 1 53.31 297 ILE A C 1
ATOM 2241 O O . ILE A 1 297 ? -20.641 -26.781 -20.375 1 53.31 297 ILE A O 1
ATOM 2245 N N . GLY A 1 298 ? -19.625 -26.203 -22.297 1 41.56 298 GLY A N 1
ATOM 2246 C CA . GLY A 1 298 ? -20.734 -26.641 -23.141 1 41.56 298 GLY A CA 1
ATOM 2247 C C . GLY A 1 298 ? -20.875 -28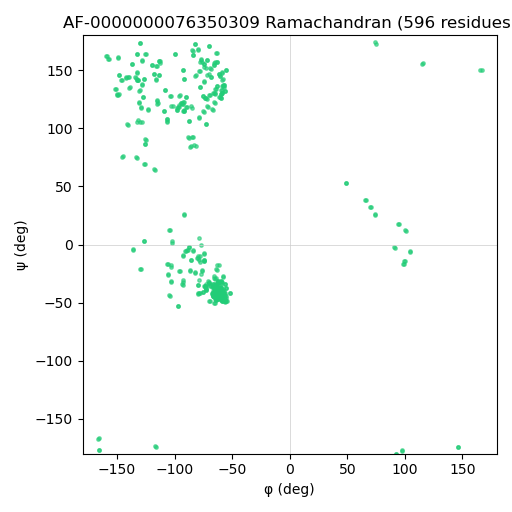.141 -23.203 1 41.56 298 GLY A C 1
ATOM 2248 O O . GLY A 1 298 ? -21.859 -28.656 -23.75 1 41.56 298 GLY A O 1
ATOM 2249 N N . THR A 1 299 ? -19.891 -28.859 -23.156 1 36.41 299 THR A N 1
ATOM 2250 C CA . THR A 1 299 ? -20.125 -30.297 -23.312 1 36.41 299 THR A CA 1
ATOM 2251 C C . THR A 1 299 ? -20.672 -30.891 -22.016 1 36.41 299 THR A C 1
ATOM 2253 O O . THR A 1 299 ? -20.906 -32.094 -21.938 1 36.41 299 THR A O 1
ATOM 2256 N N . SER A 1 300 ? -20.875 -30.156 -20.953 1 30.66 300 SER A N 1
ATOM 2257 C CA . SER A 1 300 ? -21.672 -30.875 -19.969 1 30.66 300 SER A CA 1
ATOM 2258 C C . SER A 1 300 ? -23.156 -30.719 -20.219 1 30.66 300 SER A C 1
ATOM 2260 O O . SER A 1 300 ? -23.625 -29.641 -20.625 1 30.66 300 SER A O 1
ATOM 2262 N N . MET B 1 1 ? -1.47 30.359 -4.172 1 93.31 1 MET B N 1
ATOM 2263 C CA . MET B 1 1 ? -1.58 29.453 -3.031 1 93.31 1 MET B CA 1
ATOM 2264 C C . MET B 1 1 ? -2.678 28.422 -3.262 1 93.31 1 MET B C 1
ATOM 2266 O O . MET B 1 1 ? -3.799 28.766 -3.633 1 93.31 1 MET B O 1
ATOM 2270 N N . ARG B 1 2 ? -2.332 27.266 -3.264 1 96.31 2 ARG B N 1
ATOM 2271 C CA . ARG B 1 2 ? -3.279 26.172 -3.463 1 96.31 2 ARG B CA 1
ATOM 2272 C C . ARG B 1 2 ? -3.799 25.641 -2.131 1 96.31 2 ARG B C 1
ATOM 2274 O O . ARG B 1 2 ? -3.072 25.641 -1.133 1 96.31 2 ARG B O 1
ATOM 2281 N N . TYR B 1 3 ? -5.027 25.141 -2.141 1 98.19 3 TYR B N 1
ATOM 2282 C CA . TYR B 1 3 ? -5.637 24.609 -0.929 1 98.19 3 TYR B CA 1
ATOM 2283 C C . TYR B 1 3 ? -5.918 23.125 -1.074 1 98.19 3 TYR B C 1
ATOM 2285 O O . TYR B 1 3 ? -6.312 22.656 -2.148 1 98.19 3 TYR B O 1
ATOM 2293 N N . GLY B 1 4 ? -5.727 22.391 -0.035 1 98.56 4 GLY B N 1
ATOM 2294 C CA . GLY B 1 4 ? -6.059 20.969 0.041 1 98.56 4 GLY B CA 1
ATOM 2295 C C . GLY B 1 4 ? -6.879 20.609 1.266 1 98.56 4 GLY B C 1
ATOM 2296 O O . GLY B 1 4 ? -7.141 21.469 2.115 1 98.56 4 GLY B O 1
ATOM 2297 N N . VAL B 1 5 ? -7.316 19.422 1.325 1 98.44 5 VAL B N 1
ATOM 2298 C CA . VAL B 1 5 ? -8.133 18.969 2.443 1 98.44 5 VAL B CA 1
ATOM 2299 C C . VAL B 1 5 ? -7.551 17.688 3.018 1 98.44 5 VAL B C 1
ATOM 2301 O O . VAL B 1 5 ? -7.074 16.828 2.273 1 98.44 5 VAL B O 1
ATOM 2304 N N . ASN B 1 6 ? -7.52 17.594 4.309 1 98.56 6 ASN B N 1
ATOM 2305 C CA . ASN B 1 6 ? -7.219 16.328 4.984 1 98.56 6 ASN B CA 1
ATOM 2306 C C . ASN B 1 6 ? -8.398 15.367 4.93 1 98.56 6 ASN B C 1
ATOM 2308 O O . ASN B 1 6 ? -9.477 15.664 5.453 1 98.56 6 ASN B O 1
ATOM 2312 N N . LEU B 1 7 ? -8.234 14.258 4.258 1 98.5 7 LEU B N 1
ATOM 2313 C CA . LEU B 1 7 ? -9.258 13.219 4.27 1 98.5 7 LEU B CA 1
ATOM 2314 C C . LEU B 1 7 ? -9.234 12.453 5.59 1 98.5 7 LEU B C 1
ATOM 2316 O O . LEU B 1 7 ? -8.18 11.992 6.027 1 98.5 7 LEU B O 1
ATOM 2320 N N . LEU B 1 8 ? -10.352 12.375 6.172 1 97.94 8 LEU B N 1
ATOM 2321 C CA . LEU B 1 8 ? -10.438 11.656 7.438 1 97.94 8 LEU B CA 1
ATOM 2322 C C . LEU B 1 8 ? -10.617 10.164 7.203 1 97.94 8 LEU B C 1
ATOM 2324 O O . LEU B 1 8 ? -11.75 9.672 7.148 1 97.94 8 LEU B O 1
ATOM 2328 N N . ASN B 1 9 ? -9.516 9.461 7.16 1 98.56 9 ASN B N 1
ATOM 2329 C CA . ASN B 1 9 ? -9.508 8.031 6.852 1 98.56 9 ASN B CA 1
ATOM 2330 C C . ASN B 1 9 ? -9.594 7.184 8.117 1 98.56 9 ASN B C 1
ATOM 2332 O O . ASN B 1 9 ? -9.102 6.059 8.156 1 98.56 9 ASN B O 1
ATOM 2336 N N . PHE B 1 10 ? -10.156 7.719 9.164 1 98.38 10 PHE B N 1
ATOM 2337 C CA . PHE B 1 10 ? -10.25 7.02 10.445 1 98.38 10 PHE B CA 1
ATOM 2338 C C . PHE B 1 10 ? -11.5 7.438 11.195 1 98.38 10 PHE B C 1
ATOM 2340 O O . PHE B 1 10 ? -12.102 8.477 10.898 1 98.38 10 PHE B O 1
ATOM 2347 N N . GLY B 1 11 ? -11.844 6.562 12.133 1 96.62 11 GLY B N 1
ATOM 2348 C CA . GLY B 1 11 ? -12.875 6.91 13.094 1 96.62 11 GLY B CA 1
ATOM 2349 C C . GLY B 1 11 ? -14.266 6.48 12.664 1 96.62 11 GLY B C 1
ATOM 2350 O O . GLY B 1 11 ? -14.438 5.93 11.57 1 96.62 11 GLY B O 1
ATOM 2351 N N . SER B 1 12 ? -15.234 6.785 13.523 1 91.06 12 SER B N 1
ATOM 2352 C CA . SER B 1 12 ? -16.625 6.391 13.305 1 91.06 12 SER B CA 1
ATOM 2353 C C . SER B 1 12 ? -17.156 6.965 11.992 1 91.06 12 SER B C 1
ATOM 2355 O O . SER B 1 12 ? -16.891 8.125 11.664 1 91.06 12 SER B O 1
ATOM 2357 N N . GLY B 1 13 ? -17.797 6.133 11.219 1 91.19 13 GLY B N 1
ATOM 2358 C CA . GLY B 1 13 ? -18.406 6.59 9.984 1 91.19 13 GLY B CA 1
ATOM 2359 C C . GLY B 1 13 ? -17.484 6.484 8.781 1 91.19 13 GLY B C 1
ATOM 2360 O O . GLY B 1 13 ? -17.891 6.777 7.656 1 91.19 13 GLY B O 1
ATOM 2361 N N . THR B 1 14 ? -16.297 6.051 9.086 1 97 14 THR B N 1
ATOM 2362 C CA . THR B 1 14 ? -15.367 5.902 7.973 1 97 14 THR B CA 1
ATOM 2363 C C . THR B 1 14 ? -15.648 4.613 7.207 1 97 14 THR B C 1
ATOM 2365 O O . THR B 1 14 ? -15.5 3.518 7.75 1 97 14 THR B O 1
ATOM 2368 N N . THR B 1 15 ? -16.156 4.719 6.035 1 97.62 15 THR B N 1
ATOM 2369 C CA . THR B 1 15 ? -16.484 3.652 5.098 1 97.62 15 THR B CA 1
ATOM 2370 C C . THR B 1 15 ? -15.953 3.973 3.703 1 97.62 15 THR B C 1
ATOM 2372 O O . THR B 1 15 ? -15.578 5.113 3.422 1 97.62 15 THR B O 1
ATOM 2375 N N . PRO B 1 16 ? -15.883 2.973 2.824 1 98 16 PRO B N 1
ATOM 2376 C CA . PRO B 1 16 ? -15.5 3.27 1.443 1 98 16 PRO B CA 1
ATOM 2377 C C . PRO B 1 16 ? -16.328 4.391 0.825 1 98 16 PRO B C 1
ATOM 2379 O O . PRO B 1 16 ? -15.781 5.285 0.178 1 98 16 PRO B O 1
ATOM 2382 N N . ASP B 1 17 ? -17.594 4.402 1.05 1 97.62 17 ASP B N 1
ATOM 2383 C CA . ASP B 1 17 ? -18.484 5.41 0.486 1 97.62 17 ASP B CA 1
ATOM 2384 C C . ASP B 1 17 ? -18.172 6.797 1.044 1 97.62 17 ASP B C 1
ATOM 2386 O O . ASP B 1 17 ? -18.141 7.777 0.3 1 97.62 17 ASP B O 1
ATOM 2390 N N . SER B 1 18 ? -17.984 6.887 2.371 1 97.75 18 SER B N 1
ATOM 2391 C CA . SER B 1 18 ? -17.703 8.188 2.967 1 97.75 18 SER B CA 1
ATOM 2392 C C . SER B 1 18 ? -16.359 8.727 2.506 1 97.75 18 SER B C 1
ATOM 2394 O O . SER B 1 18 ? -16.188 9.938 2.328 1 97.75 18 SER B O 1
ATOM 2396 N N . LEU B 1 19 ? -15.367 7.852 2.334 1 98.31 19 LEU B N 1
ATOM 2397 C CA . LEU B 1 19 ? -14.047 8.25 1.858 1 98.31 19 LEU B CA 1
ATOM 2398 C C . LEU B 1 19 ? -14.117 8.758 0.421 1 98.31 19 LEU B C 1
ATOM 2400 O O . LEU B 1 19 ? -13.523 9.781 0.088 1 98.31 19 LEU B O 1
ATOM 2404 N N . LEU B 1 20 ? -14.859 8.016 -0.402 1 98.06 20 LEU B N 1
ATOM 2405 C CA . LEU B 1 20 ? -15.07 8.453 -1.777 1 98.06 20 LEU B CA 1
ATOM 2406 C C . LEU B 1 20 ? -15.789 9.797 -1.816 1 98.06 20 LEU B C 1
ATOM 2408 O O . LEU B 1 20 ? -15.422 10.68 -2.594 1 98.06 20 LEU B O 1
ATOM 2412 N N . ARG B 1 21 ? -16.75 9.945 -0.984 1 97.69 21 ARG B N 1
ATOM 2413 C CA . ARG B 1 21 ? -17.5 11.195 -0.926 1 97.69 21 ARG B CA 1
ATOM 2414 C C . ARG B 1 21 ? -16.594 12.359 -0.506 1 97.69 21 ARG B C 1
ATOM 2416 O O . ARG B 1 21 ? -16.672 13.445 -1.077 1 97.69 21 ARG B O 1
ATOM 2423 N N . GLN B 1 22 ? -15.75 12.156 0.489 1 97.94 22 GLN B N 1
ATOM 2424 C CA . GLN B 1 22 ? -14.82 13.195 0.919 1 97.94 22 GLN B CA 1
ATOM 2425 C C . GLN B 1 22 ? -13.945 13.664 -0.239 1 97.94 22 GLN B C 1
ATOM 2427 O O . GLN B 1 22 ? -13.789 14.867 -0.457 1 97.94 22 GLN B O 1
ATOM 2432 N N . ALA B 1 23 ? -13.406 12.719 -0.974 1 98.5 23 ALA B N 1
ATOM 2433 C CA . ALA B 1 23 ? -12.508 13.047 -2.074 1 98.5 23 ALA B CA 1
ATOM 2434 C C . ALA B 1 23 ? -13.25 13.75 -3.205 1 98.5 23 ALA B C 1
ATOM 2436 O O . ALA B 1 23 ? -12.758 14.727 -3.768 1 98.5 23 ALA B O 1
ATOM 2437 N N . THR B 1 24 ? -14.43 13.25 -3.52 1 97.31 24 THR B N 1
ATOM 2438 C CA . THR B 1 24 ? -15.234 13.844 -4.578 1 97.31 24 THR B CA 1
ATOM 2439 C C . THR B 1 24 ? -15.648 15.266 -4.203 1 97.31 24 THR B C 1
ATOM 2441 O O . THR B 1 24 ? -15.578 16.172 -5.035 1 97.31 24 THR B O 1
ATOM 2444 N N . ASP B 1 25 ? -16.047 15.406 -2.916 1 96.44 25 ASP B N 1
ATOM 2445 C CA . ASP B 1 25 ? -16.391 16.734 -2.432 1 96.44 25 ASP B CA 1
ATOM 2446 C C . ASP B 1 25 ? -15.211 17.703 -2.541 1 96.44 25 ASP B C 1
ATOM 2448 O O . ASP B 1 25 ? -15.375 18.844 -2.961 1 96.44 25 ASP B O 1
ATOM 2452 N N . ALA B 1 26 ? -14.039 17.219 -2.145 1 96.62 26 ALA B N 1
ATOM 2453 C CA . ALA B 1 26 ? -12.844 18.047 -2.229 1 96.62 26 ALA B CA 1
ATOM 2454 C C . ALA B 1 26 ? -12.609 18.547 -3.654 1 96.62 26 ALA B C 1
ATOM 2456 O O . ALA B 1 26 ? -12.43 19.75 -3.881 1 96.62 26 ALA B O 1
ATOM 2457 N N . ARG B 1 27 ? -12.672 17.625 -4.625 1 95.44 27 ARG B N 1
ATOM 2458 C CA . ARG B 1 27 ? -12.484 17.984 -6.027 1 95.44 27 ARG B CA 1
ATOM 2459 C C . ARG B 1 27 ? -13.555 18.969 -6.492 1 95.44 27 ARG B C 1
ATOM 2461 O O . ARG B 1 27 ? -13.25 19.969 -7.125 1 95.44 27 ARG B O 1
ATOM 2468 N N . ASP B 1 28 ? -14.773 18.672 -6.102 1 94.19 28 ASP B N 1
ATOM 2469 C CA . ASP B 1 28 ? -15.914 19.453 -6.582 1 94.19 28 ASP B CA 1
ATOM 2470 C C . ASP B 1 28 ? -15.9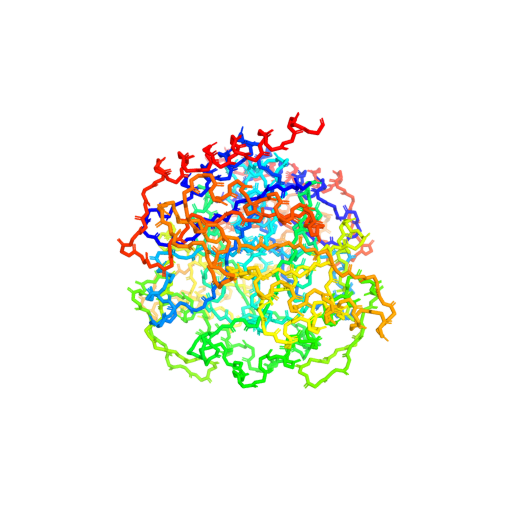14 20.859 -5.969 1 94.19 28 ASP B C 1
ATOM 2472 O O . ASP B 1 28 ? -16.406 21.812 -6.582 1 94.19 28 ASP B O 1
ATOM 2476 N N . LEU B 1 29 ? -15.438 21.016 -4.742 1 95 29 LEU B N 1
ATOM 2477 C CA . LEU B 1 29 ? -15.375 22.297 -4.062 1 95 29 LEU B CA 1
ATOM 2478 C C . LEU B 1 29 ? -14.188 23.125 -4.559 1 95 29 LEU B C 1
ATOM 2480 O O . LEU B 1 29 ? -14.039 24.297 -4.195 1 95 29 LEU B O 1
ATOM 2484 N N . GLY B 1 30 ? -13.297 22.5 -5.348 1 94.81 30 GLY B N 1
ATOM 2485 C CA . GLY B 1 30 ? -12.219 23.234 -5.98 1 94.81 30 GLY B CA 1
ATOM 2486 C C . GLY B 1 30 ? -10.898 23.094 -5.258 1 94.81 30 GLY B C 1
ATOM 2487 O O . GLY B 1 30 ? -9.953 23.844 -5.52 1 94.81 30 GLY B O 1
ATOM 2488 N N . PHE B 1 31 ? -10.805 22.188 -4.355 1 97.38 31 PHE B N 1
ATOM 2489 C CA . PHE B 1 31 ? -9.531 21.922 -3.707 1 97.38 31 PHE B CA 1
ATOM 2490 C C . PHE B 1 31 ? -8.539 21.297 -4.688 1 97.38 31 PHE B C 1
ATOM 2492 O O . PHE B 1 31 ? -8.922 20.469 -5.52 1 97.38 31 PHE B O 1
ATOM 2499 N N . GLY B 1 32 ? -7.27 21.656 -4.543 1 96.81 32 GLY B N 1
ATOM 2500 C CA . GLY B 1 32 ? -6.238 21.219 -5.469 1 96.81 32 GLY B CA 1
ATOM 2501 C C . GLY B 1 32 ? -5.641 19.875 -5.098 1 96.81 32 GLY B C 1
ATOM 2502 O O . GLY B 1 32 ? -5.031 19.203 -5.934 1 96.81 32 GLY B O 1
ATOM 2503 N N . PHE B 1 33 ? -5.75 19.484 -3.828 1 98.69 33 PHE B N 1
ATOM 2504 C CA . PHE B 1 33 ? -5.18 18.219 -3.393 1 98.69 33 PHE B CA 1
ATOM 2505 C C . PHE B 1 33 ? -5.863 17.719 -2.125 1 98.69 33 PHE B C 1
ATOM 2507 O O . PHE B 1 33 ? -6.578 18.484 -1.463 1 98.69 33 PHE B O 1
ATOM 2514 N N . ALA B 1 34 ? -5.758 16.484 -1.855 1 98.88 34 ALA B N 1
ATOM 2515 C CA . ALA B 1 34 ? -6.219 15.828 -0.631 1 98.88 34 ALA B CA 1
ATOM 2516 C C . ALA B 1 34 ? -5.133 14.922 -0.049 1 98.88 34 ALA B C 1
ATOM 2518 O O . ALA B 1 34 ? -4.375 14.297 -0.792 1 98.88 34 ALA B O 1
ATOM 2519 N N . MET B 1 35 ? -5.047 14.914 1.258 1 98.88 35 MET B N 1
ATOM 2520 C CA . MET B 1 35 ? -3.977 14.141 1.883 1 98.88 35 MET B CA 1
ATOM 2521 C C . MET B 1 35 ? -4.535 13.203 2.945 1 98.88 35 MET B C 1
ATOM 2523 O O . MET B 1 35 ? -5.645 13.406 3.439 1 98.88 35 MET B O 1
ATOM 2527 N N . ILE B 1 36 ? -3.775 12.172 3.256 1 98.94 36 ILE B N 1
ATOM 2528 C CA . ILE B 1 36 ? -4.258 11.047 4.051 1 98.94 36 ILE B CA 1
ATOM 2529 C C . ILE B 1 36 ? -3.25 10.727 5.152 1 98.94 36 ILE B C 1
ATOM 2531 O O . ILE B 1 36 ? -2.037 10.75 4.918 1 98.94 36 ILE B O 1
ATOM 2535 N N . SER B 1 37 ? -3.713 10.383 6.352 1 98.69 37 SER B N 1
ATOM 2536 C CA . SER B 1 37 ? -2.887 10.117 7.527 1 98.69 37 SER B CA 1
ATOM 2537 C C . SER B 1 37 ? -2.381 8.68 7.539 1 98.69 37 SER B C 1
ATOM 2539 O O . SER B 1 37 ? -2.912 7.824 6.824 1 98.69 37 SER B O 1
ATOM 2541 N N . ASP B 1 38 ? -1.371 8.461 8.453 1 98.75 38 ASP B N 1
ATOM 2542 C CA . ASP B 1 38 ? -0.709 7.16 8.477 1 98.75 38 ASP B CA 1
ATOM 2543 C C . ASP B 1 38 ? -0.717 6.562 9.883 1 98.75 38 ASP B C 1
ATOM 2545 O O . ASP B 1 38 ? -0.242 7.188 10.828 1 98.75 38 ASP B O 1
ATOM 2549 N N . HIS B 1 39 ? -1.183 5.363 10.016 1 98.75 39 HIS B N 1
ATOM 2550 C CA . HIS B 1 39 ? -0.942 4.43 11.109 1 98.75 39 HIS B CA 1
ATOM 2551 C C . HIS B 1 39 ? -1.04 2.984 10.625 1 98.75 39 HIS B C 1
ATOM 2553 O O . HIS B 1 39 ? -1.968 2.631 9.891 1 98.75 39 HIS B O 1
ATOM 2559 N N . ILE B 1 40 ? -0.065 2.17 11.031 1 98.5 40 ILE B N 1
ATOM 2560 C CA . ILE B 1 40 ? -0.077 0.751 10.688 1 98.5 40 ILE B CA 1
ATOM 2561 C C . ILE B 1 40 ? -0.661 -0.055 11.844 1 98.5 40 ILE B C 1
ATOM 2563 O O . ILE B 1 40 ? -1.577 -0.857 11.648 1 98.5 40 ILE B O 1
ATOM 2567 N N . ALA B 1 41 ? -0.128 0.121 13.016 1 98.62 41 ALA B N 1
ATOM 2568 C CA . ALA B 1 41 ? -0.615 -0.498 14.25 1 98.62 41 ALA B CA 1
ATOM 2569 C C . ALA B 1 41 ? -1.326 0.522 15.133 1 98.62 41 ALA B C 1
ATOM 2571 O O . ALA B 1 41 ? -0.68 1.337 15.797 1 98.62 41 ALA B O 1
ATOM 2572 N N . VAL B 1 42 ? -2.619 0.473 15.211 1 98.75 42 VAL B N 1
ATOM 2573 C CA . VAL B 1 42 ? -3.393 1.412 16.016 1 98.75 42 VAL B CA 1
ATOM 2574 C C . VAL B 1 42 ? -3.416 0.946 17.469 1 98.75 42 VAL B C 1
ATOM 2576 O O . VAL B 1 42 ? -4.352 0.263 17.891 1 98.75 42 VAL B O 1
ATOM 2579 N N . THR B 1 43 ? -2.416 1.296 18.219 1 98.81 43 THR B N 1
ATOM 2580 C CA . THR B 1 43 ? -2.281 0.991 19.641 1 98.81 43 THR B CA 1
ATOM 2581 C C . THR B 1 43 ? -3.281 1.798 20.453 1 98.81 43 THR B C 1
ATOM 2583 O O . THR B 1 43 ? -3.928 2.709 19.938 1 98.81 43 THR B O 1
ATOM 2586 N N . PRO B 1 44 ? -3.398 1.475 21.766 1 98.19 44 PRO B N 1
ATOM 2587 C CA . PRO B 1 44 ? -4.379 2.182 22.594 1 98.19 44 PRO B CA 1
ATOM 2588 C C . PRO B 1 44 ? -4.164 3.693 22.594 1 98.19 44 PRO B C 1
ATOM 2590 O O . PRO B 1 44 ? -5.129 4.461 22.516 1 98.19 44 PRO B O 1
ATOM 2593 N N . ASP B 1 45 ? -2.943 4.148 22.672 1 97.62 45 ASP B N 1
ATOM 2594 C CA . ASP B 1 45 ? -2.662 5.582 22.672 1 97.62 45 ASP B CA 1
ATOM 2595 C C . ASP B 1 45 ? -3.045 6.219 21.344 1 97.62 45 ASP B C 1
ATOM 2597 O O . ASP B 1 45 ? -3.604 7.32 21.312 1 97.62 45 ASP B O 1
ATOM 2601 N N . VAL B 1 46 ? -2.766 5.551 20.219 1 98.25 46 VAL B N 1
ATOM 2602 C CA . VAL B 1 46 ? -3.137 6.039 18.891 1 98.25 46 VAL B CA 1
ATOM 2603 C C . VAL B 1 46 ? -4.66 6.082 18.766 1 98.25 46 VAL B C 1
ATOM 2605 O O . VAL B 1 46 ? -5.219 7.074 18.297 1 98.25 46 VAL B O 1
ATOM 2608 N N . HIS B 1 47 ? -5.328 5.035 19.234 1 97.94 47 HIS B N 1
ATOM 2609 C CA . HIS B 1 47 ? -6.781 4.922 19.156 1 97.94 47 HIS B CA 1
ATOM 2610 C C . HIS B 1 47 ? -7.473 6.062 19.891 1 97.94 47 HIS B C 1
ATOM 2612 O O . HIS B 1 47 ? -8.547 6.512 19.484 1 97.94 47 HIS B O 1
ATOM 2618 N N . GLU B 1 48 ? -6.844 6.516 20.922 1 97.12 48 GLU B N 1
ATOM 2619 C CA . GLU B 1 48 ? -7.418 7.59 21.719 1 97.12 48 GLU B CA 1
ATOM 2620 C C . GLU B 1 48 ? -7.5 8.891 20.922 1 97.12 48 GLU B C 1
ATOM 2622 O O . GLU B 1 48 ? -8.398 9.703 21.141 1 97.12 48 GLU B O 1
ATOM 2627 N N . VAL B 1 49 ? -6.605 9.078 19.984 1 96.5 49 VAL B N 1
ATOM 2628 C CA . VAL B 1 49 ? -6.527 10.312 19.219 1 96.5 49 VAL B CA 1
ATOM 2629 C C . VAL B 1 49 ? -7.105 10.102 17.828 1 96.5 49 VAL B C 1
ATOM 2631 O O . VAL B 1 49 ? -7.879 10.922 17.328 1 96.5 49 VAL B O 1
ATOM 2634 N N . TYR B 1 50 ? -6.766 9 17.188 1 97 50 TYR B N 1
ATOM 2635 C CA . TYR B 1 50 ? -7.18 8.602 15.844 1 97 50 TYR B CA 1
ATOM 2636 C C . TYR B 1 50 ? -7.816 7.215 15.867 1 97 50 TYR B C 1
ATOM 2638 O O . TYR B 1 50 ? -7.156 6.215 15.578 1 97 50 TYR B O 1
ATOM 2646 N N . PRO B 1 51 ? -9.07 7.172 16.125 1 97.31 51 PRO B N 1
ATOM 2647 C CA . PRO B 1 51 ? -9.703 5.879 16.391 1 97.31 51 PRO B CA 1
ATOM 2648 C C . PRO B 1 51 ? -9.867 5.027 15.141 1 97.31 51 PRO B C 1
ATOM 2650 O O . PRO B 1 51 ? -10.039 5.562 14.039 1 97.31 51 PRO B O 1
ATOM 2653 N N . ALA B 1 52 ? -9.875 3.713 15.32 1 97.44 52 ALA B N 1
ATOM 2654 C CA . ALA B 1 52 ? -10.305 2.779 14.281 1 97.44 52 ALA B CA 1
ATOM 2655 C C . ALA B 1 52 ? -11.797 2.945 13.984 1 97.44 52 ALA B C 1
ATOM 2657 O O . ALA B 1 52 ? -12.562 3.381 14.844 1 97.44 52 ALA B O 1
ATOM 2658 N N . PRO B 1 53 ? -12.25 2.609 12.805 1 98.31 53 PRO B N 1
ATOM 2659 C CA . PRO B 1 53 ? -11.453 2.002 11.742 1 98.31 53 PRO B CA 1
ATOM 2660 C C . PRO B 1 53 ? -10.461 2.98 11.109 1 98.31 53 PRO B C 1
ATOM 2662 O O . PRO B 1 53 ? -10.75 4.176 11.023 1 98.31 53 PRO B O 1
ATOM 2665 N N . PHE B 1 54 ? -9.32 2.533 10.695 1 98.81 54 PHE B N 1
ATOM 2666 C CA . PHE B 1 54 ? -8.242 3.326 10.117 1 98.81 54 PHE B CA 1
ATOM 2667 C C . PHE B 1 54 ? -7.77 2.721 8.805 1 98.81 54 PHE B C 1
ATOM 2669 O O . PHE B 1 54 ? -7.266 1.597 8.773 1 98.81 54 PHE B O 1
ATOM 2676 N N . TYR B 1 55 ? -7.898 3.439 7.672 1 98.88 55 TYR B N 1
ATOM 2677 C CA . TYR B 1 55 ? -7.539 2.938 6.352 1 98.88 55 TYR B CA 1
ATOM 2678 C C . TYR B 1 55 ? -6.094 3.289 6.008 1 98.88 55 TYR B C 1
ATOM 2680 O O . TYR B 1 55 ? -5.629 4.387 6.312 1 98.88 55 TYR B O 1
ATOM 2688 N N . ASP B 1 56 ? -5.418 2.354 5.332 1 98.88 56 ASP B N 1
ATOM 2689 C CA . ASP B 1 56 ? -4.039 2.547 4.902 1 98.88 56 ASP B CA 1
ATOM 2690 C C . ASP B 1 56 ? -3.928 3.703 3.91 1 98.88 56 ASP B C 1
ATOM 2692 O O . ASP B 1 56 ? -4.695 3.777 2.947 1 98.88 56 ASP B O 1
ATOM 2696 N N . GLN B 1 57 ? -2.955 4.504 4.082 1 98.88 57 GLN B N 1
ATOM 2697 C CA . GLN B 1 57 ? -2.887 5.754 3.334 1 98.88 57 GLN B CA 1
ATOM 2698 C C . GLN B 1 57 ? -2.523 5.5 1.874 1 98.88 57 GLN B C 1
ATOM 2700 O O . GLN B 1 57 ? -3.061 6.148 0.974 1 98.88 57 GLN B O 1
ATOM 2705 N N . PHE B 1 58 ? -1.618 4.574 1.567 1 98.94 58 PHE B N 1
ATOM 2706 C CA . PHE B 1 58 ? -1.176 4.352 0.197 1 98.94 58 PHE B CA 1
ATOM 2707 C C . PHE B 1 58 ? -2.238 3.602 -0.599 1 98.94 58 PHE B C 1
ATOM 2709 O O . PHE B 1 58 ? -2.51 3.938 -1.753 1 98.94 58 PHE B O 1
ATOM 2716 N N . VAL B 1 59 ? -2.859 2.615 0.057 1 98.88 59 VAL B N 1
ATOM 2717 C CA . VAL B 1 59 ? -3.938 1.865 -0.579 1 98.88 59 VAL B CA 1
ATOM 2718 C C . VAL B 1 59 ? -5.098 2.801 -0.904 1 98.88 59 VAL B C 1
ATOM 2720 O O . VAL B 1 59 ? -5.625 2.783 -2.02 1 98.88 59 VAL B O 1
ATOM 2723 N N . LEU B 1 60 ? -5.441 3.631 0.036 1 98.94 60 LEU B N 1
ATOM 2724 C CA . LEU B 1 60 ? -6.551 4.555 -0.175 1 98.94 60 LEU B CA 1
ATOM 2725 C C . LEU B 1 60 ? -6.211 5.574 -1.258 1 98.94 60 LEU B C 1
ATOM 2727 O O . LEU B 1 60 ? -7.043 5.871 -2.119 1 98.94 60 LEU B O 1
ATOM 2731 N N . ALA B 1 61 ? -4.988 6.125 -1.21 1 98.94 61 ALA B N 1
ATOM 2732 C CA . ALA B 1 61 ? -4.574 7.078 -2.234 1 98.94 61 ALA B CA 1
ATOM 2733 C C . ALA B 1 61 ? -4.645 6.453 -3.627 1 98.94 61 ALA B C 1
ATOM 2735 O O . ALA B 1 61 ? -5.137 7.078 -4.57 1 98.94 61 ALA B O 1
ATOM 2736 N N . ALA B 1 62 ? -4.164 5.246 -3.783 1 98.88 62 ALA B N 1
ATOM 2737 C CA . ALA B 1 62 ? -4.176 4.559 -5.07 1 98.88 62 ALA B CA 1
ATOM 2738 C C . ALA B 1 62 ? -5.605 4.332 -5.559 1 98.88 62 ALA B C 1
ATOM 2740 O O . ALA B 1 62 ? -5.91 4.562 -6.73 1 98.88 62 ALA B O 1
ATOM 2741 N N . TYR B 1 63 ? -6.52 3.891 -4.652 1 98.88 63 TYR B N 1
ATOM 2742 C CA . TYR B 1 63 ? -7.926 3.676 -4.969 1 98.88 63 TYR B CA 1
ATOM 2743 C C . TYR B 1 63 ? -8.578 4.965 -5.457 1 98.88 63 TYR B C 1
ATOM 2745 O O . TYR B 1 63 ? -9.242 4.977 -6.496 1 98.88 63 TYR B O 1
ATOM 2753 N N . LEU B 1 64 ? -8.297 6.043 -4.703 1 98.81 64 LEU B N 1
ATOM 2754 C CA . LEU B 1 64 ? -8.898 7.328 -5.039 1 98.81 64 LEU B CA 1
ATOM 2755 C C . LEU B 1 64 ? -8.312 7.883 -6.336 1 98.81 64 LEU B C 1
ATOM 2757 O O . LEU B 1 64 ? -9.016 8.562 -7.094 1 98.81 64 LEU B O 1
ATOM 2761 N N . ALA B 1 65 ? -7 7.605 -6.598 1 98.56 65 ALA B N 1
ATOM 2762 C CA . ALA B 1 65 ? -6.406 7.984 -7.875 1 98.56 65 ALA B CA 1
ATOM 2763 C C . ALA B 1 65 ? -7.184 7.379 -9.047 1 98.56 65 ALA B C 1
ATOM 2765 O O . ALA B 1 65 ? -7.285 7.988 -10.109 1 98.56 65 ALA B O 1
ATOM 2766 N N . GLY B 1 66 ? -7.715 6.191 -8.852 1 97.88 66 GLY B N 1
ATOM 2767 C CA . GLY B 1 66 ? -8.523 5.539 -9.867 1 97.88 66 GLY B CA 1
ATOM 2768 C C . GLY B 1 66 ? -9.945 6.055 -9.922 1 97.88 66 GLY B C 1
ATOM 2769 O O . GLY B 1 66 ? -10.516 6.223 -11 1 97.88 66 GLY B O 1
ATOM 2770 N N . ARG B 1 67 ? -10.531 6.418 -8.805 1 97.38 67 ARG B N 1
ATOM 2771 C CA . ARG B 1 67 ? -11.961 6.699 -8.688 1 97.38 67 ARG B CA 1
ATOM 2772 C C . ARG B 1 67 ? -12.242 8.18 -8.891 1 97.38 67 ARG B C 1
ATOM 2774 O O . ARG B 1 67 ? -13.344 8.555 -9.32 1 97.38 67 ARG B O 1
ATOM 2781 N N . VAL B 1 68 ? -11.281 9.031 -8.508 1 97.5 68 VAL B N 1
ATOM 2782 C CA . VAL B 1 68 ? -11.484 10.477 -8.523 1 97.5 68 VAL B CA 1
ATOM 2783 C C . VAL B 1 68 ? -10.367 11.141 -9.328 1 97.5 68 VAL B C 1
ATOM 2785 O O . VAL B 1 68 ? -9.562 11.898 -8.781 1 97.5 68 VAL B O 1
ATOM 2788 N N . PRO B 1 69 ? -10.383 10.914 -10.656 1 93.31 69 PRO B N 1
ATOM 2789 C CA . PRO B 1 69 ? -9.336 11.5 -11.492 1 93.31 69 PRO B CA 1
ATOM 2790 C C . PRO B 1 69 ? -9.289 13.023 -11.391 1 93.31 69 PRO B C 1
ATOM 2792 O O . PRO B 1 69 ? -10.328 13.672 -11.25 1 93.31 69 PRO B O 1
ATOM 2795 N N . GLY B 1 70 ? -8.07 13.57 -11.398 1 95 70 GLY B N 1
ATOM 2796 C CA . GLY B 1 70 ? -7.879 15.008 -11.406 1 95 70 GLY B CA 1
ATOM 2797 C C . GLY B 1 70 ? -7.551 15.57 -10.031 1 95 70 GLY B C 1
ATOM 2798 O O . GLY B 1 70 ? -7.176 16.734 -9.906 1 95 70 GLY B O 1
ATOM 2799 N N . LEU B 1 71 ? -7.75 14.828 -9.016 1 98 71 LEU B N 1
ATOM 2800 C CA . LEU B 1 71 ? -7.41 15.25 -7.656 1 98 71 LEU B CA 1
ATOM 2801 C C . LEU B 1 71 ? -5.996 14.812 -7.289 1 98 71 LEU B C 1
ATOM 2803 O O . LEU B 1 71 ? -5.691 13.617 -7.289 1 98 71 LEU B O 1
ATOM 2807 N N . ARG B 1 72 ? -5.105 15.781 -7.07 1 98.69 72 ARG B N 1
ATOM 2808 C CA . ARG B 1 72 ? -3.787 15.422 -6.555 1 98.69 72 ARG B CA 1
ATOM 2809 C C . ARG B 1 72 ? -3.895 14.828 -5.156 1 98.69 72 ARG B C 1
ATOM 2811 O O . ARG B 1 72 ? -4.676 15.297 -4.328 1 98.69 72 ARG B O 1
ATOM 2818 N N . LEU B 1 73 ? -3.217 13.75 -4.918 1 98.94 73 LEU B N 1
ATOM 2819 C CA . LEU B 1 73 ? -3.287 13.047 -3.643 1 98.94 73 LEU B CA 1
ATOM 2820 C C . LEU B 1 73 ? -1.953 13.117 -2.908 1 98.94 73 LEU B C 1
ATOM 2822 O O . LEU B 1 73 ? -0.922 13.422 -3.514 1 98.94 73 LEU B O 1
ATOM 2826 N N . GLY B 1 74 ? -1.93 12.945 -1.641 1 98.88 74 GLY B N 1
ATOM 2827 C CA . GLY B 1 74 ? -0.702 12.914 -0.862 1 98.88 74 GLY B CA 1
ATOM 2828 C C . GLY B 1 74 ? -0.899 12.359 0.538 1 98.88 74 GLY B C 1
ATOM 2829 O O . GLY B 1 74 ? -1.967 11.836 0.858 1 98.88 74 GLY B O 1
ATOM 2830 N N . THR B 1 75 ? 0.177 12.383 1.28 1 98.94 75 THR B N 1
ATOM 2831 C CA . THR B 1 75 ? 0.144 11.898 2.656 1 98.94 75 THR B CA 1
ATOM 2832 C C . THR B 1 75 ? 0.479 13.023 3.633 1 98.94 75 THR B C 1
ATOM 2834 O O . THR B 1 75 ? 1.258 13.922 3.309 1 98.94 75 THR B O 1
ATOM 2837 N N . THR B 1 76 ? -0.119 13.031 4.844 1 98.88 76 THR B N 1
ATOM 2838 C CA . THR B 1 76 ? 0.119 14.047 5.863 1 98.88 76 THR B CA 1
ATOM 2839 C C . THR B 1 76 ? 0.07 13.43 7.258 1 98.88 76 THR B C 1
ATOM 2841 O O . THR B 1 76 ? -0.964 13.484 7.93 1 98.88 76 THR B O 1
ATOM 2844 N N . ILE B 1 77 ? 1.037 12.797 7.582 1 98.62 77 ILE B N 1
ATOM 2845 C CA . ILE B 1 77 ? 2.25 12.453 6.848 1 98.62 77 ILE B CA 1
ATOM 2846 C C . ILE B 1 77 ? 2.439 10.938 6.848 1 98.62 77 ILE B C 1
ATOM 2848 O O . ILE B 1 77 ? 1.724 10.211 7.543 1 98.62 77 ILE B O 1
ATOM 2852 N N . THR B 1 78 ? 3.27 10.43 5.988 1 98.94 78 THR B N 1
ATOM 2853 C CA . THR B 1 78 ? 3.848 9.102 6.109 1 98.94 78 THR B CA 1
ATOM 2854 C C . THR B 1 78 ? 4.875 9.055 7.234 1 98.94 78 THR B C 1
ATOM 2856 O O . THR B 1 78 ? 5.836 9.828 7.238 1 98.94 78 THR B O 1
ATOM 2859 N N . VAL B 1 79 ? 4.629 8.203 8.266 1 98.94 79 VAL B N 1
ATOM 2860 C CA . VAL B 1 79 ? 5.672 7.965 9.266 1 98.94 79 VAL B CA 1
ATOM 2861 C C . VAL B 1 79 ? 6.77 7.094 8.656 1 98.94 79 VAL B C 1
ATOM 2863 O O . VAL B 1 79 ? 6.633 5.867 8.586 1 98.94 79 VAL B O 1
ATOM 2866 N N . VAL B 1 80 ? 7.828 7.668 8.328 1 98.88 80 VAL B N 1
ATOM 2867 C CA . VAL B 1 80 ? 8.828 7.133 7.402 1 98.88 80 VAL B CA 1
ATOM 2868 C C . VAL B 1 80 ? 9.43 5.855 7.977 1 98.88 80 VAL B C 1
ATOM 2870 O O . VAL B 1 80 ? 9.578 4.855 7.27 1 98.88 80 VAL B O 1
ATOM 2873 N N . PRO B 1 81 ? 9.664 5.762 9.344 1 98.81 81 PRO B N 1
ATOM 2874 C CA . PRO B 1 81 ? 10.383 4.602 9.867 1 98.81 81 PRO B CA 1
ATOM 2875 C C . PRO B 1 81 ? 9.523 3.338 9.891 1 98.81 81 PRO B C 1
ATOM 2877 O O . PRO B 1 81 ? 10.039 2.242 10.133 1 98.81 81 PRO B O 1
ATOM 2880 N N . TYR B 1 82 ? 8.203 3.494 9.594 1 98.81 82 TYR B N 1
ATOM 2881 C CA . TYR B 1 82 ? 7.297 2.367 9.789 1 98.81 82 TYR B CA 1
ATOM 2882 C C . TYR B 1 82 ? 7.496 1.312 8.703 1 98.81 82 TYR B C 1
ATOM 2884 O O . TYR B 1 82 ? 7.023 0.182 8.836 1 98.81 82 TYR B O 1
ATOM 2892 N N . ARG B 1 83 ? 8.203 1.669 7.637 1 98.38 83 ARG B N 1
ATOM 2893 C CA . ARG B 1 83 ? 8.406 0.792 6.484 1 98.38 83 ARG B CA 1
ATOM 2894 C C . ARG B 1 83 ? 9.852 0.841 6.004 1 98.38 83 ARG B C 1
ATOM 2896 O O . ARG B 1 83 ? 10.547 1.836 6.215 1 98.38 83 ARG B O 1
ATOM 2903 N N . HIS B 1 84 ? 10.242 -0.282 5.332 1 98.75 84 HIS B N 1
ATOM 2904 C CA . HIS B 1 84 ? 11.508 -0.205 4.605 1 98.75 84 HIS B CA 1
ATOM 2905 C C . HIS B 1 84 ? 11.492 0.937 3.594 1 98.75 84 HIS B C 1
ATOM 2907 O O . HIS B 1 84 ? 10.492 1.148 2.904 1 98.75 84 HIS B O 1
ATOM 2913 N N . PRO B 1 85 ? 12.594 1.724 3.49 1 98.88 85 PRO B N 1
ATOM 2914 C CA . PRO B 1 85 ? 12.562 2.904 2.625 1 98.88 85 PRO B CA 1
ATOM 2915 C C . PRO B 1 85 ? 12.32 2.553 1.158 1 98.88 85 PRO B C 1
ATOM 2917 O O . PRO B 1 85 ? 11.672 3.316 0.435 1 98.88 85 PRO B O 1
ATOM 2920 N N . LEU B 1 86 ? 12.797 1.393 0.688 1 98.88 86 LEU B N 1
ATOM 2921 C CA . LEU B 1 86 ? 12.578 0.999 -0.699 1 98.88 86 LEU B CA 1
ATOM 2922 C C . LEU B 1 86 ? 11.094 0.729 -0.959 1 98.88 86 LEU B C 1
ATOM 2924 O O . LEU B 1 86 ? 10.602 0.982 -2.059 1 98.88 86 LEU B O 1
ATOM 2928 N N . GLN B 1 87 ? 10.391 0.208 0.04 1 98.88 87 GLN B N 1
ATOM 2929 C CA . GLN B 1 87 ? 8.953 0.022 -0.094 1 98.88 87 GLN B CA 1
ATOM 2930 C C . GLN B 1 87 ? 8.234 1.362 -0.228 1 98.88 87 GLN B C 1
ATOM 2932 O O . GLN B 1 87 ? 7.395 1.536 -1.112 1 98.88 87 GLN B O 1
ATOM 2937 N N . THR B 1 88 ? 8.594 2.299 0.632 1 98.94 88 THR B N 1
ATOM 2938 C CA . THR B 1 88 ? 8 3.631 0.576 1 98.94 88 THR B CA 1
ATOM 2939 C C . THR B 1 88 ? 8.305 4.305 -0.76 1 98.94 88 THR B C 1
ATOM 2941 O O . THR B 1 88 ? 7.414 4.887 -1.384 1 98.94 88 THR B O 1
ATOM 2944 N N . ALA B 1 89 ? 9.562 4.188 -1.188 1 98.88 89 ALA B N 1
ATOM 2945 C CA . ALA B 1 89 ? 9.969 4.781 -2.457 1 98.88 89 ALA B CA 1
ATOM 2946 C C . ALA B 1 89 ? 9.133 4.242 -3.609 1 98.88 89 ALA B C 1
ATOM 2948 O O . ALA B 1 89 ? 8.648 5.012 -4.449 1 98.88 89 ALA B O 1
ATOM 2949 N N . ARG B 1 90 ? 8.906 2.979 -3.625 1 98.81 90 ARG B N 1
ATOM 2950 C CA . ARG B 1 90 ? 8.18 2.334 -4.711 1 98.81 90 ARG B CA 1
ATOM 2951 C C . ARG B 1 90 ? 6.707 2.721 -4.688 1 98.81 90 ARG B C 1
ATOM 2953 O O . ARG B 1 90 ? 6.145 3.104 -5.715 1 98.81 90 ARG B O 1
ATOM 2960 N N . MET B 1 91 ? 6.086 2.637 -3.539 1 98.88 91 MET B N 1
ATOM 2961 C CA . MET B 1 91 ? 4.66 2.941 -3.441 1 98.88 91 MET B CA 1
ATOM 2962 C C . MET B 1 91 ? 4.387 4.391 -3.83 1 98.88 91 MET B C 1
ATOM 2964 O O . MET B 1 91 ? 3.461 4.668 -4.598 1 98.88 91 MET B O 1
ATOM 2968 N N . ALA B 1 92 ? 5.227 5.293 -3.359 1 98.94 92 ALA B N 1
ATOM 2969 C CA . ALA B 1 92 ? 5.055 6.707 -3.686 1 98.94 92 ALA B CA 1
ATOM 2970 C C . ALA B 1 92 ? 5.23 6.953 -5.18 1 98.94 92 ALA B C 1
ATOM 2972 O O . ALA B 1 92 ? 4.41 7.629 -5.805 1 98.94 92 ALA B O 1
ATOM 2973 N N . ALA B 1 93 ? 6.289 6.406 -5.75 1 98.88 93 ALA B N 1
ATOM 2974 C CA . ALA B 1 93 ? 6.551 6.562 -7.176 1 98.88 93 ALA B CA 1
ATOM 2975 C C . ALA B 1 93 ? 5.418 5.973 -8.008 1 98.88 93 ALA B C 1
ATOM 2977 O O . ALA B 1 93 ? 5.004 6.559 -9.016 1 98.88 93 ALA B O 1
ATOM 2978 N N . ASN B 1 94 ? 4.93 4.801 -7.602 1 98.94 94 ASN B N 1
ATOM 2979 C CA . ASN B 1 94 ? 3.85 4.148 -8.336 1 98.94 94 ASN B CA 1
ATOM 2980 C C . ASN B 1 94 ? 2.578 4.992 -8.328 1 98.94 94 ASN B C 1
ATOM 2982 O O . ASN B 1 94 ? 1.934 5.16 -9.359 1 98.94 94 ASN B O 1
ATOM 2986 N N . ILE B 1 95 ? 2.199 5.539 -7.148 1 98.88 95 ILE B N 1
ATOM 2987 C CA . ILE B 1 95 ? 0.99 6.352 -7.074 1 98.88 95 ILE B CA 1
ATOM 2988 C C . ILE B 1 95 ? 1.156 7.605 -7.926 1 98.88 95 ILE B C 1
ATOM 2990 O O . ILE B 1 95 ? 0.224 8.023 -8.617 1 98.88 95 ILE B O 1
ATOM 2994 N N . ASP B 1 96 ? 2.363 8.211 -7.898 1 98.88 96 ASP B N 1
ATOM 2995 C CA . ASP B 1 96 ? 2.654 9.383 -8.719 1 98.88 96 ASP B CA 1
ATOM 2996 C C . ASP B 1 96 ? 2.498 9.062 -10.203 1 98.88 96 ASP B C 1
ATOM 2998 O O . ASP B 1 96 ? 2.031 9.906 -10.977 1 98.88 96 ASP B O 1
ATOM 3002 N N . ARG B 1 97 ? 2.898 7.871 -10.609 1 98.56 97 ARG B N 1
ATOM 3003 C CA . ARG B 1 97 ? 2.779 7.434 -11.992 1 98.56 97 ARG B CA 1
ATOM 3004 C C . ARG B 1 97 ? 1.328 7.121 -12.344 1 98.56 97 ARG B C 1
ATOM 3006 O O . ARG B 1 97 ? 0.885 7.391 -13.469 1 98.56 97 ARG B O 1
ATOM 3013 N N . LEU B 1 98 ? 0.568 6.582 -11.398 1 98.62 98 LEU B N 1
ATOM 3014 C CA . LEU B 1 98 ? -0.788 6.109 -11.656 1 98.62 98 LEU B CA 1
ATOM 3015 C C . LEU B 1 98 ? -1.782 7.266 -11.617 1 98.62 98 LEU B C 1
ATOM 3017 O O . LEU B 1 98 ? -2.887 7.16 -12.156 1 98.62 98 LEU B O 1
ATOM 3021 N N . ASN B 1 99 ? -1.465 8.344 -10.93 1 98.56 99 ASN B N 1
ATOM 3022 C CA . ASN B 1 99 ? -2.324 9.516 -10.789 1 98.56 99 ASN B CA 1
ATOM 3023 C C . ASN B 1 99 ? -1.812 10.695 -11.609 1 98.56 99 ASN B C 1
ATOM 3025 O O . ASN B 1 99 ? -0.869 11.375 -11.211 1 98.56 99 ASN B O 1
ATOM 3029 N N . ASP B 1 100 ? -2.484 11.008 -12.672 1 97.12 100 ASP B N 1
ATOM 3030 C CA . ASP B 1 100 ? -2.049 12.062 -13.586 1 97.12 100 ASP B CA 1
ATOM 3031 C C . ASP B 1 100 ? -1.904 13.398 -12.852 1 97.12 100 ASP B C 1
ATOM 3033 O O . ASP B 1 100 ? -1.067 14.227 -13.219 1 97.12 100 ASP B O 1
ATOM 3037 N N . ALA B 1 101 ? -2.666 13.547 -11.805 1 97.75 101 ALA B N 1
ATOM 3038 C CA . ALA B 1 101 ? -2.627 14.797 -11.055 1 97.75 101 ALA B CA 1
ATOM 3039 C C . ALA B 1 101 ? -1.424 14.836 -10.117 1 97.75 101 ALA B C 1
ATOM 3041 O O . ALA B 1 101 ? -1.118 15.883 -9.531 1 97.75 101 ALA B O 1
ATOM 3042 N N . GLY B 1 102 ? -0.772 13.695 -9.945 1 98.5 102 GLY B N 1
ATOM 3043 C CA . GLY B 1 102 ? 0.465 13.648 -9.188 1 98.5 102 GLY B CA 1
ATOM 3044 C C . GLY B 1 102 ? 0.264 13.211 -7.746 1 98.5 102 GLY B C 1
ATOM 3045 O O . GLY B 1 102 ? -0.842 12.836 -7.355 1 98.5 102 GLY B O 1
ATOM 3046 N N . PHE B 1 103 ? 1.319 13.219 -7.012 1 98.88 103 PHE B N 1
ATOM 3047 C CA . PHE B 1 103 ? 1.351 12.742 -5.633 1 98.88 103 PHE B CA 1
ATOM 3048 C C . PHE B 1 103 ? 2.34 13.562 -4.805 1 98.88 103 PHE B C 1
ATOM 3050 O O . PHE B 1 103 ? 3.389 13.969 -5.309 1 98.88 103 PHE B O 1
ATOM 3057 N N . ILE B 1 104 ? 2.031 13.875 -3.523 1 98.94 104 ILE B N 1
ATOM 3058 C CA . ILE B 1 104 ? 2.918 14.523 -2.564 1 98.94 104 ILE B CA 1
ATOM 3059 C C . ILE B 1 104 ? 3.229 13.57 -1.418 1 98.94 104 ILE B C 1
ATOM 3061 O O . ILE B 1 104 ? 2.316 13.047 -0.769 1 98.94 104 ILE B O 1
ATOM 3065 N N . LEU B 1 105 ? 4.492 13.305 -1.25 1 98.94 105 LEU B N 1
ATOM 3066 C CA . LEU B 1 105 ? 4.859 12.508 -0.085 1 98.94 105 LEU B CA 1
ATOM 3067 C C . LEU B 1 105 ? 5.094 13.398 1.132 1 98.94 105 LEU B C 1
ATOM 3069 O O . LEU B 1 105 ? 6.184 13.938 1.31 1 98.94 105 LEU B O 1
ATOM 3073 N N . GLY B 1 106 ? 4.016 13.602 1.92 1 98.94 106 GLY B N 1
ATOM 3074 C CA . GLY B 1 106 ? 4.266 14.125 3.254 1 98.94 106 GLY B CA 1
ATOM 3075 C C . GLY B 1 106 ? 4.949 13.125 4.168 1 98.94 106 GLY B C 1
ATOM 3076 O O . GLY B 1 106 ? 4.488 11.992 4.312 1 98.94 106 GLY B O 1
ATOM 3077 N N . ALA B 1 107 ? 6.004 13.516 4.785 1 98.94 107 ALA B N 1
ATOM 3078 C CA . ALA B 1 107 ? 6.859 12.586 5.52 1 98.94 107 ALA B CA 1
ATOM 3079 C C . ALA B 1 107 ? 7.23 13.148 6.887 1 98.94 107 ALA B C 1
ATOM 3081 O O . ALA B 1 107 ? 7.449 14.352 7.035 1 98.94 107 ALA B O 1
ATOM 3082 N N . GLY B 1 108 ? 7.316 12.305 7.844 1 98.81 108 GLY B N 1
ATOM 3083 C CA . GLY B 1 108 ? 7.73 12.711 9.18 1 98.81 108 GLY B CA 1
ATOM 3084 C C . GLY B 1 108 ? 8.086 11.539 10.07 1 98.81 108 GLY B C 1
ATOM 3085 O O . GLY B 1 108 ? 8.297 10.422 9.586 1 98.81 108 GLY B O 1
ATOM 3086 N N . VAL B 1 109 ? 8.227 11.766 11.422 1 98.69 109 VAL B N 1
ATOM 3087 C CA . VAL B 1 109 ? 8.836 10.789 12.32 1 98.69 109 VAL B CA 1
ATOM 3088 C C . VAL B 1 109 ? 7.746 10.078 13.125 1 98.69 109 VAL B C 1
ATOM 3090 O O . VAL B 1 109 ? 7.969 8.984 13.648 1 98.69 109 VAL B O 1
ATOM 3093 N N . GLY B 1 110 ? 6.59 10.664 13.164 1 98.19 110 GLY B N 1
ATOM 3094 C CA . GLY B 1 110 ? 5.547 10.102 14.016 1 98.19 110 GLY B CA 1
ATOM 3095 C C . GLY B 1 110 ? 5.785 10.359 15.492 1 98.19 110 GLY B C 1
ATOM 3096 O O . GLY B 1 110 ? 6.805 10.93 15.875 1 98.19 110 GLY B O 1
ATOM 3097 N N . TRP B 1 111 ? 4.797 9.984 16.406 1 97.75 111 TRP B N 1
ATOM 3098 C CA . TRP B 1 111 ? 4.871 10.406 17.797 1 97.75 111 TRP B CA 1
ATOM 3099 C C . TRP B 1 111 ? 4.688 9.219 18.734 1 97.75 111 TRP B C 1
ATOM 3101 O O . TRP B 1 111 ? 5.008 9.305 19.922 1 97.75 111 TRP B O 1
ATOM 3111 N N . SER B 1 112 ? 4.078 8.094 18.266 1 98.56 112 SER B N 1
ATOM 3112 C CA . SER B 1 112 ? 3.613 7.043 19.172 1 98.56 112 SER B CA 1
ATOM 3113 C C . SER B 1 112 ? 4.723 6.035 19.469 1 98.56 112 SER B C 1
ATOM 3115 O O . SER B 1 112 ? 5.039 5.191 18.625 1 98.56 112 SER B O 1
ATOM 3117 N N . ALA B 1 113 ? 5.27 6.098 20.672 1 98.75 113 ALA B N 1
ATOM 3118 C CA . ALA B 1 113 ? 6.281 5.133 21.094 1 98.75 113 ALA B CA 1
ATOM 3119 C C . ALA B 1 113 ? 5.723 3.715 21.094 1 98.75 113 ALA B C 1
ATOM 3121 O O . ALA B 1 113 ? 6.414 2.766 20.719 1 98.75 113 ALA B O 1
ATOM 3122 N N . ALA B 1 114 ? 4.465 3.598 21.531 1 98.75 114 ALA B N 1
ATOM 3123 C CA . ALA B 1 114 ? 3.822 2.287 21.594 1 98.75 114 ALA B CA 1
ATOM 3124 C C . ALA B 1 114 ? 3.727 1.66 20.203 1 98.75 114 ALA B C 1
ATOM 3126 O O . ALA B 1 114 ? 3.955 0.459 20.047 1 98.75 114 ALA B O 1
ATOM 3127 N N . GLU B 1 115 ? 3.375 2.477 19.25 1 98.75 115 GLU B N 1
ATOM 3128 C CA . GLU B 1 115 ? 3.275 1.965 17.875 1 98.75 115 GLU B CA 1
ATOM 3129 C C . GLU B 1 115 ? 4.645 1.553 17.344 1 98.75 115 GLU B C 1
ATOM 3131 O O . GLU B 1 115 ? 4.77 0.521 16.688 1 98.75 115 GLU B O 1
ATOM 3136 N N . TYR B 1 116 ? 5.68 2.336 17.625 1 98.81 116 TYR B N 1
ATOM 3137 C CA . TYR B 1 116 ? 7.043 1.979 17.266 1 98.81 116 TYR B CA 1
ATOM 3138 C C . TYR B 1 116 ? 7.434 0.634 17.859 1 98.81 116 TYR B C 1
ATOM 3140 O O . TYR B 1 116 ? 8.062 -0.192 17.188 1 98.81 116 TYR B O 1
ATOM 3148 N N . GLU B 1 117 ? 7.086 0.457 19.094 1 98.62 117 GLU B N 1
ATOM 3149 C CA . GLU B 1 117 ? 7.406 -0.798 19.766 1 98.62 117 GLU B CA 1
ATOM 3150 C C . GLU B 1 117 ? 6.758 -1.985 19.062 1 98.62 117 GLU B C 1
ATOM 3152 O O . GLU B 1 117 ? 7.406 -3.008 18.828 1 98.62 117 GLU B O 1
ATOM 3157 N N . VAL B 1 118 ? 5.508 -1.828 18.719 1 98.75 118 VAL B N 1
ATOM 3158 C CA . VAL B 1 118 ? 4.785 -2.885 18.016 1 98.75 118 VAL B CA 1
ATOM 3159 C C . VAL B 1 118 ? 5.496 -3.217 16.703 1 98.75 118 VAL B C 1
ATOM 3161 O O . VAL B 1 118 ? 5.621 -4.387 16.344 1 98.75 118 VAL B O 1
ATOM 3164 N N . LEU B 1 119 ? 6.004 -2.201 16.016 1 98.56 119 LEU B N 1
ATOM 3165 C CA . LEU B 1 119 ? 6.582 -2.379 14.695 1 98.56 119 LEU B CA 1
ATOM 3166 C C . LEU B 1 119 ? 8.055 -2.752 14.789 1 98.56 119 LEU B C 1
ATOM 3168 O O . LEU B 1 119 ? 8.703 -3.002 13.773 1 98.56 119 LEU B O 1
ATOM 3172 N N . GLY B 1 120 ? 8.578 -2.822 15.93 1 97.69 120 GLY B N 1
ATOM 3173 C CA . GLY B 1 120 ? 9.945 -3.262 16.156 1 97.69 120 GLY B CA 1
ATOM 3174 C C . GLY B 1 120 ? 10.977 -2.23 15.75 1 97.69 120 GLY B C 1
ATOM 3175 O O . GLY B 1 120 ? 12.086 -2.582 15.336 1 97.69 120 GLY B O 1
ATOM 3176 N N . VAL B 1 121 ? 10.633 -0.949 15.75 1 98.25 121 VAL B N 1
ATOM 3177 C CA . VAL B 1 121 ? 11.531 0.137 15.367 1 98.25 121 VAL B CA 1
ATOM 3178 C C . VAL B 1 121 ? 11.93 0.937 16.609 1 98.25 121 VAL B C 1
ATOM 3180 O O . VAL B 1 121 ? 11.086 1.268 17.438 1 98.25 121 VAL B O 1
ATOM 3183 N N . PRO B 1 122 ? 13.227 1.257 16.812 1 98.38 122 PRO B N 1
ATOM 3184 C CA . PRO B 1 122 ? 13.648 2.021 18 1 98.38 122 PRO B CA 1
ATOM 3185 C C . PRO B 1 122 ? 13.117 3.457 17.984 1 98.38 122 PRO B C 1
ATOM 3187 O O . PRO B 1 122 ? 13.578 4.277 17.188 1 98.38 122 PRO B O 1
ATOM 3190 N N . PHE B 1 123 ? 12.305 3.748 18.922 1 98.69 123 PHE B N 1
ATOM 3191 C CA . PHE B 1 123 ? 11.602 5.023 18.984 1 98.69 123 PHE B CA 1
ATOM 3192 C C . PHE B 1 123 ? 12.578 6.176 19.172 1 98.69 123 PHE B C 1
ATOM 3194 O O . PHE B 1 123 ? 12.414 7.242 18.562 1 98.69 123 PHE B O 1
ATOM 3201 N N . ARG B 1 124 ? 13.57 6.004 19.906 1 98.5 124 ARG B N 1
ATOM 3202 C CA . ARG B 1 124 ? 14.484 7.09 20.266 1 98.5 124 ARG B CA 1
ATOM 3203 C C . ARG B 1 124 ? 15.383 7.457 19.094 1 98.5 124 ARG B C 1
ATOM 3205 O O . ARG B 1 124 ? 16.031 8.5 19.109 1 98.5 124 ARG B O 1
ATOM 3212 N N . GLU B 1 125 ? 15.43 6.617 18.094 1 98.69 125 GLU B N 1
ATOM 3213 C CA . GLU B 1 125 ? 16.25 6.875 16.922 1 98.69 125 GLU B CA 1
ATOM 3214 C C . GLU B 1 125 ? 15.406 7.316 15.734 1 98.69 125 GLU B C 1
ATOM 3216 O O . GLU B 1 125 ? 15.891 7.398 14.609 1 98.69 125 GLU B O 1
ATOM 3221 N N . ARG B 1 126 ? 14.18 7.633 15.961 1 98.62 126 ARG B N 1
ATOM 3222 C CA . ARG B 1 126 ? 13.211 7.832 14.883 1 98.62 126 ARG B CA 1
ATOM 3223 C C . ARG B 1 126 ? 13.617 9 13.992 1 98.62 126 ARG B C 1
ATOM 3225 O O . ARG B 1 126 ? 13.391 8.969 12.781 1 98.62 126 ARG B O 1
ATOM 3232 N N . GLY B 1 127 ? 14.227 10.031 14.523 1 98.75 127 GLY B N 1
ATOM 3233 C CA . GLY B 1 127 ? 14.711 11.141 13.711 1 98.75 127 GLY B CA 1
ATOM 3234 C C . GLY B 1 127 ? 15.828 10.734 12.773 1 98.75 127 GLY B C 1
ATOM 3235 O O . GLY B 1 127 ? 15.773 11.016 11.57 1 98.75 127 GLY B O 1
ATOM 3236 N N . ALA B 1 128 ? 16.859 10.055 13.297 1 98.81 128 ALA B N 1
ATOM 3237 C CA . ALA B 1 128 ? 18 9.609 12.5 1 98.81 128 ALA B CA 1
ATOM 3238 C C . ALA B 1 128 ? 17.562 8.617 11.422 1 98.81 128 ALA B C 1
ATOM 3240 O O . ALA B 1 128 ? 18.047 8.68 10.289 1 98.81 128 ALA B O 1
ATOM 3241 N N . ILE B 1 129 ? 16.656 7.734 11.789 1 98.94 129 ILE B N 1
ATOM 3242 C CA . ILE B 1 129 ? 16.125 6.777 10.828 1 98.94 129 ILE B CA 1
ATOM 3243 C C . ILE B 1 129 ? 15.422 7.52 9.695 1 98.94 129 ILE B C 1
ATOM 3245 O O . ILE B 1 129 ? 15.641 7.223 8.516 1 98.94 129 ILE B O 1
ATOM 3249 N N . THR B 1 130 ? 14.625 8.5 10.07 1 98.94 130 THR B N 1
ATOM 3250 C CA . THR B 1 130 ? 13.867 9.258 9.07 1 98.94 130 THR B CA 1
ATOM 3251 C C . THR B 1 130 ? 14.812 9.984 8.117 1 98.94 130 THR B C 1
ATOM 3253 O O . THR B 1 130 ? 14.609 9.969 6.902 1 98.94 130 THR B O 1
ATOM 3256 N N . ASP B 1 131 ? 15.852 10.641 8.633 1 98.88 131 ASP B N 1
ATOM 3257 C CA . ASP B 1 131 ? 16.812 11.336 7.785 1 98.88 131 ASP B CA 1
ATOM 3258 C C . ASP B 1 131 ? 17.469 10.375 6.801 1 98.88 131 ASP B C 1
ATOM 3260 O O . ASP B 1 131 ? 17.547 10.656 5.602 1 98.88 131 ASP B O 1
ATOM 3264 N N . GLU B 1 132 ? 17.922 9.234 7.312 1 98.94 132 GLU B N 1
ATOM 3265 C CA . GLU B 1 132 ? 18.594 8.242 6.465 1 98.94 132 GLU B CA 1
ATOM 3266 C C . GLU B 1 132 ? 17.625 7.648 5.449 1 98.94 132 GLU B C 1
ATOM 3268 O O . GLU B 1 132 ? 17.953 7.52 4.27 1 98.94 132 GLU B O 1
ATOM 3273 N N . TYR B 1 133 ? 16.438 7.316 5.895 1 98.94 133 TYR B N 1
ATOM 3274 C CA . TYR B 1 133 ? 15.461 6.691 5.008 1 98.94 133 TYR B CA 1
ATOM 3275 C C . TYR B 1 133 ? 15.023 7.656 3.914 1 98.94 133 TYR B C 1
ATOM 3277 O O . TYR B 1 133 ? 14.867 7.266 2.756 1 98.94 133 TYR B O 1
ATOM 3285 N N . LEU B 1 134 ? 14.789 8.906 4.246 1 98.94 134 LEU B N 1
ATOM 3286 C CA . LEU B 1 134 ? 14.422 9.875 3.223 1 98.94 134 LEU B CA 1
ATOM 3287 C C . LEU B 1 134 ? 15.547 10.039 2.201 1 98.94 134 LEU B C 1
ATOM 3289 O O . LEU B 1 134 ? 15.289 10.195 1.007 1 98.94 134 LEU B O 1
ATOM 3293 N N . THR B 1 135 ? 16.781 10.031 2.689 1 98.88 135 THR B N 1
ATOM 3294 C CA . THR B 1 135 ? 17.922 10.086 1.773 1 98.88 135 THR B CA 1
ATOM 3295 C C . THR B 1 135 ? 17.922 8.883 0.833 1 98.88 135 THR B C 1
ATOM 3297 O O . THR B 1 135 ? 18.078 9.039 -0.378 1 98.88 135 THR B O 1
ATOM 3300 N N . ALA B 1 136 ? 17.672 7.723 1.365 1 98.94 136 ALA B N 1
ATOM 3301 C CA . ALA B 1 136 ? 17.625 6.496 0.573 1 98.94 136 ALA B CA 1
ATOM 3302 C C . ALA B 1 136 ? 16.469 6.523 -0.415 1 98.94 136 ALA B C 1
ATOM 3304 O O . ALA B 1 136 ? 16.609 6.105 -1.565 1 98.94 136 ALA B O 1
ATOM 3305 N N . ILE B 1 137 ? 15.305 6.984 0.029 1 98.88 137 ILE B N 1
ATOM 3306 C CA . ILE B 1 137 ? 14.117 7.09 -0.813 1 98.88 137 ILE B CA 1
ATOM 3307 C C . ILE B 1 137 ? 14.414 7.988 -2.012 1 98.88 137 ILE B C 1
ATOM 3309 O O . ILE B 1 137 ? 14.148 7.609 -3.156 1 98.88 137 ILE B O 1
ATOM 3313 N N . ARG B 1 138 ? 14.984 9.133 -1.77 1 98.62 138 ARG B N 1
ATOM 3314 C CA . ARG B 1 138 ? 15.281 10.078 -2.834 1 98.62 138 ARG B CA 1
ATOM 3315 C C . ARG B 1 138 ? 16.328 9.516 -3.795 1 98.62 138 ARG B C 1
ATOM 3317 O O . ARG B 1 138 ? 16.219 9.688 -5.012 1 98.62 138 ARG B O 1
ATOM 332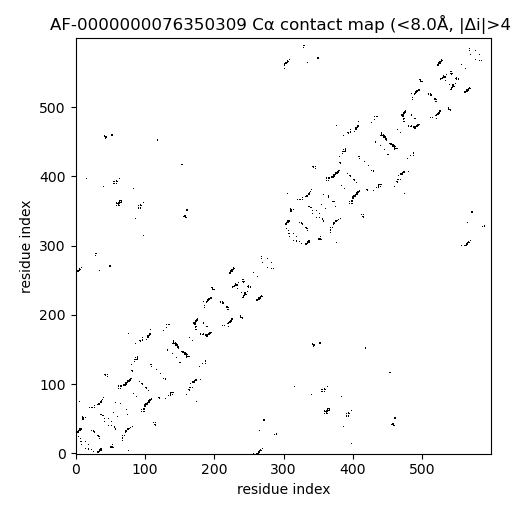4 N N . ALA B 1 139 ? 17.328 8.805 -3.25 1 98.5 139 ALA B N 1
ATOM 3325 C CA . ALA B 1 139 ? 18.328 8.148 -4.094 1 98.5 139 ALA B CA 1
ATOM 3326 C C . ALA B 1 139 ? 17.672 7.094 -4.988 1 98.5 139 ALA B C 1
ATOM 3328 O O . ALA B 1 139 ? 18.016 6.98 -6.168 1 98.5 139 ALA B O 1
ATOM 3329 N N . ALA B 1 140 ? 16.75 6.371 -4.441 1 98.69 140 ALA B N 1
ATOM 3330 C CA . ALA B 1 140 ? 16.062 5.309 -5.176 1 98.69 140 ALA B CA 1
ATOM 3331 C C . ALA B 1 140 ? 15.297 5.875 -6.363 1 98.69 140 ALA B C 1
ATOM 3333 O O . ALA B 1 140 ? 15.164 5.211 -7.398 1 98.69 140 ALA B O 1
ATOM 3334 N N . TRP B 1 141 ? 14.766 7.09 -6.254 1 98.62 141 TRP B N 1
ATOM 3335 C CA . TRP B 1 141 ? 13.992 7.723 -7.316 1 98.62 141 TRP B CA 1
ATOM 3336 C C . TRP B 1 141 ? 14.906 8.234 -8.422 1 98.62 141 TRP B C 1
ATOM 3338 O O . TRP B 1 141 ? 14.484 8.398 -9.57 1 98.62 141 TRP B O 1
ATOM 3348 N N . ARG B 1 142 ? 16.156 8.477 -8.125 1 97.44 142 ARG B N 1
ATOM 3349 C CA . ARG B 1 142 ? 17.047 9.156 -9.047 1 97.44 142 ARG B CA 1
ATOM 3350 C C . ARG B 1 142 ? 18 8.172 -9.719 1 97.44 142 ARG B C 1
ATOM 3352 O O . ARG B 1 142 ? 18.453 8.398 -10.844 1 97.44 142 ARG B O 1
ATOM 3359 N N . GLU B 1 143 ? 18.328 7.117 -8.93 1 97.56 143 GLU B N 1
ATOM 3360 C CA . GLU B 1 143 ? 19.359 6.16 -9.352 1 97.56 143 GLU B CA 1
ATOM 3361 C C . GLU B 1 143 ? 18.75 4.777 -9.578 1 97.56 143 GLU B C 1
ATOM 3363 O O . GLU B 1 143 ? 18.219 4.168 -8.648 1 97.56 143 GLU B O 1
ATOM 3368 N N . ASP B 1 144 ? 18.906 4.207 -10.727 1 97.5 144 ASP B N 1
ATOM 3369 C CA . ASP B 1 144 ? 18.438 2.865 -11.039 1 97.5 144 ASP B CA 1
ATOM 3370 C C . ASP B 1 144 ? 19.438 2.115 -11.914 1 97.5 144 ASP B C 1
ATOM 3372 O O . ASP B 1 144 ? 19.547 2.391 -13.109 1 97.5 144 ASP B O 1
ATOM 3376 N N . PRO B 1 145 ? 20.266 1.148 -11.43 1 98.38 145 PRO B N 1
ATOM 3377 C CA . PRO B 1 145 ? 20.094 0.645 -10.062 1 98.38 145 PRO B CA 1
ATOM 3378 C C . PRO B 1 145 ? 20.641 1.6 -9.008 1 98.38 145 PRO B C 1
ATOM 3380 O O . PRO B 1 145 ? 21.453 2.475 -9.328 1 98.38 145 PRO B O 1
ATOM 3383 N N . THR B 1 146 ? 20.109 1.393 -7.746 1 98.81 146 THR B N 1
ATOM 3384 C CA . THR B 1 146 ? 20.562 2.209 -6.629 1 98.81 146 THR B CA 1
ATOM 3385 C C . THR B 1 146 ? 21.328 1.358 -5.617 1 98.81 146 THR B C 1
ATOM 3387 O O . THR B 1 146 ? 21.078 0.158 -5.492 1 98.81 146 THR B O 1
ATOM 3390 N N . SER B 1 147 ? 22.328 1.954 -4.996 1 98.81 147 SER B N 1
ATOM 3391 C CA . SER B 1 147 ? 23.031 1.424 -3.84 1 98.81 147 SER B CA 1
ATOM 3392 C C . SER B 1 147 ? 23.062 2.432 -2.695 1 98.81 147 SER B C 1
ATOM 3394 O O . SER B 1 147 ? 23.141 3.639 -2.928 1 98.81 147 SER B O 1
ATOM 3396 N N . PHE B 1 148 ? 22.938 1.949 -1.517 1 98.81 148 PHE B N 1
ATOM 3397 C CA . PHE B 1 148 ? 22.922 2.789 -0.324 1 98.81 148 PHE B CA 1
ATOM 3398 C C . PHE B 1 148 ? 23.531 2.055 0.863 1 98.81 148 PHE B C 1
ATOM 3400 O O . PHE B 1 148 ? 23.172 0.905 1.138 1 98.81 148 PHE B O 1
ATOM 3407 N N . HIS B 1 149 ? 24.422 2.674 1.515 1 98.62 149 HIS B N 1
ATOM 3408 C CA . HIS B 1 149 ? 25.094 2.088 2.664 1 98.62 149 HIS B CA 1
ATOM 3409 C C . HIS B 1 149 ? 24.984 2.99 3.889 1 98.62 149 HIS B C 1
ATOM 3411 O O . HIS B 1 149 ? 25.859 3.83 4.129 1 98.62 149 HIS B O 1
ATOM 3417 N N . GLY B 1 150 ? 23.953 2.77 4.645 1 98.62 150 GLY B N 1
ATOM 3418 C CA . GLY B 1 150 ? 23.719 3.541 5.859 1 98.62 150 GLY B CA 1
ATOM 3419 C C . GLY B 1 150 ? 23.766 2.695 7.117 1 98.62 150 GLY B C 1
ATOM 3420 O O . GLY B 1 150 ? 24.125 1.521 7.074 1 98.62 150 GLY B O 1
ATOM 3421 N N . THR B 1 151 ? 23.438 3.342 8.273 1 98.56 151 THR B N 1
ATOM 3422 C CA . THR B 1 151 ? 23.391 2.699 9.578 1 98.56 151 THR B CA 1
ATOM 3423 C C . THR B 1 151 ? 22.156 1.8 9.695 1 98.56 151 THR B C 1
ATOM 3425 O O . THR B 1 151 ? 22.234 0.718 10.281 1 98.56 151 THR B O 1
ATOM 3428 N N . TYR B 1 152 ? 21.016 2.205 9.102 1 98.5 152 TYR B N 1
ATOM 3429 C CA . TYR B 1 152 ? 19.734 1.546 9.336 1 98.5 152 TYR B CA 1
ATOM 3430 C C . TYR B 1 152 ? 19.344 0.697 8.133 1 98.5 152 TYR B C 1
ATOM 3432 O O . TYR B 1 152 ? 18.547 -0.238 8.266 1 98.5 152 TYR B O 1
ATOM 3440 N N . VAL B 1 153 ? 19.828 1.058 6.953 1 98.44 153 VAL B N 1
ATOM 3441 C CA . VAL B 1 153 ? 19.562 0.269 5.758 1 98.44 153 VAL B CA 1
ATOM 3442 C C . VAL B 1 153 ? 20.812 0.242 4.867 1 98.44 153 VAL B C 1
ATOM 3444 O O . VAL B 1 153 ? 21.562 1.212 4.824 1 98.44 153 VAL B O 1
ATOM 3447 N N . SER B 1 154 ? 21.016 -0.913 4.234 1 98.69 154 SER B N 1
ATOM 3448 C CA . SER B 1 154 ? 22.156 -1.102 3.352 1 98.69 154 SER B CA 1
ATOM 3449 C C . SER B 1 154 ? 21.844 -2.088 2.234 1 98.69 154 SER B C 1
ATOM 3451 O O . SER B 1 154 ? 21.297 -3.168 2.486 1 98.69 154 SER B O 1
ATOM 3453 N N . TYR B 1 155 ? 22.094 -1.774 1.027 1 98.69 155 TYR B N 1
ATOM 3454 C CA . TYR B 1 155 ? 21.859 -2.639 -0.124 1 98.69 155 TYR B CA 1
ATOM 3455 C C . TYR B 1 155 ? 22.703 -2.199 -1.317 1 98.69 155 TYR B C 1
ATOM 3457 O O . TYR B 1 155 ? 23.188 -1.064 -1.361 1 98.69 155 TYR B O 1
ATOM 3465 N N . ASP B 1 156 ? 22.875 -3.102 -2.316 1 98.38 156 ASP B N 1
ATOM 3466 C CA . ASP B 1 156 ? 23.641 -2.838 -3.527 1 98.38 156 ASP B CA 1
ATOM 3467 C C . ASP B 1 156 ? 22.844 -3.227 -4.773 1 98.38 156 ASP B C 1
ATOM 3469 O O . ASP B 1 156 ? 22.297 -4.328 -4.852 1 98.38 156 ASP B O 1
ATOM 3473 N N . GLY B 1 157 ? 22.844 -2.367 -5.668 1 98.5 157 GLY B N 1
ATOM 3474 C CA . GLY B 1 157 ? 22.422 -2.666 -7.031 1 98.5 157 GLY B CA 1
ATOM 3475 C C . GLY B 1 157 ? 20.953 -3.037 -7.137 1 98.5 157 GLY B C 1
ATOM 3476 O O . GLY B 1 157 ? 20.594 -3.945 -7.887 1 98.5 157 GLY B O 1
ATOM 3477 N N . VAL B 1 158 ? 20.047 -2.408 -6.402 1 98.81 158 VAL B N 1
ATOM 3478 C CA . VAL B 1 158 ? 18.625 -2.707 -6.414 1 98.81 158 VAL B CA 1
ATOM 3479 C C . VAL B 1 158 ? 17.922 -1.858 -7.473 1 98.81 158 VAL B C 1
ATOM 3481 O O . VAL B 1 158 ? 18.141 -0.646 -7.547 1 98.81 158 VAL B O 1
ATOM 3484 N N . ARG B 1 159 ? 17.156 -2.535 -8.375 1 98.69 159 ARG B N 1
ATOM 3485 C CA . ARG B 1 159 ? 16.359 -1.802 -9.359 1 98.69 159 ARG B CA 1
ATOM 3486 C C . ARG B 1 159 ? 15.094 -1.237 -8.727 1 98.69 159 ARG B C 1
ATOM 3488 O O . ARG B 1 159 ? 14.43 -1.918 -7.945 1 98.69 159 ARG B O 1
ATOM 3495 N N . THR B 1 160 ? 14.805 0.04 -9.055 1 97.88 160 THR B N 1
ATOM 3496 C CA . THR B 1 160 ? 13.703 0.709 -8.367 1 97.88 160 THR B CA 1
ATOM 3497 C C . THR B 1 160 ? 12.711 1.288 -9.375 1 97.88 160 THR B C 1
ATOM 3499 O O . THR B 1 160 ? 11.727 1.921 -8.984 1 97.88 160 THR B O 1
ATOM 3502 N N . ALA B 1 161 ? 12.938 1.054 -10.641 1 98.31 161 ALA B N 1
ATOM 3503 C CA . ALA B 1 161 ? 11.984 1.528 -11.648 1 98.31 161 ALA B CA 1
ATOM 3504 C C . ALA B 1 161 ? 10.602 0.935 -11.414 1 98.31 161 ALA B C 1
ATOM 3506 O O . ALA B 1 161 ? 10.477 -0.216 -10.992 1 98.31 161 ALA B O 1
ATOM 3507 N N . PRO B 1 162 ? 9.531 1.732 -11.766 1 98.31 162 PRO B N 1
ATOM 3508 C CA . PRO B 1 162 ? 9.617 3.016 -12.469 1 98.31 162 PRO B CA 1
ATOM 3509 C C . PRO B 1 162 ? 9.93 4.18 -11.531 1 98.31 162 PRO B C 1
ATOM 3511 O O . PRO B 1 162 ? 9.5 4.176 -10.375 1 98.31 162 PRO B O 1
ATOM 3514 N N . ALA B 1 163 ? 10.672 5.133 -11.992 1 98.19 163 ALA B N 1
ATOM 3515 C CA . ALA B 1 163 ? 10.852 6.398 -11.289 1 98.19 163 ALA B CA 1
ATOM 3516 C C . ALA B 1 163 ? 9.539 7.172 -11.219 1 98.19 163 ALA B C 1
ATOM 3518 O O . ALA B 1 163 ? 8.641 6.957 -12.031 1 98.19 163 ALA B O 1
ATOM 3519 N N . PRO B 1 164 ? 9.398 8.078 -10.234 1 98.62 164 PRO B N 1
ATOM 3520 C CA . PRO B 1 164 ? 8.211 8.938 -10.234 1 98.62 164 PRO B CA 1
ATOM 3521 C C . PRO B 1 164 ? 8.031 9.703 -11.539 1 98.62 164 PRO B C 1
ATOM 3523 O O . PRO B 1 164 ? 9.016 9.992 -12.227 1 98.62 164 PRO B O 1
ATOM 3526 N N . ALA B 1 165 ? 6.766 10 -11.906 1 98.12 165 ALA B N 1
ATOM 3527 C CA . ALA B 1 165 ? 6.477 10.828 -13.07 1 98.12 165 ALA B CA 1
ATOM 3528 C C . ALA B 1 165 ? 6.945 12.266 -12.852 1 98.12 165 ALA B C 1
ATOM 3530 O O . ALA B 1 165 ? 7.48 12.891 -13.766 1 98.12 165 ALA B O 1
ATOM 3531 N N . SER B 1 166 ? 6.68 12.742 -11.625 1 97.25 166 SER B N 1
ATOM 3532 C CA . SER B 1 166 ? 7.152 14.062 -11.242 1 97.25 166 SER B CA 1
ATOM 3533 C C . SER B 1 166 ? 8.656 14.062 -10.969 1 97.25 166 SER B C 1
ATOM 3535 O O . SER B 1 166 ? 9.18 13.109 -10.391 1 97.25 166 SER B O 1
ATOM 3537 N N . SER B 1 167 ? 9.281 15.102 -11.406 1 94.69 167 SER B N 1
ATOM 3538 C CA . SER B 1 167 ? 10.703 15.25 -11.141 1 94.69 167 SER B CA 1
ATOM 3539 C C . SER B 1 167 ? 11.023 16.641 -10.602 1 94.69 167 SER B C 1
ATOM 3541 O O . SER B 1 167 ? 11.055 17.609 -11.359 1 94.69 167 SER B O 1
ATOM 3543 N N . PRO B 1 168 ? 11.289 16.734 -9.461 1 96 168 PRO B N 1
ATOM 3544 C CA . PRO B 1 168 ? 11.211 15.703 -8.43 1 96 168 PRO B CA 1
ATOM 3545 C C . PRO B 1 168 ? 9.781 15.43 -7.965 1 96 168 PRO B C 1
ATOM 3547 O O . PRO B 1 168 ?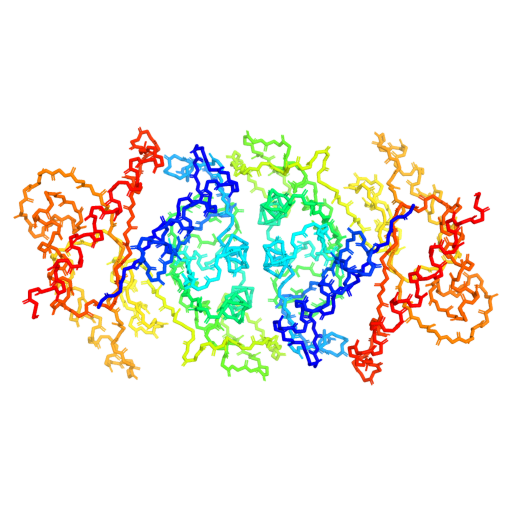 8.914 16.297 -8.102 1 96 168 PRO B O 1
ATOM 3550 N N . LEU B 1 169 ? 9.523 14.203 -7.391 1 98.19 169 LEU B N 1
ATOM 3551 C CA . LEU B 1 169 ? 8.344 14 -6.562 1 98.19 169 LEU B CA 1
ATOM 3552 C C . LEU B 1 169 ? 8.414 14.836 -5.293 1 98.19 169 LEU B C 1
ATOM 3554 O O . LEU B 1 169 ? 9.391 14.758 -4.543 1 98.19 169 LEU B O 1
ATOM 3558 N N . PRO B 1 170 ? 7.453 15.688 -5.074 1 98.56 170 PRO B N 1
ATOM 3559 C CA . PRO B 1 170 ? 7.555 16.562 -3.908 1 98.56 170 PRO B CA 1
ATOM 3560 C C . PRO B 1 170 ? 7.516 15.805 -2.586 1 98.56 170 PRO B C 1
ATOM 3562 O O . PRO B 1 170 ? 6.613 14.992 -2.365 1 98.56 170 PRO B O 1
ATOM 3565 N N . VAL B 1 171 ? 8.461 16.109 -1.766 1 98.94 171 VAL B N 1
ATOM 3566 C CA . VAL B 1 171 ? 8.492 15.641 -0.381 1 98.94 171 VAL B CA 1
ATOM 3567 C C . VAL B 1 171 ? 8.227 16.812 0.56 1 98.94 171 VAL B C 1
ATOM 3569 O O . VAL B 1 171 ? 8.977 17.797 0.571 1 98.94 171 VAL B O 1
ATOM 3572 N N . TRP B 1 172 ? 7.121 16.766 1.269 1 98.94 172 TRP B N 1
ATOM 3573 C CA . TRP B 1 172 ? 6.824 17.734 2.316 1 98.94 172 TRP B CA 1
ATOM 3574 C C . TRP B 1 172 ? 7.188 17.188 3.689 1 98.94 172 TRP B C 1
ATOM 3576 O O . TRP B 1 172 ? 6.582 16.219 4.152 1 98.94 172 TRP B O 1
ATOM 3586 N N . VAL B 1 173 ? 8.117 17.781 4.34 1 98.94 173 VAL B N 1
ATOM 3587 C CA . VAL B 1 173 ? 8.578 17.297 5.633 1 98.94 173 VAL B CA 1
ATOM 3588 C C . VAL B 1 173 ? 7.75 17.922 6.75 1 98.94 173 VAL B C 1
ATOM 3590 O O . VAL B 1 173 ? 7.723 19.141 6.902 1 98.94 173 VAL B O 1
ATOM 3593 N N . GLY B 1 174 ? 7.09 17.047 7.453 1 98.81 174 GLY B N 1
ATOM 3594 C CA . GLY B 1 174 ? 6.246 17.5 8.547 1 98.81 174 GLY B CA 1
ATOM 3595 C C . GLY B 1 174 ? 7.012 17.719 9.836 1 98.81 174 GLY B C 1
ATOM 3596 O O . GLY B 1 174 ? 8.125 17.219 10 1 98.81 174 GLY B O 1
ATOM 3597 N N . GLY B 1 175 ? 6.34 18.469 10.742 1 98.31 175 GLY B N 1
ATOM 3598 C CA . GLY B 1 175 ? 6.859 18.703 12.086 1 98.31 175 GLY B CA 1
ATOM 3599 C C . GLY B 1 175 ? 7.188 20.156 12.367 1 98.31 175 GLY B C 1
ATOM 3600 O O . GLY B 1 175 ? 7.535 20.906 11.453 1 98.31 175 GLY B O 1
ATOM 3601 N N . ASN B 1 176 ? 7.18 20.531 13.664 1 98.56 176 ASN B N 1
ATOM 3602 C CA . ASN B 1 176 ? 7.387 21.922 14.078 1 98.56 176 ASN B CA 1
ATOM 3603 C C . ASN B 1 176 ? 8.766 22.125 14.695 1 98.56 176 ASN B C 1
ATOM 3605 O O . ASN B 1 176 ? 9.234 23.25 14.836 1 98.56 176 ASN B O 1
ATOM 3609 N N . SER B 1 177 ? 9.438 21.047 15.086 1 98.19 177 SER B N 1
ATOM 3610 C CA . SER B 1 177 ? 10.68 21.125 15.859 1 98.19 177 SER B CA 1
ATOM 3611 C C . SER B 1 177 ? 11.836 21.625 15.008 1 98.19 177 SER B C 1
ATOM 3613 O O . SER B 1 177 ? 11.789 21.547 13.773 1 98.19 177 SER B O 1
ATOM 3615 N N . PRO B 1 178 ? 12.836 22.125 15.648 1 98 178 PRO B N 1
ATOM 3616 C CA . PRO B 1 178 ? 14.023 22.516 14.898 1 98 178 PRO B CA 1
ATOM 3617 C C . PRO B 1 178 ? 14.602 21.375 14.062 1 98 178 PRO B C 1
ATOM 3619 O O . PRO B 1 178 ? 15.086 21.609 12.953 1 98 178 PRO B O 1
ATOM 3622 N N . ALA B 1 179 ? 14.562 20.188 14.594 1 98.25 179 ALA B N 1
ATOM 3623 C CA . ALA B 1 179 ? 15.055 19.031 13.844 1 98.25 179 ALA B CA 1
ATOM 3624 C C . ALA B 1 179 ? 14.234 18.828 12.57 1 98.25 179 ALA B C 1
ATOM 3626 O O . ALA B 1 179 ? 14.789 18.547 11.508 1 98.25 179 ALA B O 1
ATOM 3627 N N . ALA B 1 180 ? 12.945 18.953 12.68 1 98.69 180 ALA B N 1
ATOM 3628 C CA . ALA B 1 180 ? 12.07 18.828 11.516 1 98.69 180 ALA B CA 1
ATOM 3629 C C . ALA B 1 180 ? 12.344 19.938 10.508 1 98.69 180 ALA B C 1
ATOM 3631 O O . ALA B 1 180 ? 12.32 19.703 9.297 1 98.69 180 ALA B O 1
ATOM 3632 N N . GLN B 1 181 ? 12.562 21.141 11.016 1 98.81 181 GLN B N 1
ATOM 3633 C CA . GLN B 1 181 ? 12.875 22.281 10.156 1 98.81 181 GLN B CA 1
ATOM 3634 C C . GLN B 1 181 ? 14.18 22.047 9.391 1 98.81 181 GLN B C 1
ATOM 3636 O O . GLN B 1 181 ? 14.242 22.281 8.18 1 98.81 181 GLN B O 1
ATOM 3641 N N . ARG B 1 182 ? 15.203 21.609 10.078 1 98.62 182 ARG B N 1
ATOM 3642 C CA . ARG B 1 182 ? 16.469 21.281 9.43 1 98.62 182 ARG B CA 1
ATOM 3643 C C . ARG B 1 182 ? 16.281 20.203 8.375 1 98.62 182 ARG B C 1
ATOM 3645 O O . ARG B 1 182 ? 16.828 20.281 7.277 1 98.62 182 ARG B O 1
ATOM 3652 N N . ARG B 1 183 ? 15.516 19.188 8.695 1 98.81 183 ARG B N 1
ATOM 3653 C CA . ARG B 1 183 ? 15.219 18.109 7.762 1 98.81 183 ARG B CA 1
ATOM 3654 C C . ARG B 1 183 ? 14.523 18.641 6.516 1 98.81 183 ARG B C 1
ATOM 3656 O O . ARG B 1 183 ? 14.852 18.25 5.395 1 98.81 183 ARG B O 1
ATOM 3663 N N . ALA B 1 184 ? 13.516 19.484 6.73 1 98.88 184 ALA B N 1
ATOM 3664 C CA . ALA B 1 184 ? 12.812 20.094 5.598 1 98.88 184 ALA B CA 1
ATOM 3665 C C . ALA B 1 184 ? 13.781 20.828 4.68 1 98.88 184 ALA B C 1
ATOM 3667 O O . ALA B 1 184 ? 13.711 20.703 3.455 1 98.88 184 ALA B O 1
ATOM 3668 N N . ALA B 1 185 ? 14.656 21.547 5.234 1 98.81 185 ALA B N 1
ATOM 3669 C CA . ALA B 1 185 ? 15.633 22.328 4.473 1 98.81 185 ALA B CA 1
ATOM 3670 C C . ALA B 1 185 ? 16.562 21.422 3.682 1 98.81 185 ALA B C 1
ATOM 3672 O O . ALA B 1 185 ? 16.938 21.734 2.549 1 98.81 185 ALA B O 1
ATOM 3673 N N . ARG B 1 186 ? 16.859 20.281 4.254 1 98.5 186 ARG B N 1
ATOM 3674 C CA . ARG B 1 186 ? 17.922 19.453 3.695 1 98.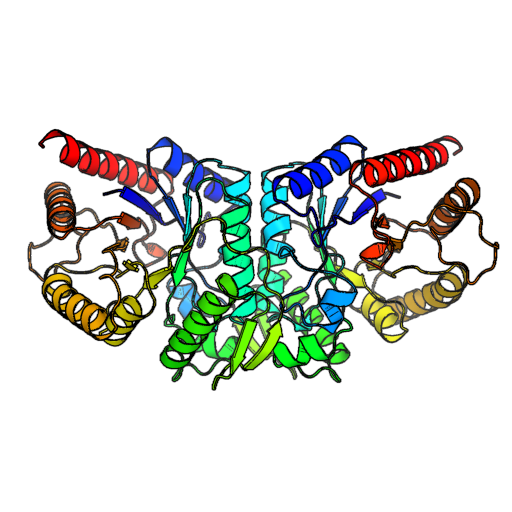5 186 ARG B CA 1
ATOM 3675 C C . ARG B 1 186 ? 17.359 18.391 2.766 1 98.5 186 ARG B C 1
ATOM 3677 O O . ARG B 1 186 ? 18.062 17.891 1.88 1 98.5 186 ARG B O 1
ATOM 3684 N N . LEU B 1 187 ? 16.047 18.031 2.951 1 98.5 187 LEU B N 1
ATOM 3685 C CA . LEU B 1 187 ? 15.57 16.844 2.264 1 98.5 187 LEU B CA 1
ATOM 3686 C C . LEU B 1 187 ? 14.203 17.094 1.64 1 98.5 187 LEU B C 1
ATOM 3688 O O . LEU B 1 187 ? 13.672 16.219 0.938 1 98.5 187 LEU B O 1
ATOM 3692 N N . GLY B 1 188 ? 13.594 18.234 1.854 1 98.56 188 GLY B N 1
ATOM 3693 C CA . GLY B 1 188 ? 12.219 18.422 1.426 1 98.56 188 GLY B CA 1
ATOM 3694 C C . GLY B 1 188 ? 12.062 19.484 0.345 1 98.56 188 GLY B C 1
ATOM 3695 O O . GLY B 1 188 ? 12.922 20.359 0.205 1 98.56 188 GLY B O 1
ATOM 3696 N N . GLU B 1 189 ? 11.047 19.391 -0.456 1 98.56 189 GLU B N 1
ATOM 3697 C CA . GLU B 1 189 ? 10.57 20.453 -1.326 1 98.56 189 GLU B CA 1
ATOM 3698 C C . GLU B 1 189 ? 9.609 21.375 -0.588 1 98.56 189 GLU B C 1
ATOM 3700 O O . GLU B 1 189 ? 9.312 22.484 -1.059 1 98.56 189 GLU B O 1
ATOM 3705 N N . GLY B 1 190 ? 9.133 20.953 0.585 1 98.81 190 GLY B N 1
ATOM 3706 C CA . GLY B 1 190 ? 8.242 21.75 1.408 1 98.81 190 GLY B CA 1
ATOM 3707 C C . GLY B 1 190 ? 8.414 21.5 2.895 1 98.81 190 GLY B C 1
ATOM 3708 O O . GLY B 1 190 ? 8.758 20.391 3.305 1 98.81 190 GLY B O 1
ATOM 3709 N N . TRP B 1 191 ? 8.242 22.531 3.74 1 98.94 191 TRP B N 1
ATOM 3710 C CA . TRP B 1 191 ? 8.023 22.406 5.176 1 98.94 191 TRP B CA 1
ATOM 3711 C C . TRP B 1 191 ? 6.527 22.359 5.496 1 98.94 191 TRP B C 1
ATOM 3713 O O . TRP B 1 191 ? 5.766 23.219 5.043 1 98.94 191 TRP B O 1
ATOM 3723 N N . HIS B 1 192 ? 6.09 21.297 6.152 1 98.94 192 HIS B N 1
ATOM 3724 C CA . HIS B 1 192 ? 4.688 20.953 6.367 1 98.94 192 HIS B CA 1
ATOM 3725 C C . HIS B 1 192 ? 4.344 20.953 7.852 1 98.94 192 HIS B C 1
ATOM 3727 O O . HIS B 1 192 ? 3.949 19.922 8.398 1 98.94 192 HIS B O 1
ATOM 3733 N N . PRO B 1 193 ? 4.434 22.141 8.5 1 98.88 193 PRO B N 1
ATOM 3734 C CA . PRO B 1 193 ? 4.141 22.219 9.93 1 98.88 193 PRO B CA 1
ATOM 3735 C C . PRO B 1 193 ? 2.662 21.984 10.242 1 98.88 193 PRO B C 1
ATOM 3737 O O . PRO B 1 193 ? 1.802 22.266 9.406 1 98.88 193 PRO B O 1
ATOM 3740 N N . PHE B 1 194 ? 2.426 21.469 11.406 1 98.62 194 PHE B N 1
ATOM 3741 C CA . PHE B 1 194 ? 1.07 21.234 11.891 1 98.62 194 PHE B CA 1
ATOM 3742 C C . PHE B 1 194 ? 0.673 22.297 12.914 1 98.62 194 PHE B C 1
ATOM 3744 O O . PHE B 1 194 ? 1.396 22.531 13.891 1 98.62 194 PHE B O 1
ATOM 3751 N N . MET B 1 195 ? -0.423 22.922 12.734 1 98.31 195 MET B N 1
ATOM 3752 C CA . MET B 1 195 ? -1.02 23.922 13.617 1 98.31 195 MET B CA 1
ATOM 3753 C C . MET B 1 195 ? 0.005 24.969 14.008 1 98.31 195 MET B C 1
ATOM 3755 O O . MET B 1 195 ? 0.186 25.266 15.195 1 98.31 195 MET B O 1
ATOM 3759 N N . PRO B 1 196 ? 0.607 25.516 12.992 1 98.69 196 PRO B N 1
ATOM 3760 C CA . PRO B 1 196 ? 1.606 26.516 13.383 1 98.69 196 PRO B CA 1
ATOM 3761 C C . PRO B 1 196 ? 0.979 27.812 13.859 1 98.69 196 PRO B C 1
ATOM 3763 O O . PRO B 1 196 ? -0.149 28.141 13.484 1 98.69 196 PRO B O 1
ATOM 3766 N N . SER B 1 197 ? 1.709 28.578 14.688 1 98.56 197 SER B N 1
ATOM 3767 C CA . SER B 1 197 ? 1.382 29.953 15.039 1 98.56 197 SER B CA 1
ATOM 3768 C C . SER B 1 197 ? 2.211 30.953 14.219 1 98.56 197 SER B C 1
ATOM 3770 O O . SER B 1 197 ? 3.191 30.562 13.578 1 98.56 197 SER B O 1
ATOM 3772 N N . ARG B 1 198 ? 1.74 32.156 14.242 1 97.75 198 ARG B N 1
ATOM 3773 C CA . ARG B 1 198 ? 2.533 33.188 13.602 1 97.75 198 ARG B CA 1
ATOM 3774 C C . ARG B 1 198 ? 3.922 33.281 14.219 1 97.75 198 ARG B C 1
ATOM 3776 O O . ARG B 1 198 ? 4.918 33.469 13.516 1 97.75 198 ARG B O 1
ATOM 3783 N N . ALA B 1 199 ? 3.979 33.188 15.5 1 98.12 199 ALA B N 1
ATOM 3784 C CA . ALA B 1 199 ? 5.25 33.219 16.219 1 98.12 199 ALA B CA 1
ATOM 3785 C C . ALA B 1 199 ? 6.191 32.125 15.758 1 98.12 199 ALA B C 1
ATOM 3787 O O . ALA B 1 199 ? 7.371 32.375 15.5 1 98.12 199 ALA B O 1
ATOM 3788 N N . LEU B 1 200 ? 5.68 30.969 15.633 1 98.56 200 LEU B N 1
ATOM 3789 C CA . LEU B 1 200 ? 6.488 29.844 15.172 1 98.56 200 LEU B CA 1
ATOM 3790 C C . LEU B 1 200 ? 7.023 30.094 13.766 1 98.56 200 LEU B C 1
ATOM 3792 O O . LEU B 1 200 ? 8.195 29.844 13.492 1 98.56 200 LEU B O 1
ATOM 3796 N N . LEU B 1 201 ? 6.16 30.578 12.891 1 98.69 201 LEU B N 1
ATOM 3797 C CA . LEU B 1 201 ? 6.57 30.812 11.508 1 98.69 201 LEU B CA 1
ATOM 3798 C C . LEU B 1 201 ? 7.66 31.875 11.438 1 98.69 201 LEU B C 1
ATOM 3800 O O . LEU B 1 201 ? 8.641 31.703 10.711 1 98.69 201 LEU B O 1
ATOM 3804 N N . ASP B 1 202 ? 7.453 32.906 12.203 1 97.31 202 ASP B N 1
ATOM 3805 C CA . ASP B 1 202 ? 8.414 34 12.219 1 97.31 202 ASP B CA 1
ATOM 3806 C C . ASP B 1 202 ? 9.797 33.5 12.656 1 97.31 202 ASP B C 1
ATOM 3808 O O . ASP B 1 202 ? 10.812 33.969 12.148 1 97.31 202 ASP B O 1
ATOM 3812 N N . GLU B 1 203 ? 9.789 32.625 13.523 1 97.88 203 GLU B N 1
ATOM 3813 C CA . GLU B 1 203 ? 11.039 32.062 14.039 1 97.88 203 GLU B CA 1
ATOM 3814 C C . GLU B 1 203 ? 11.625 31.031 13.094 1 97.88 203 GLU B C 1
ATOM 3816 O O . GLU B 1 203 ? 12.836 31 12.859 1 97.88 203 GLU B O 1
ATOM 3821 N N . ALA B 1 204 ? 10.852 30.203 12.531 1 98.75 204 ALA B N 1
ATOM 3822 C CA . ALA B 1 204 ? 11.273 29.016 11.805 1 98.75 204 ALA B CA 1
ATOM 3823 C C . ALA B 1 204 ? 11.742 29.375 10.398 1 98.75 204 ALA B C 1
ATOM 3825 O O . ALA B 1 204 ? 12.727 28.812 9.906 1 98.75 204 ALA B O 1
ATOM 3826 N N . LEU B 1 205 ? 11.031 30.266 9.695 1 98.69 205 LEU B N 1
ATOM 3827 C CA . LEU B 1 205 ? 11.242 30.484 8.273 1 98.69 205 LEU B CA 1
ATOM 3828 C C . LEU B 1 205 ? 12.656 30.984 8 1 98.69 205 LEU B C 1
ATOM 3830 O O . LEU B 1 205 ? 13.344 30.469 7.121 1 98.69 205 LEU B O 1
ATOM 3834 N N . PRO B 1 206 ? 13.156 31.953 8.812 1 98.12 206 PRO B N 1
ATOM 3835 C CA . PRO B 1 206 ? 14.547 32.375 8.586 1 98.12 206 PRO B CA 1
ATOM 3836 C C . PRO B 1 206 ? 15.539 31.234 8.859 1 98.12 206 PRO B C 1
ATOM 3838 O O . PRO B 1 206 ? 16.547 31.125 8.156 1 98.12 206 PRO B O 1
ATOM 3841 N N . ARG B 1 207 ? 15.273 30.453 9.867 1 98 207 ARG B N 1
ATOM 3842 C CA . ARG B 1 207 ? 16.141 29.328 10.188 1 98 207 ARG B CA 1
ATOM 3843 C C . ARG B 1 207 ? 16.188 28.328 9.039 1 98 207 ARG B C 1
ATOM 3845 O O . ARG B 1 207 ? 17.266 27.844 8.672 1 98 207 ARG B O 1
ATOM 3852 N N . ILE B 1 208 ? 15.078 28.016 8.477 1 98.81 208 ILE B N 1
ATOM 3853 C CA . ILE B 1 208 ? 14.961 27.062 7.379 1 98.81 208 ILE B CA 1
ATOM 3854 C C . ILE B 1 208 ? 15.695 27.609 6.152 1 98.81 208 ILE B C 1
ATOM 3856 O O . ILE B 1 208 ? 16.422 26.859 5.484 1 98.81 208 ILE B O 1
ATOM 3860 N N . ALA B 1 209 ? 15.5 28.875 5.898 1 98.69 209 ALA B N 1
ATOM 3861 C CA . ALA B 1 209 ? 16.188 29.5 4.766 1 98.69 209 ALA B CA 1
ATOM 3862 C C . ALA B 1 209 ? 17.703 29.422 4.926 1 98.69 209 ALA B C 1
ATOM 3864 O O . ALA B 1 209 ? 18.406 29.094 3.973 1 98.69 209 ALA B O 1
ATOM 3865 N N . ALA B 1 210 ? 18.141 29.719 6.094 1 98.5 210 ALA B N 1
ATOM 3866 C CA . ALA B 1 210 ? 19.578 29.672 6.363 1 98.5 210 ALA B CA 1
ATOM 3867 C C . ALA B 1 210 ? 20.125 28.266 6.207 1 98.5 210 ALA B C 1
ATOM 3869 O O . ALA B 1 210 ? 21.219 28.078 5.656 1 98.5 210 ALA B O 1
ATOM 3870 N N . GLU B 1 211 ? 19.422 27.328 6.734 1 98.38 211 GLU B N 1
ATOM 3871 C CA . GLU B 1 211 ? 19.812 25.922 6.625 1 98.38 211 GLU B CA 1
ATOM 3872 C C . GLU B 1 211 ? 19.859 25.469 5.168 1 98.38 211 GLU B C 1
ATOM 3874 O O . GLU B 1 211 ? 20.781 24.75 4.766 1 98.38 211 GLU B O 1
ATOM 3879 N N . ALA B 1 212 ? 18.875 25.797 4.387 1 98.69 212 ALA B N 1
ATOM 3880 C CA . ALA B 1 212 ? 18.828 25.453 2.969 1 98.69 212 ALA B CA 1
ATOM 3881 C C . ALA B 1 212 ? 20 26.062 2.217 1 98.69 212 ALA B C 1
ATOM 3883 O O . ALA B 1 212 ? 20.641 25.375 1.405 1 98.69 212 ALA B O 1
ATOM 3884 N N . GLU B 1 213 ? 20.281 27.297 2.498 1 98.25 213 GLU B N 1
ATOM 3885 C CA . GLU B 1 213 ? 21.422 27.969 1.884 1 98.25 213 GLU B CA 1
ATOM 3886 C C . GLU B 1 213 ? 22.719 27.234 2.207 1 98.25 213 GLU B C 1
ATOM 3888 O O . GLU B 1 213 ? 23.547 27.016 1.319 1 98.25 213 GLU B O 1
ATOM 3893 N N . ALA B 1 214 ? 22.891 26.938 3.426 1 98.06 214 ALA B N 1
ATOM 3894 C CA . ALA B 1 214 ? 24.094 26.234 3.867 1 98.06 214 ALA B CA 1
ATOM 3895 C C . ALA B 1 214 ? 24.219 24.891 3.172 1 98.06 214 ALA B C 1
ATOM 3897 O O . ALA B 1 214 ? 25.328 24.422 2.893 1 98.06 214 ALA B O 1
ATOM 3898 N N . ALA B 1 215 ? 23.109 24.281 2.855 1 97 215 ALA B N 1
ATOM 3899 C CA . ALA B 1 215 ? 23.094 22.969 2.227 1 97 215 ALA B CA 1
ATOM 3900 C C . ALA B 1 215 ? 23.141 23.078 0.706 1 97 215 ALA B C 1
ATOM 3902 O O . ALA B 1 215 ? 23.203 22.078 -0.001 1 97 215 ALA B O 1
ATOM 3903 N N . GLY B 1 216 ? 23.094 24.281 0.164 1 97.81 216 GLY B N 1
ATOM 3904 C CA . GLY B 1 216 ? 23.109 24.5 -1.272 1 97.81 216 GLY B CA 1
ATOM 3905 C C . GLY B 1 216 ? 21.828 24.062 -1.957 1 97.81 216 GLY B C 1
ATOM 3906 O O . GLY B 1 216 ? 21.859 23.562 -3.082 1 97.81 216 GLY B O 1
ATOM 3907 N N . ARG B 1 217 ? 20.75 24.188 -1.267 1 97.38 217 ARG B N 1
ATOM 3908 C CA . ARG B 1 217 ? 19.453 23.781 -1.789 1 97.38 217 ARG B CA 1
ATOM 3909 C C . ARG B 1 217 ? 18.5 24.969 -1.858 1 97.38 217 ARG B C 1
ATOM 3911 O O . ARG B 1 217 ? 18.656 25.953 -1.122 1 97.38 217 ARG B O 1
ATOM 3918 N N . PRO B 1 218 ? 17.516 24.859 -2.771 1 97.69 218 PRO B N 1
ATOM 3919 C CA . PRO B 1 218 ? 16.438 25.844 -2.691 1 97.69 218 PRO B CA 1
ATOM 3920 C C . PRO B 1 218 ? 15.688 25.797 -1.363 1 97.69 218 PRO B C 1
ATOM 3922 O O . PRO B 1 218 ? 15.508 24.719 -0.791 1 97.69 218 PRO B O 1
ATOM 3925 N N . VAL B 1 219 ? 15.258 26.953 -0.88 1 98.38 219 VAL B N 1
ATOM 3926 C CA . VAL B 1 219 ? 14.422 27 0.315 1 98.38 219 VAL B CA 1
ATOM 3927 C C . VAL B 1 219 ? 13.133 26.219 0.078 1 98.38 219 VAL B C 1
ATOM 3929 O O . VAL B 1 219 ? 12.453 26.422 -0.935 1 98.38 219 VAL B O 1
ATOM 3932 N N . PRO B 1 220 ? 12.828 25.281 0.942 1 98.56 220 PRO B N 1
ATOM 3933 C CA . PRO B 1 220 ? 11.57 24.562 0.758 1 98.56 220 PRO B CA 1
ATOM 3934 C C . PRO B 1 220 ? 10.352 25.469 0.837 1 98.56 220 PRO B C 1
ATOM 3936 O O . PRO B 1 220 ? 10.359 26.469 1.563 1 98.56 220 PRO B O 1
ATOM 3939 N N . GLY B 1 221 ? 9.359 25.109 0.053 1 98.62 221 GLY B N 1
ATOM 3940 C CA . GLY B 1 221 ? 8.109 25.859 0.142 1 98.62 221 GLY B CA 1
ATOM 3941 C C . GLY B 1 221 ? 7.445 25.75 1.501 1 98.62 221 GLY B C 1
ATOM 3942 O O . GLY B 1 221 ? 7.781 24.859 2.291 1 98.62 221 GLY B O 1
ATOM 3943 N N . LEU B 1 222 ? 6.605 26.719 1.819 1 98.88 222 LEU B N 1
ATOM 3944 C CA . LEU B 1 222 ? 5.773 26.672 3.018 1 98.88 222 LEU B CA 1
ATOM 3945 C C . LEU B 1 222 ? 4.41 26.062 2.715 1 98.88 222 LEU B C 1
ATOM 3947 O O . LEU B 1 222 ? 3.637 26.625 1.935 1 98.88 222 LEU B O 1
ATOM 3951 N N . ALA B 1 223 ? 4.109 24.875 3.312 1 98.88 223 ALA B N 1
ATOM 3952 C CA . ALA B 1 223 ? 2.857 24.156 3.084 1 98.88 223 ALA B CA 1
ATOM 3953 C C . ALA B 1 223 ? 2.246 23.703 4.402 1 98.88 223 ALA B C 1
ATOM 3955 O O . ALA B 1 223 ? 2.211 22.5 4.688 1 98.88 223 ALA B O 1
ATOM 3956 N N . PRO B 1 224 ? 1.668 24.594 5.16 1 98.94 224 PRO B N 1
ATOM 3957 C CA . PRO B 1 224 ? 1.2 24.25 6.504 1 98.94 224 PRO B CA 1
ATOM 3958 C C . PRO B 1 224 ? -0.122 23.484 6.492 1 98.94 224 PRO B C 1
ATOM 3960 O O . PRO B 1 224 ? -0.914 23.625 5.559 1 98.94 224 PRO B O 1
ATOM 3963 N N . ARG B 1 225 ? -0.286 22.641 7.465 1 98.88 225 ARG B N 1
ATOM 3964 C CA . ARG B 1 225 ? -1.567 22.031 7.797 1 98.88 225 ARG B CA 1
ATOM 3965 C C . ARG B 1 225 ? -2.25 22.781 8.938 1 98.88 225 ARG B C 1
ATOM 3967 O O . ARG B 1 225 ? -1.704 22.859 10.039 1 98.88 225 ARG B O 1
ATOM 3974 N N . LEU B 1 226 ? -3.381 23.297 8.633 1 98.56 226 LEU B N 1
ATOM 3975 C CA . LEU B 1 226 ? -4.145 24.047 9.625 1 98.56 226 LEU B CA 1
ATOM 3976 C C . LEU B 1 226 ? -5.297 23.219 10.172 1 98.56 226 LEU B C 1
ATOM 3978 O O . LEU B 1 226 ? -6.164 22.781 9.414 1 98.56 226 LEU B O 1
ATOM 3982 N N . GLN B 1 227 ? -5.301 22.969 11.492 1 98.19 227 GLN B N 1
ATOM 3983 C CA . GLN B 1 227 ? -6.527 22.516 12.141 1 98.19 227 GLN B CA 1
ATOM 3984 C C . GLN B 1 227 ? -7.555 23.641 12.234 1 98.19 227 GLN B C 1
ATOM 3986 O O . GLN B 1 227 ? -7.254 24.719 12.766 1 98.19 227 GLN B O 1
ATOM 3991 N N . ILE B 1 228 ? -8.719 23.406 11.734 1 97.5 228 ILE B N 1
ATOM 3992 C CA . ILE B 1 228 ? -9.719 24.469 11.656 1 97.5 228 ILE B CA 1
ATOM 3993 C C . ILE B 1 228 ? -10.648 24.391 12.859 1 97.5 228 ILE B C 1
ATOM 3995 O O . ILE B 1 228 ? -11.281 23.344 13.102 1 97.5 228 ILE B O 1
ATOM 3999 N N . ARG B 1 229 ? -10.672 25.359 13.609 1 95.5 229 ARG B N 1
ATOM 4000 C CA . ARG B 1 229 ? -11.609 25.562 14.703 1 95.5 229 ARG B CA 1
ATOM 4001 C C . ARG B 1 229 ? -12.266 26.938 14.609 1 95.5 229 ARG B C 1
ATOM 4003 O O . ARG B 1 229 ? -11.648 27.953 14.969 1 95.5 229 ARG B O 1
ATOM 4010 N N . VAL B 1 230 ? -13.477 26.938 14.211 1 94 230 VAL B N 1
ATOM 4011 C CA . VAL B 1 230 ? -14.164 28.203 14.008 1 94 230 VAL B CA 1
ATOM 4012 C C . VAL B 1 230 ? -14.773 28.672 15.32 1 94 230 VAL B C 1
ATOM 4014 O O . VAL B 1 230 ? -15.508 27.938 15.977 1 94 230 VAL B O 1
ATOM 4017 N N . GLY B 1 231 ? -14.391 29.719 15.734 1 94.06 231 GLY B N 1
ATOM 4018 C CA . GLY B 1 231 ? -14.844 30.391 16.938 1 94.06 231 GLY B CA 1
ATOM 4019 C C . GLY B 1 231 ? -13.938 31.516 17.375 1 94.06 231 GLY B C 1
ATOM 4020 O O . GLY B 1 231 ? -12.734 31.5 17.109 1 94.06 231 GLY B O 1
ATOM 4021 N N . GLU B 1 232 ? -14.453 32.5 18 1 90.94 232 GLU B N 1
ATOM 4022 C CA . GLU B 1 232 ? -13.656 33.656 18.406 1 90.94 232 GLU B CA 1
ATOM 4023 C C . GLU B 1 232 ? -12.516 33.25 19.328 1 90.94 232 GLU B C 1
ATOM 4025 O O . GLU B 1 232 ? -12.727 32.469 20.266 1 90.94 232 GLU B O 1
ATOM 4030 N N . GLN B 1 233 ? -11.391 33.688 19.016 1 94.69 233 GLN B N 1
ATOM 4031 C CA . GLN B 1 233 ? -10.18 33.469 19.812 1 94.69 233 GLN B CA 1
ATOM 4032 C C . GLN B 1 233 ? -9.406 34.75 20.016 1 94.69 233 GLN B C 1
ATOM 4034 O O . GLN B 1 233 ? -9.438 35.656 19.156 1 94.69 233 GLN B O 1
ATOM 4039 N N . PRO B 1 234 ? -8.766 34.844 21.125 1 95.38 234 PRO B N 1
ATOM 4040 C CA . PRO B 1 234 ? -7.848 35.969 21.25 1 95.38 234 PRO B CA 1
ATOM 4041 C C . PRO B 1 234 ? -6.781 36 20.156 1 95.38 234 PRO B C 1
ATOM 4043 O O . PRO B 1 234 ? -6.277 34.938 19.766 1 95.38 234 PRO B O 1
ATOM 4046 N N . ASP B 1 235 ? -6.586 37.156 19.656 1 92.5 235 ASP B N 1
ATOM 4047 C CA . ASP B 1 235 ? -5.602 37.281 18.578 1 92.5 235 ASP B CA 1
ATOM 4048 C C . ASP B 1 235 ? -4.195 37.469 19.156 1 92.5 235 ASP B C 1
ATOM 4050 O O . ASP B 1 235 ? -3.736 38.625 19.297 1 92.5 235 ASP B O 1
ATOM 4054 N N . THR B 1 236 ? -3.525 36.5 19.484 1 96 236 THR B N 1
ATOM 4055 C CA . THR B 1 236 ? -2.156 36.5 19.984 1 96 236 THR B CA 1
ATOM 4056 C C . THR B 1 236 ? -1.215 35.844 18.969 1 96 236 THR B C 1
ATOM 4058 O O . THR B 1 236 ? -1.651 35.031 18.125 1 96 236 THR B O 1
ATOM 4061 N N . PRO B 1 237 ? 0.092 36.156 19.047 1 95.56 237 PRO B N 1
ATOM 4062 C CA . PRO B 1 237 ? 1.047 35.531 18.125 1 95.56 237 PRO B CA 1
ATOM 4063 C C . PRO B 1 237 ? 1.131 34.031 18.312 1 95.56 237 PRO B C 1
ATOM 4065 O O . PRO B 1 237 ? 1.618 33.312 17.422 1 95.56 237 PRO B O 1
ATOM 4068 N N . GLU B 1 238 ? 0.651 33.531 19.469 1 97.06 238 GLU B N 1
ATOM 4069 C CA . GLU B 1 238 ? 0.742 32.125 19.797 1 97.06 238 GLU B CA 1
ATOM 4070 C C . GLU B 1 238 ? -0.508 31.375 19.359 1 97.06 238 GLU B C 1
ATOM 4072 O O . GLU B 1 238 ? -0.528 30.141 19.344 1 97.06 238 GLU B O 1
ATOM 4077 N N . ARG B 1 239 ? -1.51 32.094 18.953 1 97.88 239 ARG B N 1
ATOM 4078 C CA . ARG B 1 239 ? -2.736 31.469 18.469 1 97.88 239 ARG B CA 1
ATOM 4079 C C . ARG B 1 239 ? -2.459 30.609 17.25 1 97.88 239 ARG B C 1
ATOM 4081 O O . ARG B 1 239 ? -1.839 31.047 16.281 1 97.88 239 ARG B O 1
ATOM 4088 N N . PRO B 1 240 ? -2.887 29.328 17.297 1 98.25 240 PRO B N 1
ATOM 4089 C CA . PRO B 1 240 ? -2.732 28.531 16.078 1 98.25 240 PRO B CA 1
ATOM 4090 C C . PRO B 1 240 ? -3.486 29.125 14.891 1 98.25 240 PRO B C 1
ATOM 4092 O O . PRO B 1 240 ? -4.668 29.469 15.008 1 98.25 240 PRO B O 1
ATOM 4095 N N . LEU B 1 241 ? -2.738 29.25 13.789 1 98.25 241 LEU B N 1
ATOM 4096 C CA . LEU B 1 241 ? -3.418 29.672 12.57 1 98.25 241 LEU B CA 1
ATOM 4097 C C . LEU B 1 241 ? -4.543 28.703 12.219 1 98.25 241 LEU B C 1
ATOM 4099 O O . LEU B 1 241 ? -4.387 27.484 12.352 1 98.25 241 LEU B O 1
ATOM 4103 N N . GLY B 1 242 ? -5.738 29.203 11.805 1 97.62 242 GLY B N 1
ATOM 4104 C CA . GLY B 1 242 ? -6.898 28.375 11.508 1 97.62 242 GLY B CA 1
ATOM 4105 C C . GLY B 1 242 ? -7.895 28.312 12.656 1 97.62 242 GLY B C 1
ATOM 4106 O O . GLY B 1 242 ? -9.023 27.859 12.477 1 97.62 242 GLY B O 1
ATOM 4107 N N . HIS B 1 243 ? -7.41 28.719 13.859 1 97.88 243 HIS B N 1
ATOM 4108 C CA . HIS B 1 243 ? -8.312 28.844 14.992 1 97.88 243 HIS B CA 1
ATOM 4109 C C . HIS B 1 243 ? -8.836 30.266 15.141 1 97.88 243 HIS B C 1
ATOM 4111 O O . HIS B 1 243 ? -8.047 31.203 15.273 1 97.88 243 HIS B O 1
ATOM 4117 N N . GLY B 1 244 ? -10.148 30.469 15.102 1 97.12 244 GLY B N 1
ATOM 4118 C CA . GLY B 1 244 ? -10.664 31.812 15.289 1 97.12 244 GLY B CA 1
ATOM 4119 C C . GLY B 1 244 ? -11.922 32.094 14.477 1 97.12 244 GLY B C 1
ATOM 4120 O O . GLY B 1 244 ? -12.5 31.172 13.891 1 97.12 244 GLY B O 1
ATOM 4121 N N . SER B 1 245 ? -12.359 33.344 14.523 1 96.44 245 SER B N 1
ATOM 4122 C CA . SER B 1 245 ? -13.484 33.781 13.695 1 96.44 245 SER B CA 1
ATOM 4123 C C . SER B 1 245 ? -13.156 33.688 12.211 1 96.44 245 SER B C 1
ATOM 4125 O O . SER B 1 245 ? -12 33.5 11.836 1 96.44 245 SER B O 1
ATOM 4127 N N . VAL B 1 246 ? -14.18 33.75 11.438 1 95.5 246 VAL B N 1
ATOM 4128 C CA . VAL B 1 246 ? -13.992 33.688 9.992 1 95.5 246 VAL B CA 1
ATOM 4129 C C . VAL B 1 246 ? -13.055 34.812 9.555 1 95.5 246 VAL B C 1
ATOM 4131 O O . VAL B 1 246 ? -12.188 34.594 8.695 1 95.5 246 VAL B O 1
ATOM 4134 N N . GLY B 1 247 ? -13.25 35.938 10.156 1 95.44 247 GLY B N 1
ATOM 4135 C CA . GLY B 1 247 ? -12.367 37.062 9.867 1 95.44 247 GLY B CA 1
ATOM 4136 C C . GLY B 1 247 ? -10.922 36.781 10.234 1 95.44 247 GLY B C 1
ATOM 4137 O O . GLY B 1 247 ? -10.008 37.125 9.492 1 95.44 247 GLY B O 1
ATOM 4138 N N . GLN B 1 248 ? -10.711 36.188 11.375 1 96.62 248 GLN B N 1
ATOM 4139 C CA . GLN B 1 248 ? -9.367 35.844 11.82 1 96.62 248 GLN B CA 1
ATOM 4140 C C . GLN B 1 248 ? -8.727 34.812 10.883 1 96.62 248 GLN B C 1
ATOM 4142 O O . GLN B 1 248 ? -7.551 34.938 10.539 1 96.62 248 GLN B O 1
ATOM 4147 N N . ILE B 1 249 ? -9.5 33.875 10.492 1 97.12 249 ILE B N 1
ATOM 4148 C CA . ILE B 1 249 ? -8.992 32.812 9.602 1 97.12 249 ILE B CA 1
ATOM 4149 C C . ILE B 1 249 ? -8.648 33.438 8.242 1 97.12 249 ILE B C 1
ATOM 4151 O O . ILE B 1 249 ? -7.629 33.094 7.645 1 97.12 249 ILE B O 1
ATOM 4155 N N . ARG B 1 250 ? -9.477 34.312 7.75 1 96.31 250 ARG B N 1
ATOM 4156 C CA . ARG B 1 250 ? -9.141 35.031 6.527 1 96.31 250 ARG B CA 1
ATOM 4157 C C . ARG B 1 250 ? -7.793 35.75 6.66 1 96.31 250 ARG B C 1
ATOM 4159 O O . ARG B 1 250 ? -6.957 35.656 5.754 1 96.31 250 ARG B O 1
ATOM 4166 N N . GLY B 1 251 ? -7.648 36.406 7.77 1 96.31 251 GLY B N 1
ATOM 4167 C CA . GLY B 1 251 ? -6.375 37.062 8.039 1 96.31 251 GLY B CA 1
ATOM 4168 C C . GLY B 1 251 ? -5.207 36.094 8.07 1 96.31 251 GLY B C 1
ATOM 4169 O O . GLY B 1 251 ? -4.113 36.438 7.605 1 96.31 251 GLY B O 1
ATOM 4170 N N . ASP B 1 252 ? -5.418 34.969 8.688 1 97.5 252 ASP B N 1
ATOM 4171 C CA . ASP B 1 252 ? -4.387 33.906 8.711 1 97.5 252 ASP B CA 1
ATOM 4172 C C . ASP B 1 252 ? -3.961 33.531 7.301 1 97.5 252 ASP B C 1
ATOM 4174 O O . ASP B 1 252 ? -2.768 33.406 7.016 1 97.5 252 ASP B O 1
ATOM 4178 N N . LEU B 1 253 ? -4.922 33.281 6.402 1 97.5 253 LEU B N 1
ATOM 4179 C CA . LEU B 1 253 ? -4.637 32.875 5.027 1 97.5 253 LEU B CA 1
ATOM 4180 C C . LEU B 1 253 ? -3.891 33.969 4.285 1 97.5 253 LEU B C 1
ATOM 4182 O O . LEU B 1 253 ? -2.973 33.688 3.51 1 97.5 253 LEU B O 1
ATOM 4186 N N . GLU B 1 254 ? -4.258 35.219 4.543 1 96.25 254 GLU B N 1
ATOM 4187 C CA . GLU B 1 254 ? -3.545 36.344 3.955 1 96.25 254 GLU B CA 1
ATOM 4188 C C . GLU B 1 254 ? -2.1 36.406 4.438 1 96.25 254 GLU B C 1
ATOM 4190 O O . GLU B 1 254 ? -1.185 36.656 3.65 1 96.25 254 GLU B O 1
ATOM 4195 N N . THR B 1 255 ? -1.985 36.219 5.711 1 96.5 255 THR B N 1
ATOM 4196 C CA . THR B 1 255 ? -0.648 36.188 6.293 1 96.5 255 THR B CA 1
ATOM 4197 C C . THR B 1 255 ? 0.201 35.094 5.648 1 96.5 255 THR B C 1
ATOM 4199 O O . THR B 1 255 ? 1.354 35.344 5.281 1 96.5 255 THR B O 1
ATOM 4202 N N . LEU B 1 256 ? -0.342 33.938 5.523 1 98.19 256 LEU B N 1
ATOM 4203 C CA . LEU B 1 256 ? 0.373 32.812 4.918 1 98.19 256 LEU B CA 1
ATOM 4204 C C . LEU B 1 256 ? 0.754 33.125 3.475 1 98.19 256 LEU B C 1
ATOM 4206 O O . LEU B 1 256 ? 1.869 32.844 3.041 1 98.19 256 LEU B O 1
ATOM 4210 N N . ALA B 1 257 ? -0.166 33.688 2.756 1 97 257 ALA B N 1
ATOM 4211 C CA . ALA B 1 257 ? 0.135 34.125 1.39 1 97 257 ALA B CA 1
ATOM 4212 C C . ALA B 1 257 ? 1.303 35.094 1.364 1 97 257 ALA B C 1
ATOM 4214 O O . ALA B 1 257 ? 2.205 34.969 0.531 1 97 257 ALA B O 1
ATOM 4215 N N . GLY B 1 258 ? 1.274 36.031 2.24 1 96.62 258 GLY B N 1
ATOM 4216 C CA . GLY B 1 258 ? 2.332 37.031 2.334 1 96.62 258 GLY B CA 1
ATOM 4217 C C . GLY B 1 258 ? 3.686 36.406 2.674 1 96.62 258 GLY B C 1
ATOM 4218 O O . GLY B 1 258 ? 4.723 36.938 2.268 1 96.62 258 GLY B O 1
ATOM 4219 N N . LEU B 1 259 ? 3.648 35.344 3.416 1 97.5 259 LEU B N 1
ATOM 4220 C CA . LEU B 1 259 ? 4.871 34.656 3.822 1 97.5 259 LEU B CA 1
ATOM 4221 C C . LEU B 1 259 ? 5.348 33.688 2.73 1 97.5 259 LEU B C 1
ATOM 4223 O O . LEU B 1 259 ? 6.387 33.031 2.873 1 97.5 259 LEU B O 1
ATOM 4227 N N . GLY B 1 260 ? 4.547 33.562 1.676 1 96.12 260 GLY B N 1
ATOM 4228 C CA . GLY B 1 260 ? 4.973 32.75 0.528 1 96.12 260 GLY B CA 1
ATOM 4229 C C . GLY B 1 260 ? 4.492 31.328 0.578 1 96.12 260 GLY B C 1
ATOM 4230 O O . GLY B 1 260 ? 5.066 30.453 -0.076 1 96.12 260 GLY B O 1
ATOM 4231 N N . ALA B 1 261 ? 3.512 31.094 1.396 1 98.31 261 ALA B N 1
ATOM 4232 C CA . ALA B 1 261 ? 2.939 29.75 1.387 1 98.31 261 ALA B CA 1
ATOM 4233 C C . ALA B 1 261 ? 2.467 29.359 -0.012 1 98.31 261 ALA B C 1
ATOM 4235 O O . ALA B 1 261 ? 1.822 30.156 -0.698 1 98.31 261 ALA B O 1
ATOM 4236 N N . THR B 1 262 ? 2.861 28.141 -0.429 1 97.19 262 THR B N 1
ATOM 4237 C CA . THR B 1 262 ? 2.469 27.656 -1.747 1 97.19 262 THR B CA 1
ATOM 4238 C C . THR B 1 262 ? 1.186 26.828 -1.66 1 97.19 262 THR B C 1
ATOM 4240 O O . THR B 1 262 ? 0.388 26.812 -2.6 1 97.19 262 THR B O 1
ATOM 4243 N N . ASP B 1 263 ? 1.058 26.156 -0.607 1 98.5 263 ASP B N 1
ATOM 4244 C CA . ASP B 1 263 ? -0.053 25.234 -0.354 1 98.5 263 ASP B CA 1
ATOM 4245 C C . ASP B 1 263 ? -0.519 25.328 1.098 1 98.5 263 ASP B C 1
ATOM 4247 O O . ASP B 1 263 ? 0.291 25.547 2.002 1 98.5 263 ASP B O 1
ATOM 4251 N N . VAL B 1 264 ? -1.782 25.188 1.312 1 98.69 264 VAL B N 1
ATOM 4252 C CA . VAL B 1 264 ? -2.352 25.125 2.654 1 98.69 264 VAL B CA 1
ATOM 4253 C C . VAL B 1 264 ? -3.301 23.938 2.758 1 98.69 264 VAL B C 1
ATOM 4255 O O . VAL B 1 264 ? -4.23 23.797 1.956 1 98.69 264 VAL B O 1
ATOM 4258 N N . LEU B 1 265 ? -3.033 23.047 3.68 1 98.81 265 LEU B N 1
ATOM 4259 C CA . LEU B 1 265 ? -3.9 21.906 3.949 1 98.81 265 LEU B CA 1
ATOM 4260 C C . LEU B 1 265 ? -4.895 22.234 5.059 1 98.81 265 LEU B C 1
ATOM 4262 O O . LEU B 1 265 ? -4.5 22.578 6.176 1 98.81 265 LEU B O 1
ATOM 4266 N N . LEU B 1 266 ? -6.148 22.125 4.723 1 98.44 266 LEU B N 1
ATOM 4267 C CA . LEU B 1 266 ? -7.203 22.391 5.691 1 98.44 266 LEU B CA 1
ATOM 4268 C C . LEU B 1 266 ? -7.688 21.094 6.34 1 98.44 266 LEU B C 1
ATOM 4270 O O . LEU B 1 266 ? -8.008 20.125 5.641 1 98.44 266 LEU B O 1
ATOM 4274 N N . ASP B 1 267 ? -7.719 21.062 7.652 1 98.19 267 ASP B N 1
ATOM 4275 C CA . ASP B 1 267 ? -8.062 19.891 8.445 1 98.19 267 ASP B CA 1
ATOM 4276 C C . ASP B 1 267 ? -9.242 20.172 9.375 1 98.19 267 ASP B C 1
ATOM 4278 O O . ASP B 1 267 ? -9.117 20.969 10.32 1 98.19 267 ASP B O 1
ATOM 4282 N N . THR B 1 268 ? -10.359 19.484 9.164 1 96.69 268 THR B N 1
ATOM 4283 C CA . THR B 1 268 ? -11.562 19.734 9.945 1 96.69 268 THR B CA 1
ATOM 4284 C C . THR B 1 268 ? -11.602 18.859 11.188 1 96.69 268 THR B C 1
ATOM 4286 O O . THR B 1 268 ? -12.508 18.969 12.016 1 96.69 268 THR B O 1
ATOM 4289 N N . TYR B 1 269 ? -10.625 17.922 11.336 1 96.44 269 TYR B N 1
ATOM 4290 C CA . TYR B 1 269 ? -10.594 17.047 12.5 1 96.44 269 TYR B CA 1
ATOM 4291 C C . TYR B 1 269 ? -10.141 17.812 13.742 1 96.44 269 TYR B C 1
ATOM 4293 O O . TYR B 1 269 ? -9.047 18.391 13.75 1 96.44 269 TYR B O 1
ATOM 4301 N N . PRO B 1 270 ? -10.859 17.828 14.844 1 93.12 270 PRO B N 1
ATOM 4302 C CA . PRO B 1 270 ? -10.547 18.656 16.016 1 93.12 270 PRO B CA 1
ATOM 4303 C C . PRO B 1 270 ? -9.414 18.078 16.859 1 93.12 270 PRO B C 1
ATOM 4305 O O . PRO B 1 270 ? -8.898 18.766 17.75 1 93.12 270 PRO B O 1
ATOM 4308 N N . GLY B 1 271 ? -9.055 16.812 16.656 1 90.94 271 GLY B N 1
ATOM 4309 C CA . GLY B 1 271 ? -7.977 16.219 17.422 1 90.94 271 GLY B CA 1
ATOM 4310 C C . GLY B 1 271 ? -8.469 15.266 18.5 1 90.94 271 GLY B C 1
ATOM 4311 O O . GLY B 1 271 ? -7.664 14.586 19.141 1 90.94 271 GLY B O 1
ATOM 4312 N N . THR B 1 272 ? -9.781 15.219 18.656 1 91.19 272 THR B N 1
ATOM 4313 C CA . THR B 1 272 ? -10.414 14.281 19.594 1 91.19 272 THR B CA 1
ATOM 4314 C C . THR B 1 272 ? -11.672 13.68 18.969 1 91.19 272 THR B C 1
ATOM 4316 O O . THR B 1 272 ? -12.492 14.391 18.391 1 91.19 272 THR B O 1
ATOM 4319 N N . PRO B 1 273 ? -11.75 12.352 19.172 1 91.56 273 PRO B N 1
ATOM 4320 C CA . PRO B 1 273 ? -12.898 11.703 18.531 1 91.56 273 PRO B CA 1
ATOM 4321 C C . PRO B 1 273 ? -14.234 12.258 19.031 1 91.56 273 PRO B C 1
ATOM 4323 O O . PRO B 1 273 ? -15.188 12.367 18.25 1 91.56 273 PRO B O 1
ATOM 4326 N N . GLY B 1 274 ? -14.328 12.578 20.281 1 89.69 274 GLY B N 1
ATOM 4327 C CA . GLY B 1 274 ? -15.578 13.047 20.875 1 89.69 274 GLY B CA 1
ATOM 4328 C C . GLY B 1 274 ? -16.062 14.359 20.281 1 89.69 274 GLY B C 1
ATOM 4329 O O . GLY B 1 274 ? -17.25 14.664 20.328 1 89.69 274 GLY B O 1
ATOM 4330 N N . GLU B 1 275 ? -15.195 15.156 19.672 1 90.19 275 GLU B N 1
ATOM 4331 C CA . GLU B 1 275 ? -15.516 16.469 19.141 1 90.19 275 GLU B CA 1
ATOM 4332 C C . GLU B 1 275 ? -15.672 16.422 17.609 1 90.19 275 GLU B C 1
ATOM 4334 O O . GLU B 1 275 ? -15.922 17.438 16.969 1 90.19 275 GLU B O 1
ATOM 4339 N N . ARG B 1 276 ? -15.555 15.281 17.062 1 89.75 276 ARG B N 1
ATOM 4340 C CA . ARG B 1 276 ? -15.641 15.156 15.609 1 89.75 276 ARG B CA 1
ATOM 4341 C C . ARG B 1 276 ? -17.047 15.5 15.117 1 89.75 276 ARG B C 1
ATOM 4343 O O . ARG B 1 276 ? -18.031 15.008 15.656 1 89.75 276 ARG B O 1
ATOM 4350 N N . ALA B 1 277 ? -17.094 16.359 14.117 1 89.06 277 ALA B N 1
ATOM 4351 C CA . ALA B 1 277 ? -18.359 16.734 13.484 1 89.06 277 ALA B CA 1
ATOM 4352 C C . ALA B 1 277 ? -18.812 15.656 12.5 1 89.06 277 ALA B C 1
ATOM 4354 O O . ALA B 1 277 ? -18.062 14.711 12.219 1 89.06 277 ALA B O 1
ATOM 4355 N N . ASP B 1 278 ? -19.984 15.75 12.086 1 89.5 278 ASP B N 1
ATOM 4356 C CA . ASP B 1 278 ? -20.438 14.844 11.039 1 89.5 278 ASP B CA 1
ATOM 4357 C C . ASP B 1 278 ? -20.016 15.344 9.656 1 89.5 278 ASP B C 1
ATOM 4359 O O . ASP B 1 278 ? -19.469 16.438 9.531 1 89.5 278 ASP B O 1
ATOM 4363 N N . ALA B 1 279 ? -20.25 14.523 8.688 1 89.31 279 ALA B N 1
ATOM 4364 C CA . ALA B 1 279 ? -19.781 14.781 7.324 1 89.31 279 ALA B CA 1
ATOM 4365 C C . ALA B 1 279 ? -20.406 16.047 6.754 1 89.31 279 ALA B C 1
ATOM 4367 O O . ALA B 1 279 ? -19.75 16.781 6.012 1 89.31 279 ALA B O 1
ATOM 4368 N N . ALA B 1 280 ? -21.625 16.266 7.066 1 91.5 280 ALA B N 1
ATOM 4369 C CA . ALA B 1 280 ? -22.312 17.438 6.555 1 91.5 280 ALA B CA 1
ATOM 4370 C C . ALA B 1 280 ? -21.703 18.719 7.113 1 91.5 280 ALA B C 1
ATOM 4372 O O . ALA B 1 280 ? -21.5 19.703 6.383 1 91.5 280 ALA B O 1
ATOM 4373 N N . GLU B 1 281 ? -21.438 18.672 8.406 1 93 281 GLU B N 1
ATOM 4374 C CA . GLU B 1 281 ? -20.812 19.828 9.047 1 93 281 GLU B CA 1
ATOM 4375 C C . GLU B 1 281 ? -19.406 20.062 8.5 1 93 281 GLU B C 1
ATOM 4377 O O . GLU B 1 281 ? -19.016 21.203 8.25 1 93 281 GLU B O 1
ATOM 4382 N N . ASP B 1 282 ? -18.656 19.016 8.312 1 93.62 282 ASP B N 1
ATOM 4383 C CA . ASP B 1 282 ? -17.328 19.125 7.727 1 93.62 282 ASP B CA 1
ATOM 4384 C C . ASP B 1 282 ? -17.391 19.797 6.352 1 93.62 282 ASP B C 1
ATOM 4386 O O . ASP B 1 282 ? -16.609 20.688 6.051 1 93.62 282 ASP B O 1
ATOM 4390 N N . ARG B 1 283 ? -18.312 19.359 5.551 1 93.94 283 ARG B N 1
ATOM 4391 C CA . ARG B 1 283 ? -18.453 19.906 4.207 1 93.94 283 ARG B CA 1
ATOM 4392 C C . ARG B 1 283 ? -18.812 21.391 4.266 1 93.94 283 ARG B C 1
ATOM 4394 O O . ARG B 1 283 ? -18.281 22.203 3.492 1 93.94 283 ARG B O 1
ATOM 4401 N N . ARG B 1 284 ? -19.672 21.766 5.164 1 94.75 284 ARG B N 1
ATOM 4402 C CA . ARG B 1 284 ? -20.062 23.156 5.32 1 94.75 284 ARG B CA 1
ATOM 4403 C C . ARG B 1 284 ? -18.859 24.031 5.684 1 94.75 284 ARG B C 1
ATOM 4405 O O . ARG B 1 284 ? -18.703 25.125 5.152 1 94.75 284 ARG B O 1
ATOM 4412 N N . VAL B 1 285 ? -18.094 23.531 6.574 1 95.12 285 VAL B N 1
ATOM 4413 C CA . VAL B 1 285 ? -16.906 24.25 7.004 1 95.12 285 VAL B CA 1
ATOM 4414 C C . VAL B 1 285 ? -15.953 24.422 5.824 1 95.12 285 VAL B C 1
ATOM 4416 O O . VAL B 1 285 ? -15.422 25.516 5.602 1 95.12 285 VAL B O 1
ATOM 4419 N N . LEU B 1 286 ? -15.75 23.391 5.047 1 95.38 286 LEU B N 1
ATOM 4420 C CA . LEU B 1 286 ? -14.852 23.453 3.9 1 95.38 286 LEU B CA 1
ATOM 4421 C C . LEU B 1 286 ? -15.367 24.422 2.848 1 95.38 286 LEU B C 1
ATOM 4423 O O . LEU B 1 286 ? -14.586 25.172 2.25 1 95.38 286 LEU B O 1
ATOM 4427 N N . GLU B 1 287 ? -16.672 24.422 2.635 1 95.44 287 GLU B N 1
ATOM 4428 C CA . GLU B 1 287 ? -17.281 25.375 1.71 1 95.44 287 GLU B CA 1
ATOM 4429 C C . GLU B 1 287 ? -17.047 26.812 2.166 1 95.44 287 GLU B C 1
ATOM 4431 O O . GLU B 1 287 ? -16.703 27.672 1.356 1 95.44 287 GLU B O 1
ATOM 4436 N N . LEU B 1 288 ? -17.234 26.984 3.406 1 93.94 288 LEU B N 1
ATOM 4437 C CA . LEU B 1 288 ? -17.016 28.297 3.988 1 93.94 288 LEU B CA 1
ATOM 4438 C C . LEU B 1 288 ? -15.562 28.734 3.801 1 93.94 288 LEU B C 1
ATOM 4440 O O . LEU B 1 288 ? -15.305 29.875 3.371 1 93.94 288 LEU B O 1
ATOM 4444 N N . LEU B 1 289 ? -14.68 27.859 4.047 1 93.56 289 LEU B N 1
ATOM 4445 C CA . LEU B 1 289 ? -13.266 28.188 3.979 1 93.56 289 LEU B CA 1
ATOM 4446 C C . LEU B 1 289 ? -12.836 28.438 2.537 1 93.56 289 LEU B C 1
ATOM 4448 O O . LEU B 1 289 ? -11.992 29.312 2.281 1 93.56 289 LEU B O 1
ATOM 4452 N N . MET B 1 290 ? -13.422 27.703 1.64 1 93.31 290 MET B N 1
ATOM 4453 C CA . MET B 1 290 ? -13.117 27.938 0.23 1 93.31 290 MET B CA 1
ATOM 4454 C C . MET B 1 290 ? -13.641 29.297 -0.217 1 93.31 290 MET B C 1
ATOM 4456 O O . MET B 1 290 ? -12.984 29.984 -0.999 1 93.31 290 MET B O 1
ATOM 4460 N N . SER B 1 291 ? -14.742 29.656 0.298 1 92.38 291 SER B N 1
ATOM 4461 C CA . SER B 1 291 ? -15.289 30.969 -0.002 1 92.38 291 SER B CA 1
ATOM 4462 C C . SER B 1 291 ? -14.383 32.094 0.538 1 92.38 291 SER B C 1
ATOM 4464 O O . SER B 1 291 ? -14.188 33.094 -0.121 1 92.38 291 SER B O 1
ATOM 4466 N N . VAL B 1 292 ? -13.859 31.859 1.717 1 91.62 292 VAL B N 1
ATOM 4467 C CA . VAL B 1 292 ? -12.945 32.812 2.352 1 91.62 292 VAL B CA 1
ATOM 4468 C C . VAL B 1 292 ? -11.648 32.875 1.547 1 91.62 292 VAL B C 1
ATOM 4470 O O . VAL B 1 292 ? -11.133 33.969 1.295 1 91.62 292 VAL B O 1
ATOM 4473 N N . ALA B 1 293 ? -11.172 31.781 1.119 1 90.69 293 ALA B N 1
ATOM 4474 C CA . ALA B 1 293 ? -9.922 31.672 0.379 1 90.69 293 ALA B CA 1
ATOM 4475 C C . ALA B 1 293 ? -10.031 32.344 -0.985 1 90.69 293 ALA B C 1
ATOM 4477 O O . ALA B 1 293 ? -9.086 33 -1.444 1 90.69 293 ALA B O 1
ATOM 4478 N N . GLN B 1 294 ? -11.148 32.156 -1.687 1 86 294 GLN B N 1
ATOM 4479 C CA . GLN B 1 294 ? -11.359 32.719 -3.014 1 86 294 GLN B CA 1
ATOM 4480 C C . GLN B 1 294 ? -11.602 34.219 -2.938 1 86 294 GLN B C 1
ATOM 4482 O O . GLN B 1 294 ? -11.336 34.938 -3.896 1 86 294 GLN B O 1
ATOM 4487 N N . GLY B 1 295 ? -12.312 34.656 -1.938 1 74 295 GLY B N 1
ATOM 4488 C CA . GLY B 1 295 ? -12.422 36.094 -1.731 1 74 295 GLY B CA 1
ATOM 4489 C C . GLY B 1 295 ? -11.086 36.75 -1.505 1 74 295 GLY B C 1
ATOM 4490 O O . GLY B 1 295 ? -10.922 37.938 -1.803 1 74 295 GLY B O 1
ATOM 4491 N N . THR B 1 296 ? -10.312 36 -0.893 1 57.06 296 THR B N 1
ATOM 4492 C CA . THR B 1 296 ? -8.961 36.5 -0.678 1 57.06 296 THR B CA 1
ATOM 4493 C C . THR B 1 296 ? -8.227 36.688 -2.006 1 57.06 296 THR B C 1
ATOM 4495 O O . THR B 1 296 ? -7.344 37.531 -2.129 1 57.06 296 THR B O 1
ATOM 4498 N N . ILE B 1 297 ? -8.523 35.906 -3.156 1 51.34 297 ILE B N 1
ATOM 4499 C CA . ILE B 1 297 ? -7.875 36.031 -4.457 1 51.34 297 ILE B CA 1
ATOM 4500 C C . ILE B 1 297 ? -8.438 37.25 -5.195 1 51.34 297 ILE B C 1
ATOM 4502 O O . ILE B 1 297 ? -7.82 37.781 -6.129 1 51.34 297 ILE B O 1
ATOM 4506 N N . GLY B 1 298 ? -9.68 37.781 -4.973 1 39.56 298 GLY B N 1
ATOM 4507 C CA . GLY B 1 298 ? -10.242 38.875 -5.723 1 39.56 298 GLY B CA 1
ATOM 4508 C C . GLY B 1 298 ? -9.617 40.219 -5.371 1 39.56 298 GLY B C 1
ATOM 4509 O O . GLY B 1 298 ? -9.867 41.219 -6.047 1 39.56 298 GLY B O 1
ATOM 4510 N N . THR B 1 299 ? -9.273 40.5 -4.207 1 35.53 299 THR B N 1
ATOM 4511 C CA . THR B 1 299 ? -8.852 41.875 -3.973 1 35.53 299 THR B CA 1
ATOM 4512 C C . THR B 1 299 ? -7.418 42.094 -4.457 1 35.53 299 THR B C 1
ATOM 4514 O O . THR B 1 299 ? -6.848 43.156 -4.262 1 35.53 299 THR B O 1
ATOM 4517 N N . SER B 1 300 ? -6.746 41.125 -5.117 1 29.39 300 SER B N 1
ATOM 4518 C CA . SER B 1 300 ? -5.578 41.719 -5.746 1 29.39 300 SER B CA 1
ATOM 4519 C C . SER B 1 300 ? -5.938 42.375 -7.078 1 29.39 300 SER B C 1
ATOM 4521 O O . SER B 1 300 ? -6.77 41.844 -7.82 1 29.39 300 SER B O 1
#

Sequence (600 aa):
MRYGVNLLNFGSGTTPDSLLRQATDARDLGFGFAMISDHIAVTPDVHEVYPAPFYDQFVLAAYLAGRVPGLRLGTTITVVPYRHPLQTARMAANIDRLNDAGFILGAGVGWSAAEYEVLGVPFRERGAITDEYLTAIRAAWREDPTSFHGTYVSYDGVRTAPAPASSPLPVWVGGNSPAAQRRAARLGEGWHPFMPSRALLDEALPRIAAEAEAAGRPVPGLAPRLQIRVGEQPDTPERPLGHGSVGQIRGDLETLAGLGATDVLLDTYPGTPGERADAAEDRRVLELLMSVAQGTIGTSMRYGVNLLNFGSGTTPDSLLRQATDARDLGFGFAMISDHIAVTPDVHEVYPAPFYDQFVLAAYLAGRVPGLRLGTTITVVPYRHPLQTARMAANIDRLNDAGFILGAGVGWSAAEYEVLGVPFRERGAITDEYLTAIRAAWREDPTSFHGTYVSYDGVRTAPAPASSPLPVWVGGNSPAAQRRAARLGEGWHPFMPSRALLDEALPRIAAEAEAAGRPVPGLAPRLQIRVGEQPDTPERPLGHGSVGQIRGDLETLAGLGATDVLLDTYPGTPGERADAAEDRRVLELLMSVAQGTIGTS

Nearest PDB structures (foldseek):
  2b81-assembly2_C  TM=8.210E-01  e=1.470E-18  Bacillus cereus
  8cbb-assembly1_A  TM=8.387E-01  e=1.336E-16  Enhygromyxa salina
  8cbb-assembly1_B  TM=8.130E-01  e=5.757E-17  Enhygromyxa salina
  8cbb-assembly2_D  TM=8.020E-01  e=7.776E-17  Enhygromyxa salina
  8cbb-assembly2_C  TM=8.070E-01  e=1.185E-16  Enhygromyxa salina

Foldseek 3Di:
DAEEAEQQQFDPPRDPVLSLVVQQLCVVLPHQAYAYEDDDDCDPVNCQQTNDPGDHRLVSLQVSLVVPARHEYEYLAPQQLLDQLLVVLQSQQVSQVSHVSGYEHEYEQDDDCVRCVVSVHHNVCSLVSRLQSLVQSQQLLVDAVGFDDDDVDGDPRHGRDDHHPDVVRFYEQEDLDLSSLLSCLQRGLEHEYEQAFQVSCVPRQVVSCVSNVVNVHPRHAYEYEAAADADADDDDSRHGANHHHLVSNLVSLVVCVVVGHPYYYYYPRNRGNVPDDDPVVVSVVVSSVSVSNVVSVPVD/DAEEAEQQQFDPPRDPVLSLVVQQLCVVLPHQAYAYEDDDDCDPVNCQQTNDPGDHGLVSLQVSLVVPARHEYEYLAPQQLLDQLLVVLQSQQVSQVSHVSGYEHEYEQDDDCVRCVVSVHHNVCSLVSRLQSLVQSQQLLVDAVGFDDDDVDGDPRHGRPPHHPDVVRFYEQEDLDPSSLLSCLQRGLEHEYEQAFQVSCVPRQVVSCVSNVVNVHPRHAYEYEAAADADADDDDRRHGANHHHLVSNLVSLVVCVVVGHPYYYYYPRNRGNVPDDDPVVVSVVVSSVSVSNVVSVPVD

InterPro domains:
  IPR011251 Luciferase-like domain [PF00296] (1-228)
  IPR019921 Luciferase-like, F420-dependent oxidoreductase, Rv2161c, predicted [TIGR03619] (23-267)
  IPR036661 Luciferase-like domain superfamily [G3DSA:3.20.20.30] (1-290)
  IPR036661 Luciferase-like domain superfamily [SSF51679] (1-281)
  IPR050564 F420-dependent glucose-6-phosphate dehydrogenase/mer [PTHR43244] (10-236)